Protein AF-0000000083318315 (afdb_homodimer)

pLDDT: mean 87.96, std 11.67, range [37.91, 98.56]

InterPro domains:
  IPR024295 Protein of unknown function DUF2705 [PF10920] (52-259)

Secondary structure (DSSP, 8-state):
-HHHHHHHHHHHHHHHHSHHHHHHHHHHHHHHHHHHHHHHHH-TT--HHHHHHHHGGGTHHHHHHHHHHHHHHHHHHHHHTTHHHHHTSSS-HHHHHHHHHHHHHHHHHHHHHHHHHHHHHHHHHHS-S---TT-HHHHHHSSHHHHHHHHHHHHHHHHHHHHHHHHHHHHHH--HHHHHHHHHHHHHHHHHHHHHT-TTT-GGGGG-GGGS--TTHHHH-TTTTTTS--HHHHHHHHHHHHHHHHHHHHHHHHHS----/-HHHHHHHHHHHHHHHHSHHHHHHHHHHHHHHHHHHHHHHHH-SS--HHHHHHHHGGGTHHHHHHHHHHHHHHHHHHHHHTTHHHHHTSSS-HHHHHHHHHHHHHHHHHHHHHHHHHHHHHHHHHHS-S---TT-HHHHHHSSHHHHHHHHHHHHHHHHHHHHHHHHHHHHHH--HHHHHHHHHHHHHHHHHHHHHT-TTT-GGGGG-GGGS--TTHHHH-TTTTTTS--HHHHHHHHHHHHHHHHHHHHHHHHHS----

Sequence (520 aa):
MSNFFKLVHNENIKIHARTRTWIMLGVIGLVGLLMPVLFRYVSENIGLWSSMNALLQFWFLPTVFTIAVAADTVAGEFSRGTIKLLLIRPWSRVKILLSKYVAVLLFMLTLYALLFGLGLGMSALLFGTSTGTTDVLGELMGSISDYFWWALLYRIVDCLIYVTMAFMFSAVFRSNSLSVALTIILLFMGGLITLLIDPAKYEIGRYLLFANLNLSQYISAETGAYGVSSLGFSLAVLAVYYVVFLALTFWIFRKRDVAAMSNFFKLVHNENIKIHARTRTWIMLGVIGLVGLLMPVLFRYVSENIGLWSSMNALLQFWFLPTVFTIAVAADTVAGEFSRGTIKLLLIRPWSRVKILLSKYVAVLLFMLTLYALLFGLGLGMSALLFGTSTGTTDVLGELMGSISDYFWWALLYRIVDCLIYVTMAFMFSAVFRSNSLSVALTIILLFMGGLITLLIDPAKYEIGRYLLFANLNLSQYISAETGAYGVSSLGFSLAVLAVYYVVFLALTFWIFRKRDVAA

Foldseek 3Di:
DVVLVVLLVVLLCVQVVDPVLVVLLVVLLCLLQVQLVVCVVPPVFAALLSLLVVLLVVLVSLLLVLLLLLLCLQLVCVVVVCVVVVVVDPDDLLSNLVSNLVSSLVSSVVSLCSNSVSNNVNRVVRGHNDHGDPPPQCVLQVGSNVLSVVQSVLSSLLSLLLSLQLNLCSLVVSDSVCSSVVSVCCVVCLVVVLVVVPCLVHVVSLLDLSQLRSLSQCSRPQCGPRNPHHSVSSVVSSVVSSVVSVVSSSVSSVPPDPPD/DVVLVVLLVVLLCVQVVDPVLVVLLVVLLCLLQVQLVVCVVPPVFAALLSSLVVLLVCLVSLLLVLLLLLLCLQLVCVVVVCVVVVVVDPDDLLSNLVSNLVSSLVSSVVSLCSNSVSNNVNRVVRGHNDHGDPPVVCVLQVHSNVLSVVQSVLSSLLSLLLSLQLNLCSLVVSDSVCSSVVSVCCVVCLVVVLVVVPCLVHVVSLLDLSQLRSLSQCSRPQCGPRNPHHSVSSVVSSVVSSVVSVVSSSVSSVPPDPPD

Organism: Saccharibacillus brassicae (NCBI:txid2583377)

Nearest PDB structures (foldseek):
  7o0y-assembly1_E  TM=7.079E-01  e=2.839E-05  Stutzerimonas stutzeri ATCC 14405 = CCUG 16156
  7znq-assembly1_Y  TM=6.891E-01  e=4.568E-05  Stutzerimonas stutzeri ATCC 14405 = CCUG 16156
  7qba-assembly1_E  TM=7.124E-01  e=8.014E-05  Stutzerimonas stutzeri
  6xjh-assembly1_A  TM=7.179E-01  e=7.039E-05  Staphylococcus aureus
  7o17-assembly1_D  TM=6.005E-01  e=7.269E-04  Stutzerimonas stutzeri ATCC 14405 = CCUG 16156

Structure (mmCIF, N/CA/C/O backbone):
data_AF-0000000083318315-model_v1
#
loop_
_entity.id
_entity.type
_entity.pdbx_description
1 polymer 'ABC transporter permease subunit'
#
loop_
_atom_site.group_PDB
_atom_site.id
_atom_site.type_symbol
_atom_site.label_atom_id
_atom_site.label_alt_id
_atom_site.label_comp_id
_atom_site.label_asym_id
_atom_site.label_entity_id
_atom_site.label_seq_id
_atom_site.pdbx_PDB_ins_code
_atom_site.Cartn_x
_atom_site.Cartn_y
_atom_site.Cartn_z
_atom_site.occupancy
_atom_site.B_iso_or_equiv
_atom_site.auth_seq_id
_atom_site.auth_comp_id
_atom_site.auth_asym_id
_atom_site.auth_atom_id
_atom_site.pdbx_PDB_model_num
ATOM 1 N N . MET A 1 1 ? -30.609 10.508 18.547 1 54.47 1 MET A N 1
ATOM 2 C CA . MET A 1 1 ? -30.359 9.719 17.344 1 54.47 1 MET A CA 1
ATOM 3 C C . MET A 1 1 ? -30.188 10.625 16.125 1 54.47 1 MET A C 1
ATOM 5 O O . MET A 1 1 ? -29.297 10.391 15.297 1 54.47 1 MET A O 1
ATOM 9 N N . SER A 1 2 ? -31.016 11.797 16.078 1 61.62 2 SER A N 1
ATOM 10 C CA . SER A 1 2 ? -30.969 12.773 15 1 61.62 2 SER A CA 1
ATOM 11 C C . SER A 1 2 ? -29.625 13.492 14.961 1 61.62 2 SER A C 1
ATOM 13 O O . SER A 1 2 ? -29.062 13.719 13.883 1 61.62 2 SER A O 1
ATOM 15 N N . ASN A 1 3 ? -29.047 13.406 16.094 1 83.62 3 ASN A N 1
ATOM 16 C CA . ASN A 1 3 ? -27.812 14.156 16.25 1 83.62 3 ASN A CA 1
ATOM 17 C C . ASN A 1 3 ? -26.609 13.367 15.75 1 83.62 3 ASN A C 1
ATOM 19 O O . ASN A 1 3 ? -25.703 13.93 15.117 1 83.62 3 ASN A O 1
ATOM 23 N N . PHE A 1 4 ? -26.844 12.062 15.758 1 88.56 4 PHE A N 1
ATOM 24 C CA . PHE A 1 4 ? -25.734 11.234 15.312 1 88.56 4 PHE A CA 1
ATOM 25 C C . PHE A 1 4 ? -25.641 11.211 13.797 1 88.56 4 PHE A C 1
ATOM 27 O O . PHE A 1 4 ? -24.547 11.25 13.227 1 88.56 4 PHE A O 1
ATOM 34 N N . PHE A 1 5 ? -26.797 11.18 13.195 1 91.06 5 PHE A N 1
ATOM 35 C CA . PHE A 1 5 ? -26.828 11.164 11.742 1 91.06 5 PHE A CA 1
ATOM 36 C C . PHE A 1 5 ? -26.266 12.469 11.172 1 91.06 5 PHE A C 1
ATOM 38 O O . PHE A 1 5 ? -25.641 12.469 10.109 1 91.06 5 PHE A O 1
ATOM 45 N N . LYS A 1 6 ? -26.453 13.484 11.922 1 90 6 LYS A N 1
ATOM 46 C CA . LYS A 1 6 ? -25.906 14.773 11.5 1 90 6 LYS A CA 1
ATOM 47 C C . LYS A 1 6 ? -24.391 14.773 11.594 1 90 6 LYS A C 1
ATOM 49 O O . LYS A 1 6 ? -23.703 15.352 10.742 1 90 6 LYS A O 1
ATOM 54 N N . LEU A 1 7 ? -23.922 14.094 12.617 1 89.25 7 LEU A N 1
ATOM 55 C CA . LEU A 1 7 ? -22.484 13.969 12.773 1 89.25 7 LEU A CA 1
ATOM 56 C C . LEU A 1 7 ? -21.875 13.164 11.633 1 89.25 7 LEU A C 1
ATOM 58 O O . LEU A 1 7 ? -20.844 13.539 11.086 1 89.25 7 LEU A O 1
ATOM 62 N N . VAL A 1 8 ? -22.516 12.117 11.336 1 93.31 8 VAL A N 1
ATOM 63 C CA . VAL A 1 8 ? -22.047 11.258 10.258 1 93.31 8 VAL A CA 1
ATOM 64 C C . VAL A 1 8 ? -22.094 12.023 8.93 1 93.31 8 VAL A C 1
ATOM 66 O O . VAL A 1 8 ? -21.172 11.93 8.117 1 93.31 8 VAL A O 1
ATOM 69 N N . HIS A 1 9 ? -23.188 12.719 8.742 1 93.62 9 HIS A N 1
ATOM 70 C CA . HIS A 1 9 ? -23.344 13.516 7.531 1 93.62 9 HIS A CA 1
ATOM 71 C C . HIS A 1 9 ? -22.25 14.555 7.402 1 93.62 9 HIS A C 1
ATOM 73 O O . HIS A 1 9 ? -21.688 14.75 6.316 1 93.62 9 HIS A O 1
ATOM 79 N N . ASN A 1 10 ? -21.922 15.133 8.5 1 89.62 10 ASN A N 1
ATOM 80 C CA . ASN A 1 10 ? -20.859 16.125 8.516 1 89.62 10 ASN A CA 1
ATOM 81 C C . ASN A 1 10 ? -19.5 15.5 8.164 1 89.62 10 ASN A C 1
ATOM 83 O O . ASN A 1 10 ? -18.719 16.078 7.414 1 89.62 10 ASN A O 1
ATOM 87 N N . GLU A 1 11 ? -19.266 14.359 8.711 1 91.88 11 GLU A N 1
ATOM 88 C CA . GLU A 1 11 ? -18.016 13.664 8.414 1 91.88 11 GLU A CA 1
ATOM 89 C C . GLU A 1 11 ? -17.953 13.242 6.945 1 91.88 11 GLU A C 1
ATOM 91 O O . GLU A 1 11 ? -16.891 13.273 6.332 1 91.88 11 GLU A O 1
ATOM 96 N N . ASN A 1 12 ? -19.125 12.867 6.453 1 93.44 12 ASN A N 1
ATOM 97 C CA . ASN A 1 12 ? -19.188 12.5 5.043 1 93.44 12 ASN A CA 1
ATOM 98 C C . ASN A 1 12 ? -18.906 13.695 4.137 1 93.44 12 ASN A C 1
ATOM 100 O O . ASN A 1 12 ? -18.25 13.547 3.1 1 93.44 12 ASN A O 1
ATOM 104 N N . ILE A 1 13 ? -19.359 14.812 4.504 1 91.94 13 ILE A N 1
ATOM 105 C CA . ILE A 1 13 ? -19.109 16.031 3.742 1 91.94 13 ILE A CA 1
ATOM 106 C C . ILE A 1 13 ? -17.609 16.359 3.764 1 91.94 13 ILE A C 1
ATOM 108 O O . ILE A 1 13 ? -17.031 16.719 2.736 1 91.94 13 ILE A O 1
ATOM 112 N N . LYS A 1 14 ? -16.969 16.125 4.895 1 89.5 14 LYS A N 1
ATOM 113 C CA . LYS A 1 14 ? -15.539 16.391 5.031 1 89.5 14 LYS A CA 1
ATOM 114 C C . LYS A 1 14 ? -14.727 15.484 4.102 1 89.5 14 LYS A C 1
ATOM 116 O O . LYS A 1 14 ? -13.789 15.938 3.451 1 89.5 14 LYS A O 1
ATOM 121 N N . ILE A 1 15 ? -15.141 14.289 4.031 1 91.69 15 ILE A N 1
ATOM 122 C CA . ILE A 1 15 ? -14.43 13.32 3.205 1 91.69 15 ILE A CA 1
ATOM 123 C C . ILE A 1 15 ? -14.578 13.688 1.732 1 91.69 15 ILE A C 1
ATOM 125 O O . ILE A 1 15 ? -13.602 13.703 0.984 1 91.69 15 ILE A O 1
ATOM 129 N N . HIS A 1 16 ? -15.789 14.086 1.355 1 92.19 16 HIS A N 1
ATOM 130 C CA . HIS A 1 16 ? -16.094 14.32 -0.052 1 92.19 16 HIS A CA 1
ATOM 131 C C . HIS A 1 16 ? -15.703 15.734 -0.47 1 92.19 16 HIS A C 1
ATOM 133 O O . HIS A 1 16 ? -15.719 16.062 -1.658 1 92.19 16 HIS A O 1
ATOM 139 N N . ALA A 1 17 ? -15.305 16.547 0.471 1 90.12 17 ALA A N 1
ATOM 140 C CA . ALA A 1 17 ? -14.898 17.906 0.171 1 90.12 17 ALA A CA 1
ATOM 141 C C . ALA A 1 17 ? -13.445 17.969 -0.287 1 90.12 17 ALA A C 1
ATOM 143 O O . ALA A 1 17 ? -13.008 18.953 -0.879 1 90.12 17 ALA A O 1
ATOM 144 N N . ARG A 1 18 ? -12.781 16.953 -0.039 1 89.06 18 ARG A N 1
ATOM 145 C CA . ARG A 1 18 ? -11.352 16.938 -0.351 1 89.06 18 ARG A CA 1
ATOM 146 C C . ARG A 1 18 ? -11.109 16.5 -1.79 1 89.06 18 ARG A C 1
ATOM 148 O O . ARG A 1 18 ? -11.773 15.586 -2.287 1 89.06 18 ARG A O 1
ATOM 155 N N . THR A 1 19 ? -10.289 17.109 -2.434 1 91 19 THR A N 1
ATOM 156 C CA . THR A 1 19 ? -9.938 16.812 -3.816 1 91 19 THR A CA 1
ATOM 157 C C . THR A 1 19 ? -9.391 15.398 -3.943 1 91 19 THR A C 1
ATOM 159 O O . THR A 1 19 ? -9.633 14.719 -4.945 1 91 19 THR A O 1
ATOM 162 N N . ARG A 1 20 ? -8.703 14.992 -2.949 1 91 20 ARG A N 1
ATOM 163 C CA . ARG A 1 20 ? -8.125 13.656 -2.99 1 91 20 ARG A CA 1
ATOM 164 C C . ARG A 1 20 ? -9.203 12.594 -3.125 1 91 20 ARG A C 1
ATOM 166 O O . ARG A 1 20 ? -9.008 11.586 -3.805 1 91 20 ARG A O 1
ATOM 173 N N . THR A 1 21 ? -10.344 12.789 -2.508 1 94.81 21 THR A N 1
ATOM 174 C CA . THR A 1 21 ? -11.453 11.844 -2.561 1 94.81 21 THR A CA 1
ATOM 175 C C . THR A 1 21 ? -11.984 11.711 -3.984 1 94.81 21 THR A C 1
ATOM 177 O O . THR A 1 21 ? -12.219 10.594 -4.461 1 94.81 21 THR A O 1
ATOM 180 N N . TRP A 1 22 ? -12.008 12.742 -4.691 1 95.12 22 TRP A N 1
ATOM 181 C CA . TRP A 1 22 ? -12.523 12.734 -6.059 1 95.12 22 TRP A CA 1
ATOM 182 C C . TRP A 1 22 ? -11.531 12.062 -7.004 1 95.12 22 TRP A C 1
ATOM 184 O O . TRP A 1 22 ? -11.938 11.445 -7.992 1 95.12 22 TRP A O 1
ATOM 194 N N . ILE A 1 23 ? -10.289 12.195 -6.656 1 95.12 23 ILE A N 1
ATOM 195 C CA . ILE A 1 23 ? -9.273 11.5 -7.445 1 95.12 23 ILE A CA 1
ATOM 196 C C . ILE A 1 23 ? -9.406 9.992 -7.242 1 95.12 23 ILE A C 1
ATOM 198 O O . ILE A 1 23 ? -9.367 9.227 -8.203 1 95.12 23 ILE A O 1
ATOM 202 N N . MET A 1 24 ? -9.586 9.609 -6.016 1 96.88 24 MET A N 1
ATOM 203 C CA . MET A 1 24 ? -9.766 8.195 -5.719 1 96.88 24 MET A CA 1
ATOM 204 C C . MET A 1 24 ? -11.008 7.648 -6.414 1 96.88 24 MET A C 1
ATOM 206 O O . MET A 1 24 ? -10.969 6.57 -7.012 1 96.88 24 MET A O 1
ATOM 210 N N . LEU A 1 25 ? -12.094 8.445 -6.383 1 97.62 25 LEU A N 1
ATOM 211 C CA . LEU A 1 25 ? -13.32 8.047 -7.055 1 97.62 25 LEU A CA 1
ATOM 212 C C . LEU A 1 25 ? -13.117 7.961 -8.562 1 97.62 25 LEU A C 1
ATOM 214 O O . LEU A 1 25 ? -13.625 7.043 -9.211 1 97.62 25 LEU A O 1
ATOM 218 N N . GLY A 1 26 ? -12.383 8.852 -9.07 1 97.5 26 GLY A N 1
ATOM 219 C CA . GLY A 1 26 ? -12.086 8.844 -10.492 1 97.5 26 GLY A CA 1
ATOM 220 C C . GLY A 1 26 ? -11.305 7.613 -10.93 1 97.5 26 GLY A C 1
ATOM 221 O O . GLY A 1 26 ? -11.625 6.996 -11.945 1 97.5 26 GLY A O 1
ATOM 222 N N . VAL A 1 27 ? -10.305 7.312 -10.109 1 96.19 27 VAL A N 1
ATOM 223 C CA . VAL A 1 27 ? -9.484 6.145 -10.414 1 96.19 27 VAL A CA 1
ATOM 224 C C . VAL A 1 27 ? -10.352 4.887 -10.383 1 96.19 27 VAL A C 1
ATOM 226 O O . VAL A 1 27 ? -10.273 4.051 -11.289 1 96.19 27 VAL A O 1
ATOM 229 N N . ILE A 1 28 ? -11.172 4.781 -9.375 1 98 28 ILE A N 1
ATOM 230 C CA . ILE A 1 28 ? -12.055 3.627 -9.227 1 98 28 ILE A CA 1
ATOM 231 C C . ILE A 1 28 ? -13.031 3.561 -10.398 1 98 28 ILE A C 1
ATOM 233 O O . ILE A 1 28 ? -13.258 2.49 -10.961 1 98 28 ILE A O 1
ATOM 237 N N . GLY A 1 29 ? -13.586 4.691 -10.703 1 97.94 29 GLY A N 1
ATOM 238 C CA . GLY A 1 29 ? -14.492 4.738 -11.844 1 97.94 29 GLY A CA 1
ATOM 239 C C . GLY A 1 29 ? -13.828 4.344 -13.148 1 97.94 29 GLY A C 1
ATOM 240 O O . GLY A 1 29 ? -14.398 3.582 -13.938 1 97.94 29 GLY A O 1
ATOM 241 N N . LEU A 1 30 ? -12.68 4.809 -13.312 1 97.12 30 LEU A N 1
ATOM 242 C CA . LEU A 1 30 ? -11.938 4.508 -14.531 1 97.12 30 LEU A CA 1
ATOM 243 C C . LEU A 1 30 ? -11.648 3.014 -14.641 1 97.12 30 LEU A C 1
ATOM 245 O O . LEU A 1 30 ? -11.812 2.422 -15.711 1 97.12 30 LEU A O 1
ATOM 249 N N . VAL A 1 31 ? -11.273 2.436 -13.586 1 95.75 31 VAL A N 1
ATOM 250 C CA . VAL A 1 31 ? -10.969 1.011 -13.594 1 95.75 31 VAL A CA 1
ATOM 251 C C . VAL A 1 31 ? -12.242 0.205 -13.812 1 95.75 31 VAL A C 1
ATOM 253 O O . VAL A 1 31 ? -12.25 -0.772 -14.57 1 95.75 31 VAL A O 1
ATOM 256 N N . GLY A 1 32 ? -13.297 0.609 -13.164 1 97.06 32 GLY A N 1
ATOM 257 C CA . GLY A 1 32 ? -14.57 -0.065 -13.352 1 97.06 32 GLY A CA 1
ATOM 258 C C . GLY A 1 32 ? -15.039 -0.061 -14.797 1 97.06 32 GLY A C 1
ATOM 259 O O . GLY A 1 32 ? -15.586 -1.053 -15.281 1 97.06 32 GLY A O 1
ATOM 260 N N . LEU A 1 33 ? -14.75 0.993 -15.484 1 96.94 33 LEU A N 1
ATOM 261 C CA . LEU A 1 33 ? -15.195 1.133 -16.875 1 96.94 33 LEU A CA 1
ATOM 262 C C . LEU A 1 33 ? -14.195 0.502 -17.828 1 96.94 33 LEU A C 1
ATOM 264 O O . LEU A 1 33 ? -14.586 -0.158 -18.797 1 96.94 33 LEU A O 1
ATOM 268 N N . LEU A 1 34 ? -12.969 0.607 -17.562 1 94.19 34 LEU A N 1
ATOM 269 C CA . LEU A 1 34 ? -11.93 0.264 -18.531 1 94.19 34 LEU A CA 1
ATOM 270 C C . LEU A 1 34 ? -11.617 -1.229 -18.484 1 94.19 34 LEU A C 1
ATOM 272 O O . LEU A 1 34 ? -11.289 -1.83 -19.516 1 94.19 34 LEU A O 1
ATOM 276 N N . MET A 1 35 ? -11.688 -1.821 -17.328 1 93 35 MET A N 1
ATOM 277 C CA . MET A 1 35 ? -11.234 -3.205 -17.203 1 93 35 MET A CA 1
ATOM 278 C C . MET A 1 35 ? -12.141 -4.145 -18 1 93 35 MET A C 1
ATOM 280 O O . MET A 1 35 ? -11.664 -5.004 -18.734 1 93 35 MET A O 1
ATOM 284 N N . PRO A 1 36 ? -13.461 -3.977 -17.906 1 92.44 36 PRO A N 1
ATOM 285 C CA . PRO A 1 36 ? -14.297 -4.832 -18.75 1 92.44 36 PRO A CA 1
ATOM 286 C C . PRO A 1 36 ? -14 -4.668 -20.25 1 92.44 36 PRO A C 1
ATOM 288 O O . PRO A 1 36 ? -14.039 -5.641 -21 1 92.44 36 PRO A O 1
ATOM 291 N N . VAL A 1 37 ? -13.742 -3.5 -20.672 1 90.88 37 VAL A N 1
ATOM 292 C CA . VAL A 1 37 ? -13.375 -3.252 -22.062 1 90.88 37 VAL A CA 1
ATOM 293 C C . VAL A 1 37 ? -12.094 -4.008 -22.406 1 90.88 37 VAL A C 1
ATOM 295 O O . VAL A 1 37 ? -12 -4.633 -23.453 1 90.88 37 VAL A O 1
ATOM 298 N N . LEU A 1 38 ? -11.211 -3.984 -21.516 1 86.81 38 LEU A N 1
ATOM 299 C CA . LEU A 1 38 ? -9.945 -4.676 -21.719 1 86.81 38 LEU A CA 1
ATOM 300 C C . LEU A 1 38 ? -10.156 -6.188 -21.781 1 86.81 38 LEU A C 1
ATOM 302 O O . LEU A 1 38 ? -9.516 -6.875 -22.594 1 86.81 38 LEU A O 1
ATOM 306 N N . PHE A 1 39 ? -10.969 -6.652 -20.891 1 85.62 39 PHE A N 1
ATOM 307 C CA . PHE A 1 39 ? -11.242 -8.086 -20.875 1 85.62 39 PHE A CA 1
ATOM 308 C C . PHE A 1 39 ? -11.82 -8.531 -22.219 1 85.62 39 PHE A C 1
ATOM 310 O O . PHE A 1 39 ? -11.539 -9.641 -22.672 1 85.62 39 PHE A O 1
ATOM 317 N N . ARG A 1 40 ? -12.602 -7.746 -22.844 1 84.25 40 ARG A N 1
ATOM 318 C CA . ARG A 1 40 ? -13.203 -8.07 -24.141 1 84.25 40 ARG A CA 1
ATOM 319 C C . ARG A 1 40 ? -12.133 -8.219 -25.219 1 84.25 40 ARG A C 1
ATOM 321 O O . ARG A 1 40 ? -12.242 -9.078 -26.094 1 84.25 40 ARG A O 1
ATOM 328 N N . TYR A 1 41 ? -11.164 -7.465 -25.094 1 80.5 41 TYR A N 1
ATOM 329 C CA . TYR A 1 41 ? -10.125 -7.469 -26.109 1 80.5 41 TYR A CA 1
ATOM 330 C C . TYR A 1 41 ? -9.148 -8.617 -25.891 1 80.5 41 TYR A C 1
ATOM 332 O O . TYR A 1 41 ? -8.547 -9.125 -26.828 1 80.5 41 TYR A O 1
ATOM 340 N N . VAL A 1 42 ? -8.977 -8.977 -24.672 1 74.75 42 VAL A N 1
ATOM 341 C CA . VAL A 1 42 ? -7.953 -9.969 -24.359 1 74.75 42 VAL A CA 1
ATOM 342 C C . VAL A 1 42 ? -8.547 -11.375 -24.438 1 74.75 42 VAL A C 1
ATOM 344 O O . VAL A 1 42 ? -7.867 -12.32 -24.828 1 74.75 42 VAL A O 1
ATOM 347 N N . SER A 1 43 ? -9.758 -11.477 -23.984 1 73.06 43 SER A N 1
ATOM 348 C CA . SER A 1 43 ? -10.328 -12.82 -23.938 1 73.06 43 SER A CA 1
ATOM 349 C C . SER A 1 43 ? -11.531 -12.945 -24.859 1 73.06 43 SER A C 1
ATOM 351 O O . SER A 1 43 ? -12.406 -12.078 -24.875 1 73.06 43 SER A O 1
ATOM 353 N N . GLU A 1 44 ? -11.547 -13.805 -25.766 1 66.75 44 GLU A N 1
ATOM 354 C CA . GLU A 1 44 ? -12.609 -13.938 -26.766 1 66.75 44 GLU A CA 1
ATOM 355 C C . GLU A 1 44 ? -13.828 -14.641 -26.172 1 66.75 44 GLU A C 1
ATOM 357 O O . GLU A 1 44 ? -14.961 -14.375 -26.578 1 66.75 44 GLU A O 1
ATOM 362 N N . ASN A 1 45 ? -13.625 -15.305 -25.078 1 70.5 45 ASN A N 1
ATOM 363 C CA . ASN A 1 45 ? -14.758 -16.109 -24.641 1 70.5 45 ASN A CA 1
ATOM 364 C C . ASN A 1 45 ? -15.086 -15.852 -23.172 1 70.5 45 ASN A C 1
ATOM 366 O O . ASN A 1 45 ? -15.211 -16.797 -22.375 1 70.5 45 ASN A O 1
ATOM 370 N N . ILE A 1 46 ? -15.359 -14.617 -22.984 1 76.75 46 ILE A N 1
ATOM 371 C CA . ILE A 1 46 ? -15.703 -14.328 -21.594 1 76.75 46 ILE A CA 1
ATOM 372 C C . ILE A 1 46 ? -17.141 -13.812 -21.5 1 76.75 46 ILE A C 1
ATOM 374 O O . ILE A 1 46 ? -17.594 -13.07 -22.375 1 76.75 46 ILE A O 1
ATOM 378 N N . GLY A 1 47 ? -17.969 -14.32 -20.656 1 85.44 47 GLY A N 1
ATOM 379 C CA . GLY A 1 47 ? -19.312 -13.836 -20.391 1 85.44 47 GLY A CA 1
ATOM 380 C C . GLY A 1 47 ? -19.359 -12.727 -19.359 1 85.44 47 GLY A C 1
ATOM 381 O O . GLY A 1 47 ? -18.312 -12.297 -18.859 1 85.44 47 GLY A O 1
ATOM 382 N N . LEU A 1 48 ? -20.562 -12.281 -19.219 1 89.25 48 LEU A N 1
ATOM 383 C CA . LEU A 1 48 ? -20.812 -11.18 -18.281 1 89.25 48 LEU A CA 1
ATOM 384 C C . LEU A 1 48 ? -20.266 -11.5 -16.906 1 89.25 48 LEU A C 1
ATOM 386 O O . LEU A 1 48 ? -19.438 -10.758 -16.375 1 89.25 48 LEU A O 1
ATOM 390 N N . TRP A 1 49 ? -20.656 -12.648 -16.422 1 89.19 49 TRP A N 1
ATOM 391 C CA . TRP A 1 49 ? -20.312 -12.969 -15.039 1 89.19 49 TRP A CA 1
ATOM 392 C C . TRP A 1 49 ? -18.844 -13.367 -14.93 1 89.19 49 TRP A C 1
ATOM 394 O O . TRP A 1 49 ? -18.234 -13.18 -13.875 1 89.19 49 TRP A O 1
ATOM 404 N N . SER A 1 50 ? -18.344 -13.898 -16 1 86.44 50 SER A N 1
ATOM 405 C CA . SER A 1 50 ? -16.906 -14.164 -16.016 1 86.44 50 SER A CA 1
ATOM 406 C C . SER A 1 50 ? -16.109 -12.867 -15.969 1 86.44 50 SER A C 1
ATOM 408 O O . SER A 1 50 ? -15.07 -12.805 -15.305 1 86.44 50 SER A O 1
ATOM 410 N N . SER A 1 51 ? -16.625 -11.93 -16.688 1 88.88 51 SER A N 1
ATOM 411 C CA . SER A 1 51 ? -15.992 -10.617 -16.641 1 88.88 51 SER A CA 1
ATOM 412 C C . SER A 1 51 ? -16.062 -10.016 -15.242 1 88.88 51 SER A C 1
ATOM 414 O O . SER A 1 51 ? -15.078 -9.453 -14.758 1 88.88 51 SER A O 1
ATOM 416 N N . MET A 1 52 ? -17.203 -10.188 -14.617 1 91.81 52 MET A N 1
ATOM 417 C CA . MET A 1 52 ? -17.391 -9.656 -13.266 1 91.81 52 MET A CA 1
ATOM 418 C C . MET A 1 52 ? -16.469 -10.359 -12.281 1 91.81 52 MET A C 1
ATOM 420 O O . MET A 1 52 ? -15.906 -9.727 -11.383 1 91.81 52 MET A O 1
ATOM 424 N N . ASN A 1 53 ? -16.328 -11.609 -12.461 1 89.5 53 ASN A N 1
ATOM 425 C CA . ASN A 1 53 ? -15.43 -12.359 -11.594 1 89.5 53 ASN A CA 1
ATOM 426 C C . ASN A 1 53 ? -13.977 -11.938 -11.781 1 89.5 53 ASN A C 1
ATOM 428 O O . ASN A 1 53 ? -13.203 -11.898 -10.828 1 89.5 53 ASN A O 1
ATOM 432 N N . ALA A 1 54 ? -13.656 -11.68 -12.984 1 88.06 54 ALA A N 1
ATOM 433 C CA . ALA A 1 54 ? -12.312 -11.172 -13.25 1 88.06 54 ALA A CA 1
ATOM 434 C C . ALA A 1 54 ? -12.086 -9.82 -12.578 1 88.06 54 ALA A C 1
ATOM 436 O O . ALA A 1 54 ? -11 -9.539 -12.07 1 88.06 54 ALA A O 1
ATOM 437 N N . LEU A 1 55 ? -13.141 -9.039 -12.539 1 92.88 55 LEU A N 1
ATOM 438 C CA . LEU A 1 55 ? -13.062 -7.703 -11.945 1 92.88 55 LEU A CA 1
ATOM 439 C C . LEU A 1 55 ? -12.859 -7.789 -10.438 1 92.88 55 LEU A C 1
ATOM 441 O O . LEU A 1 55 ? -12.32 -6.863 -9.828 1 92.88 55 LEU A O 1
ATOM 445 N N . LEU A 1 56 ? -13.227 -8.883 -9.875 1 93.44 56 LEU A N 1
ATOM 446 C CA . LEU A 1 56 ? -13.086 -9.086 -8.438 1 93.44 56 LEU A CA 1
ATOM 447 C C . LEU A 1 56 ? -11.617 -9.078 -8.031 1 93.44 56 LEU A C 1
ATOM 449 O O . LEU A 1 56 ? -11.289 -8.828 -6.867 1 93.44 56 LEU A O 1
ATOM 453 N N . GLN A 1 57 ? -10.758 -9.344 -8.984 1 89.44 57 GLN A N 1
ATOM 454 C CA . GLN A 1 57 ? -9.328 -9.328 -8.695 1 89.44 57 GLN A CA 1
ATOM 455 C C . GLN A 1 57 ? -8.867 -7.93 -8.297 1 89.44 57 GLN A C 1
ATOM 457 O O . GLN A 1 57 ? -7.805 -7.77 -7.688 1 89.44 57 GLN A O 1
ATOM 462 N N . PHE A 1 58 ? -9.672 -6.961 -8.555 1 93.5 58 PHE A N 1
ATOM 463 C CA . PHE A 1 58 ? -9.289 -5.578 -8.289 1 93.5 58 PHE A CA 1
ATOM 464 C C . PHE A 1 58 ? -9.938 -5.066 -7.012 1 93.5 58 PHE A C 1
ATOM 466 O O . PHE A 1 58 ? -9.977 -3.859 -6.766 1 93.5 58 PHE A O 1
ATOM 473 N N . TRP A 1 59 ? -10.32 -5.973 -6.188 1 93.62 59 TRP A N 1
ATOM 474 C CA . TRP A 1 59 ? -10.977 -5.594 -4.941 1 93.62 59 TRP A CA 1
ATOM 475 C C . TRP A 1 59 ? -10.031 -4.797 -4.051 1 93.62 59 TRP A C 1
ATOM 477 O O . TRP A 1 59 ? -10.469 -4.031 -3.191 1 93.62 59 TRP A O 1
ATOM 487 N N . PHE A 1 60 ? -8.75 -4.949 -4.219 1 94.19 60 PHE A N 1
ATOM 488 C CA . PHE A 1 60 ? -7.773 -4.297 -3.359 1 94.19 60 PHE A CA 1
ATOM 489 C C . PHE A 1 60 ? -7.777 -2.789 -3.584 1 94.19 60 PHE A C 1
ATOM 491 O O . PHE A 1 60 ? -7.363 -2.025 -2.709 1 94.19 60 PHE A O 1
ATOM 498 N N . LEU A 1 61 ? -8.266 -2.303 -4.742 1 96.19 61 LEU A N 1
ATOM 499 C CA . LEU A 1 61 ? -8.219 -0.882 -5.066 1 96.19 61 LEU A CA 1
ATOM 500 C C . LEU A 1 61 ? -9.117 -0.078 -4.129 1 96.19 61 LEU A C 1
ATOM 502 O O . LEU A 1 61 ? -8.633 0.792 -3.398 1 96.19 61 LEU A O 1
ATOM 506 N N . PRO A 1 62 ? -10.398 -0.468 -4.098 1 97.75 62 PRO A N 1
ATOM 507 C CA . PRO A 1 62 ? -11.219 0.269 -3.131 1 97.75 62 PRO A CA 1
ATOM 508 C C . PRO A 1 62 ? -10.758 0.057 -1.69 1 97.75 62 PRO A C 1
ATOM 510 O O . PRO A 1 62 ? -10.891 0.957 -0.856 1 97.75 62 PRO A O 1
ATOM 513 N N . THR A 1 63 ? -10.188 -1.035 -1.379 1 97.69 63 THR A N 1
ATOM 514 C CA . THR A 1 63 ? -9.703 -1.325 -0.032 1 97.69 63 THR A CA 1
ATOM 515 C C . THR A 1 63 ? -8.547 -0.401 0.34 1 97.69 63 THR A C 1
ATOM 517 O O . THR A 1 63 ? -8.562 0.215 1.408 1 97.69 63 THR A O 1
ATOM 520 N N . VAL A 1 64 ? -7.645 -0.25 -0.537 1 97.5 64 VAL A N 1
ATOM 521 C CA . VAL A 1 64 ? -6.465 0.572 -0.275 1 97.5 64 VAL A CA 1
ATOM 522 C C . VAL A 1 64 ? -6.879 2.035 -0.129 1 97.5 64 VAL A C 1
ATOM 524 O O . VAL A 1 64 ? -6.398 2.736 0.763 1 97.5 64 VAL A O 1
ATOM 527 N N . PHE A 1 65 ? -7.766 2.484 -0.931 1 97.81 65 PHE A N 1
ATOM 528 C CA . PHE A 1 65 ? -8.203 3.873 -0.852 1 97.81 65 PHE A CA 1
ATOM 529 C C . PHE A 1 65 ? -9.008 4.113 0.421 1 97.81 65 PHE A C 1
ATOM 531 O O . PHE A 1 65 ? -8.922 5.188 1.021 1 97.81 65 PHE A O 1
ATOM 538 N N . THR A 1 66 ? -9.781 3.115 0.775 1 97.94 66 THR A N 1
ATOM 539 C CA . THR A 1 66 ? -10.508 3.258 2.033 1 97.94 66 THR A CA 1
ATOM 540 C C . THR A 1 66 ? -9.539 3.279 3.215 1 97.94 66 THR A C 1
ATOM 542 O O . THR A 1 66 ? -9.75 4.02 4.18 1 97.94 66 THR A O 1
ATOM 545 N N . ILE A 1 67 ? -8.523 2.447 3.123 1 97.62 67 ILE A N 1
ATOM 546 C CA . ILE A 1 67 ? -7.473 2.445 4.141 1 97.62 67 ILE A CA 1
ATOM 547 C C . ILE A 1 67 ? -6.863 3.84 4.258 1 97.62 67 ILE A C 1
ATOM 549 O O . ILE A 1 67 ? -6.672 4.352 5.363 1 97.62 67 ILE A O 1
ATOM 553 N N . ALA A 1 68 ? -6.652 4.445 3.145 1 96.44 68 ALA A N 1
ATOM 554 C CA . ALA A 1 68 ? -6.062 5.777 3.113 1 96.44 68 ALA A CA 1
ATOM 555 C C . ALA A 1 68 ? -6.965 6.797 3.803 1 96.44 68 ALA A C 1
ATOM 557 O O . ALA A 1 68 ? -6.5 7.609 4.602 1 96.44 68 ALA A O 1
ATOM 558 N N . VAL A 1 69 ? -8.211 6.711 3.537 1 95.81 69 VAL A N 1
ATOM 559 C CA . VAL A 1 69 ? -9.164 7.656 4.117 1 95.81 69 VAL A CA 1
ATOM 560 C C . VAL A 1 69 ? -9.328 7.371 5.609 1 95.81 69 VAL A C 1
ATOM 562 O O . VAL A 1 69 ? -9.43 8.297 6.414 1 95.81 69 VAL A O 1
ATOM 565 N N . ALA A 1 70 ? -9.352 6.105 5.941 1 96.12 70 ALA A N 1
ATOM 566 C CA . ALA A 1 70 ? -9.477 5.723 7.348 1 96.12 70 ALA A CA 1
ATOM 567 C C . ALA A 1 70 ? -8.305 6.254 8.164 1 96.12 70 ALA A C 1
ATOM 569 O O . ALA A 1 70 ? -8.492 6.77 9.273 1 96.12 70 ALA A O 1
ATOM 570 N N . ALA A 1 71 ? -7.184 6.148 7.617 1 93.5 71 ALA A N 1
ATOM 571 C CA . ALA A 1 71 ? -5.984 6.605 8.312 1 93.5 71 ALA A CA 1
ATOM 572 C C . ALA A 1 71 ? -6.004 8.117 8.5 1 93.5 71 ALA A C 1
ATOM 574 O O . ALA A 1 71 ? -5.559 8.625 9.531 1 93.5 71 ALA A O 1
ATOM 575 N N . ASP A 1 72 ? -6.547 8.797 7.566 1 90.56 72 ASP A N 1
ATOM 576 C CA . ASP A 1 72 ? -6.555 10.258 7.594 1 90.56 72 ASP A CA 1
ATOM 577 C C . ASP A 1 72 ? -7.598 10.781 8.578 1 90.56 72 ASP A C 1
ATOM 579 O O . ASP A 1 72 ? -7.457 11.883 9.109 1 90.56 72 ASP A O 1
ATOM 583 N N . THR A 1 73 ? -8.602 10.07 8.812 1 86.38 73 THR A N 1
ATOM 584 C CA . THR A 1 73 ? -9.719 10.57 9.609 1 86.38 73 THR A CA 1
ATOM 585 C C . THR A 1 73 ? -9.289 10.805 11.055 1 86.38 73 THR A C 1
ATOM 587 O O . THR A 1 73 ? -9.695 11.789 11.68 1 86.38 73 THR A O 1
ATOM 590 N N . VAL A 1 74 ? -8.422 10.008 11.547 1 84.06 74 VAL A N 1
ATOM 591 C CA . VAL A 1 74 ? -8.023 10.156 12.945 1 84.06 74 VAL A CA 1
ATOM 592 C C . VAL A 1 74 ? -6.656 10.828 13.023 1 84.06 74 VAL A C 1
ATOM 594 O O . VAL A 1 74 ? -6.504 11.867 13.664 1 84.06 74 VAL A O 1
ATOM 597 N N . ALA A 1 75 ? -5.734 10.336 12.297 1 85.5 75 ALA A N 1
ATOM 598 C CA . ALA A 1 75 ? -4.371 10.852 12.352 1 85.5 75 ALA A CA 1
ATOM 599 C C . ALA A 1 75 ? -4.293 12.258 11.75 1 85.5 75 ALA A C 1
ATOM 601 O O . ALA A 1 75 ? -3.492 13.086 12.18 1 85.5 75 ALA A O 1
ATOM 602 N N . GLY A 1 76 ? -5.176 12.508 10.812 1 84.44 76 GLY A N 1
ATOM 603 C CA . GLY A 1 76 ? -5.199 13.828 10.195 1 84.44 76 GLY A CA 1
ATOM 604 C C . GLY A 1 76 ? -5.582 14.93 11.164 1 84.44 76 GLY A C 1
ATOM 605 O O . GLY A 1 76 ? -5.023 16.031 11.125 1 84.44 76 GLY A O 1
ATOM 606 N N . GLU A 1 77 ? -6.426 14.617 12.055 1 81.06 77 GLU A N 1
ATOM 607 C CA . GLU A 1 77 ? -6.832 15.594 13.062 1 81.06 77 GLU A CA 1
ATOM 608 C C . GLU A 1 77 ? -5.691 15.898 14.031 1 81.06 77 GLU A C 1
ATOM 610 O O . GLU A 1 77 ? -5.543 17.031 14.484 1 81.06 77 GLU A O 1
ATOM 615 N N . PHE A 1 78 ? -4.961 14.891 14.25 1 76.88 78 PHE A N 1
ATOM 616 C CA . PHE A 1 78 ? -3.809 15.086 15.125 1 76.88 78 PHE A CA 1
ATOM 617 C C . PHE A 1 78 ? -2.74 15.922 14.43 1 76.88 78 PHE A C 1
ATOM 619 O O . PHE A 1 78 ? -2.186 16.844 15.023 1 76.88 78 PHE A O 1
ATOM 626 N N . SER A 1 79 ? -2.568 15.594 13.242 1 77.44 79 SER A N 1
ATOM 627 C CA . SER A 1 79 ? -1.522 16.266 12.477 1 77.44 79 SER A CA 1
ATOM 628 C C . SER A 1 79 ? -1.872 17.734 12.234 1 77.44 79 SER A C 1
ATOM 630 O O . SER A 1 79 ? -1.004 18.594 12.312 1 77.44 79 SER A O 1
ATOM 632 N N . ARG A 1 80 ? -3.15 18.031 12.055 1 78.06 80 ARG A N 1
ATOM 633 C CA . ARG A 1 80 ? -3.596 19.391 11.758 1 78.06 80 ARG A CA 1
ATOM 634 C C . ARG A 1 80 ? -3.863 20.172 13.039 1 78.06 80 ARG A C 1
ATOM 636 O O . ARG A 1 80 ? -4.027 21.391 13.008 1 78.06 80 ARG A O 1
ATOM 643 N N . GLY A 1 81 ? -3.895 19.453 14.062 1 75.69 81 GLY A N 1
ATOM 644 C CA . GLY A 1 81 ? -4.129 20.078 15.352 1 75.69 81 GLY A CA 1
ATOM 645 C C . GLY A 1 81 ? -5.594 20.391 15.609 1 75.69 81 GLY A C 1
ATOM 646 O O . GLY A 1 81 ? -5.922 21.156 16.516 1 75.69 81 GLY A O 1
ATOM 647 N N . THR A 1 82 ? -6.461 19.828 14.828 1 76.19 82 THR A N 1
ATOM 648 C CA . THR A 1 82 ? -7.879 20.141 14.969 1 76.19 82 THR A CA 1
ATOM 649 C C . THR A 1 82 ? -8.539 19.234 16 1 76.19 82 THR A C 1
ATOM 651 O O . THR A 1 82 ? -9.734 19.359 16.266 1 76.19 82 THR A O 1
ATOM 654 N N . ILE A 1 83 ? -7.719 18.406 16.578 1 76.12 83 ILE A N 1
ATOM 655 C CA . ILE A 1 83 ? -8.242 17.469 17.562 1 76.12 83 ILE A CA 1
ATOM 656 C C . ILE A 1 83 ? -8.781 18.25 18.766 1 76.12 83 ILE A C 1
ATOM 658 O O . ILE A 1 83 ? -9.766 17.828 19.391 1 76.12 83 ILE A O 1
ATOM 662 N N . LYS A 1 84 ? -8.172 19.375 19 1 76.25 84 LYS A N 1
ATOM 663 C CA . LYS A 1 84 ? -8.594 20.156 20.156 1 76.25 84 LYS A CA 1
ATOM 664 C C . LYS A 1 84 ? -9.953 20.797 19.906 1 76.25 84 LYS A C 1
ATOM 666 O O . LYS A 1 84 ? -10.766 20.938 20.828 1 76.25 84 LYS A O 1
ATOM 671 N N . LEU A 1 85 ? -10.164 21.062 18.656 1 75.69 85 LEU A N 1
ATOM 672 C CA . LEU A 1 85 ? -11.438 21.688 18.297 1 75.69 85 LEU A CA 1
ATOM 673 C C . LEU A 1 85 ? -12.57 20.672 18.344 1 75.69 85 LEU A C 1
ATOM 675 O O . LEU A 1 85 ? -13.719 21.031 18.609 1 75.69 85 LEU A O 1
ATOM 679 N N . LEU A 1 86 ? -12.227 19.5 18.188 1 72.5 86 LEU A N 1
ATOM 680 C CA . LEU A 1 86 ? -13.219 18.422 18.203 1 72.5 86 LEU A CA 1
ATOM 681 C C . LEU A 1 86 ? -13.672 18.125 19.625 1 72.5 86 LEU A C 1
ATOM 683 O O . LEU A 1 86 ? -14.828 17.75 19.859 1 72.5 86 LEU A O 1
ATOM 687 N N . LEU A 1 87 ? -12.781 18.406 20.5 1 71.62 87 LEU A N 1
ATOM 688 C CA . LEU A 1 87 ? -13.031 18.047 21.891 1 71.62 87 LEU A CA 1
ATOM 689 C C . LEU A 1 87 ? -13.875 19.094 22.594 1 71.62 87 LEU A C 1
ATOM 691 O O . LEU A 1 87 ? -14.422 18.859 23.672 1 71.62 87 LEU A O 1
ATOM 695 N N . ILE A 1 88 ? -14 20.172 21.938 1 75.5 88 ILE A N 1
ATOM 696 C CA . ILE A 1 88 ? -14.797 21.234 22.547 1 75.5 88 ILE A CA 1
ATOM 697 C C . ILE A 1 88 ? -16.25 21.109 22.109 1 75.5 88 ILE A C 1
ATOM 699 O O . ILE A 1 88 ? -17.141 21.766 22.656 1 75.5 88 ILE A O 1
ATOM 703 N N . ARG A 1 89 ? -16.5 20.203 21.344 1 76.06 89 ARG A N 1
ATOM 704 C CA . ARG A 1 89 ? -17.859 20 20.859 1 76.06 89 ARG A CA 1
ATOM 705 C C . ARG A 1 89 ? -18.719 19.312 21.906 1 76.06 89 ARG A C 1
ATOM 707 O O . ARG A 1 89 ? -18.219 18.516 22.703 1 76.06 89 ARG A O 1
ATOM 714 N N . PRO A 1 90 ? -19.984 19.594 21.797 1 80.81 90 PRO A N 1
ATOM 715 C CA . PRO A 1 90 ? -20.875 19.062 22.812 1 80.81 90 PRO A CA 1
ATOM 716 C C . PRO A 1 90 ? -21.203 17.594 22.609 1 80.81 90 PRO A C 1
ATOM 718 O O . PRO A 1 90 ? -22.281 17.125 23.016 1 80.81 90 PRO A O 1
ATOM 721 N N . TRP A 1 91 ? -20.359 16.906 22 1 83.06 91 TRP A N 1
ATOM 722 C CA . TRP A 1 91 ? -20.562 15.484 21.766 1 83.06 91 TRP A CA 1
ATOM 723 C C . TRP A 1 91 ? -19.547 14.641 22.531 1 83.06 91 TRP A C 1
ATOM 725 O O . TRP A 1 91 ? -18.438 15.102 22.812 1 83.06 91 TRP A O 1
ATOM 735 N N . SER A 1 92 ? -20.078 13.484 22.812 1 85.62 92 SER A N 1
ATOM 736 C CA . SER A 1 92 ? -19.141 12.57 23.469 1 85.62 92 SER A CA 1
ATOM 737 C C . SER A 1 92 ? -18.031 12.133 22.516 1 85.62 92 SER A C 1
ATOM 739 O O . SER A 1 92 ? -18.25 12.062 21.297 1 85.62 92 SER A O 1
ATOM 741 N N . ARG A 1 93 ? -16.953 11.875 23.047 1 84.31 93 ARG A N 1
ATOM 742 C CA . ARG A 1 93 ? -15.789 11.438 22.281 1 84.31 93 ARG A CA 1
ATOM 743 C C . ARG A 1 93 ? -16.094 10.156 21.5 1 84.31 93 ARG A C 1
ATOM 745 O O . ARG A 1 93 ? -15.664 9.992 20.359 1 84.31 93 ARG A O 1
ATOM 752 N N . VAL A 1 94 ? -16.859 9.328 22.078 1 86.44 94 VAL A N 1
ATOM 753 C CA . VAL A 1 94 ? -17.203 8.047 21.469 1 86.44 94 VAL A CA 1
ATOM 754 C C . VAL A 1 94 ? -18.094 8.273 20.266 1 86.44 94 VAL A C 1
ATOM 756 O O . VAL A 1 94 ? -17.938 7.613 19.234 1 86.44 94 VAL A O 1
ATOM 759 N N . LYS A 1 95 ? -18.984 9.188 20.391 1 88.94 95 LYS A N 1
ATOM 760 C CA . LYS A 1 95 ? -19.906 9.484 19.297 1 88.94 95 LYS A CA 1
ATOM 761 C C . LYS A 1 95 ? -19.156 10.094 18.109 1 88.94 95 LYS A C 1
ATOM 763 O O . LYS A 1 95 ? -19.469 9.797 16.953 1 88.94 95 LYS A O 1
ATOM 768 N N . ILE A 1 96 ? -18.25 10.844 18.422 1 88.12 96 ILE A N 1
ATOM 769 C CA . ILE A 1 96 ? -17.453 11.484 17.375 1 88.12 96 ILE A CA 1
ATOM 770 C C . ILE A 1 96 ? -16.656 10.43 16.609 1 88.12 96 ILE A C 1
ATOM 772 O O . ILE A 1 96 ? -16.672 10.398 15.383 1 88.12 96 ILE A O 1
ATOM 776 N N . LEU A 1 97 ? -16.047 9.594 17.375 1 90.12 97 LEU A N 1
ATOM 777 C CA . LEU A 1 97 ? -15.227 8.555 16.766 1 90.12 97 LEU A CA 1
ATOM 778 C C . LEU A 1 97 ? -16.094 7.594 15.953 1 90.12 97 LEU A C 1
ATOM 780 O O . LEU A 1 97 ? -15.695 7.164 14.859 1 90.12 97 LEU A O 1
ATOM 784 N N . LEU A 1 98 ? -17.219 7.273 16.484 1 93.12 98 LEU A N 1
ATOM 785 C CA . LEU A 1 98 ? -18.125 6.367 15.797 1 93.12 98 LEU A CA 1
ATOM 786 C C . LEU A 1 98 ? -18.641 6.992 14.5 1 93.12 98 LEU A C 1
ATOM 788 O O . LEU A 1 98 ? -18.844 6.289 13.508 1 93.12 98 LEU A O 1
ATOM 792 N N . SER A 1 99 ? -18.906 8.266 14.539 1 93.12 99 SER A N 1
ATOM 793 C CA . SER A 1 99 ? -19.375 8.938 13.328 1 93.12 99 SER A CA 1
ATOM 794 C C . SER A 1 99 ? -18.297 8.906 12.242 1 93.12 99 SER A C 1
ATOM 796 O O . SER A 1 99 ? -18.625 8.75 11.062 1 93.12 99 SER A O 1
ATOM 798 N N . LYS A 1 100 ? -17.078 9.016 12.633 1 93.56 100 LYS A N 1
ATOM 799 C CA . LYS A 1 100 ? -15.969 8.922 11.688 1 93.56 100 LYS A CA 1
ATOM 800 C C . LYS A 1 100 ? -15.875 7.527 11.078 1 93.56 100 LYS A C 1
ATOM 802 O O . LYS A 1 100 ? -15.672 7.383 9.867 1 93.56 100 LYS A O 1
ATOM 807 N N . TYR A 1 101 ? -16.031 6.617 11.984 1 96.38 101 TYR A N 1
ATOM 808 C CA . TYR A 1 101 ? -15.945 5.23 11.547 1 96.38 101 TYR A CA 1
ATOM 809 C C . TYR A 1 101 ? -17.062 4.898 10.562 1 96.38 101 TYR A C 1
ATOM 811 O O . TYR A 1 101 ? -16.797 4.293 9.516 1 96.38 101 TYR A O 1
ATOM 819 N N . VAL A 1 102 ? -18.188 5.309 10.797 1 97.06 102 VAL A N 1
ATOM 820 C CA . VAL A 1 102 ? -19.328 5.051 9.93 1 97.06 102 VAL A CA 1
ATOM 821 C C . VAL A 1 102 ? -19.141 5.773 8.602 1 97.06 102 VAL A C 1
ATOM 823 O O . VAL A 1 102 ? -19.469 5.238 7.539 1 97.06 102 VAL A O 1
ATOM 826 N N . ALA A 1 103 ? -18.641 6.965 8.703 1 96.75 103 ALA A N 1
ATOM 827 C CA . ALA A 1 103 ? -18.391 7.723 7.477 1 96.75 103 ALA A CA 1
ATOM 828 C C . ALA A 1 103 ? -17.391 7.008 6.578 1 96.75 103 ALA A C 1
ATOM 830 O O . ALA A 1 103 ? -17.562 6.965 5.355 1 96.75 103 ALA A O 1
ATOM 831 N N . VAL A 1 104 ? -16.422 6.441 7.191 1 97.06 104 VAL A N 1
ATOM 832 C CA . VAL A 1 104 ? -15.406 5.711 6.441 1 97.06 104 VAL A CA 1
ATOM 833 C C . VAL A 1 104 ? -16.016 4.465 5.812 1 97.06 104 VAL A C 1
ATOM 835 O O . VAL A 1 104 ? -15.727 4.129 4.664 1 97.06 104 VAL A O 1
ATOM 838 N N . LEU A 1 105 ? -16.906 3.793 6.551 1 98 105 LEU A N 1
ATOM 839 C CA . LEU A 1 105 ? -17.562 2.602 6.039 1 98 105 LEU A CA 1
ATOM 840 C C . LEU A 1 105 ? -18.469 2.951 4.867 1 98 105 LEU A C 1
ATOM 842 O O . LEU A 1 105 ? -18.578 2.188 3.902 1 98 105 LEU A O 1
ATOM 846 N N . LEU A 1 106 ? -19.078 4.074 5 1 97.94 106 LEU A N 1
ATOM 847 C CA . LEU A 1 106 ? -19.922 4.523 3.895 1 97.94 106 LEU A CA 1
ATOM 848 C C . LEU A 1 106 ? -19.078 4.812 2.656 1 97.94 106 LEU A C 1
ATOM 850 O O . LEU A 1 106 ? -19.484 4.508 1.534 1 97.94 106 LEU A O 1
ATOM 854 N N . PHE A 1 107 ? -17.969 5.395 2.895 1 97.88 107 PHE A N 1
ATOM 855 C CA . PHE A 1 107 ? -17.047 5.66 1.791 1 97.88 107 PHE A CA 1
ATOM 856 C C . PHE A 1 107 ? -16.578 4.359 1.152 1 97.88 107 PHE A C 1
ATOM 858 O O . PHE A 1 107 ? -16.5 4.258 -0.074 1 97.88 107 PHE A O 1
ATOM 865 N N . MET A 1 108 ? -16.281 3.383 1.954 1 98.25 108 MET A N 1
ATOM 866 C CA . MET A 1 108 ? -15.883 2.057 1.489 1 98.25 108 MET A CA 1
ATOM 867 C C . MET A 1 108 ? -16.938 1.455 0.576 1 98.25 108 MET A C 1
ATOM 869 O O . MET A 1 108 ? -16.641 0.994 -0.524 1 98.25 108 MET A O 1
ATOM 873 N N . LEU A 1 109 ? -18.188 1.545 1.02 1 98.31 109 LEU A N 1
ATOM 874 C CA . LEU A 1 109 ? -19.281 0.986 0.248 1 98.31 109 LEU A CA 1
ATOM 875 C C . LEU A 1 109 ? -19.469 1.74 -1.065 1 98.31 109 LEU A C 1
ATOM 877 O O . LEU A 1 109 ? -19.812 1.142 -2.086 1 98.31 109 LEU A O 1
ATOM 881 N N . THR A 1 110 ? -19.25 3.021 -0.978 1 98.12 110 THR A N 1
ATOM 882 C CA . THR A 1 110 ? -19.359 3.832 -2.186 1 98.12 110 THR A CA 1
ATOM 883 C C . THR A 1 110 ? -18.312 3.41 -3.217 1 98.12 110 THR A C 1
ATOM 885 O O . THR A 1 110 ? -18.625 3.287 -4.406 1 98.12 110 THR A O 1
ATOM 888 N N . LEU A 1 111 ? -17.109 3.168 -2.783 1 98.5 111 LEU A N 1
ATOM 889 C CA . LEU A 1 111 ? -16.047 2.775 -3.701 1 98.5 111 LEU A CA 1
ATOM 890 C C . LEU A 1 111 ? -16.328 1.412 -4.32 1 98.5 111 LEU A C 1
ATOM 892 O O . LEU A 1 111 ? -16.141 1.218 -5.523 1 98.5 111 LEU A O 1
ATOM 896 N N . TYR A 1 112 ? -16.797 0.457 -3.486 1 98.56 112 TYR A N 1
ATOM 897 C CA . TYR A 1 112 ? -17.125 -0.869 -3.996 1 98.56 112 TYR A CA 1
ATOM 898 C C . TYR A 1 112 ? -18.297 -0.803 -4.969 1 98.56 112 TYR A C 1
ATOM 900 O O . TYR A 1 112 ? -18.281 -1.457 -6.012 1 98.56 112 TYR A O 1
ATOM 908 N N . ALA A 1 113 ? -19.297 -0.002 -4.586 1 98.5 113 ALA A N 1
ATOM 909 C CA . ALA A 1 113 ? -20.453 0.163 -5.457 1 98.5 113 ALA A CA 1
ATOM 910 C C . ALA A 1 113 ? -20.062 0.775 -6.797 1 98.5 113 ALA A C 1
ATOM 912 O O . ALA A 1 113 ? -20.562 0.375 -7.848 1 98.5 113 ALA A O 1
ATOM 913 N N . LEU A 1 114 ? -19.172 1.699 -6.711 1 98.56 114 LEU A N 1
ATOM 914 C CA . LEU A 1 114 ? -18.734 2.371 -7.926 1 98.56 114 LEU A CA 1
ATOM 915 C C . LEU A 1 114 ? -17.953 1.416 -8.82 1 98.56 114 LEU A C 1
ATOM 917 O O . LEU A 1 114 ? -18.219 1.327 -10.023 1 98.56 114 LEU A O 1
ATOM 921 N N . LEU A 1 115 ? -17.016 0.722 -8.258 1 98.5 115 LEU A N 1
ATOM 922 C CA . LEU A 1 115 ? -16.172 -0.189 -9.023 1 98.5 115 LEU A CA 1
ATOM 923 C C . LEU A 1 115 ? -17.016 -1.289 -9.664 1 98.5 115 LEU A C 1
ATOM 925 O O . LEU A 1 115 ? -16.969 -1.482 -10.883 1 98.5 115 LEU A O 1
ATOM 929 N N . PHE A 1 116 ? -17.812 -1.931 -8.891 1 98.19 116 PHE A N 1
ATOM 930 C CA . PHE A 1 116 ? -18.531 -3.105 -9.383 1 98.19 116 PHE A CA 1
ATOM 931 C C . PHE A 1 116 ? -19.828 -2.705 -10.062 1 98.19 116 PHE A C 1
ATOM 933 O O . PHE A 1 116 ? -20.344 -3.43 -10.922 1 98.19 116 PHE A O 1
ATOM 940 N N . GLY A 1 117 ? -20.422 -1.535 -9.672 1 98.19 117 GLY A N 1
ATOM 941 C CA . GLY A 1 117 ? -21.562 -1.02 -10.391 1 98.19 117 GLY A CA 1
ATOM 942 C C . GLY A 1 117 ? -21.25 -0.621 -11.82 1 98.19 117 GLY A C 1
ATOM 943 O O . GLY A 1 117 ? -21.938 -1.032 -12.758 1 98.19 117 GLY A O 1
ATOM 944 N N . LEU A 1 118 ? -20.219 0.172 -11.977 1 98.19 118 LEU A N 1
ATOM 945 C CA . LEU A 1 118 ? -19.781 0.566 -13.32 1 98.19 118 LEU A CA 1
ATOM 946 C C . LEU A 1 118 ? -19.297 -0.641 -14.109 1 98.19 118 LEU A C 1
ATOM 948 O O . LEU A 1 118 ? -19.531 -0.741 -15.312 1 98.19 118 LEU A O 1
ATOM 952 N N . GLY A 1 119 ? -18.562 -1.525 -13.383 1 97.56 119 GLY A N 1
ATOM 953 C CA . GLY A 1 119 ? -18.141 -2.75 -14.031 1 97.56 119 GLY A CA 1
ATOM 954 C C . GLY A 1 119 ? -19.281 -3.58 -14.57 1 97.56 119 GLY A C 1
ATOM 955 O O . GLY A 1 119 ? -19.219 -4.102 -15.68 1 97.56 119 GLY A O 1
ATOM 956 N N . LEU A 1 120 ? -20.297 -3.678 -13.773 1 96.5 120 LEU A N 1
ATOM 957 C CA . LEU A 1 120 ? -21.484 -4.434 -14.18 1 96.5 120 LEU A CA 1
ATOM 958 C C . LEU A 1 120 ? -22.156 -3.779 -15.383 1 96.5 120 LEU A C 1
ATOM 960 O O . LEU A 1 120 ? -22.578 -4.465 -16.312 1 96.5 120 LEU A O 1
ATOM 964 N N . GLY A 1 121 ? -22.328 -2.508 -15.297 1 97.12 121 GLY A N 1
ATOM 965 C CA . GLY A 1 121 ? -22.922 -1.786 -16.422 1 97.12 121 GLY A CA 1
ATOM 966 C C . GLY A 1 121 ? -22.156 -1.978 -17.719 1 97.12 121 GLY A C 1
ATOM 967 O O . GLY A 1 121 ? -22.75 -2.275 -18.75 1 97.12 121 GLY A O 1
ATOM 968 N N . MET A 1 122 ? -20.875 -1.836 -17.656 1 96.56 122 MET A N 1
ATOM 969 C CA . MET A 1 122 ? -20.047 -1.973 -18.844 1 96.56 122 MET A CA 1
ATOM 970 C C . MET A 1 122 ? -20.031 -3.418 -19.328 1 96.56 122 MET A C 1
ATOM 972 O O . MET A 1 122 ? -20.047 -3.67 -20.547 1 96.56 122 MET A O 1
ATOM 976 N N . SER A 1 123 ? -19.906 -4.332 -18.391 1 93.81 123 SER A N 1
ATOM 977 C CA . SER A 1 123 ? -19.891 -5.738 -18.766 1 93.81 123 SER A CA 1
ATOM 978 C C . SER A 1 123 ? -21.219 -6.148 -19.406 1 93.81 123 SER A C 1
ATOM 980 O O . SER A 1 123 ? -21.25 -6.949 -20.344 1 93.81 123 SER A O 1
ATOM 982 N N . ALA A 1 124 ? -22.328 -5.633 -18.891 1 93.75 124 ALA A N 1
ATOM 983 C CA . ALA A 1 124 ? -23.641 -5.926 -19.453 1 93.75 124 ALA A CA 1
ATOM 984 C C . ALA A 1 124 ? -23.766 -5.383 -20.875 1 93.75 124 ALA A C 1
ATOM 986 O O . ALA A 1 124 ? -24.453 -5.973 -21.719 1 93.75 124 ALA A O 1
ATOM 987 N N . LEU A 1 125 ? -23.125 -4.332 -21.125 1 94.06 125 LEU A N 1
ATOM 988 C CA . LEU A 1 125 ? -23.172 -3.713 -22.438 1 94.06 125 LEU A CA 1
ATOM 989 C C . LEU A 1 125 ? -22.297 -4.473 -23.422 1 94.06 125 LEU A C 1
ATOM 991 O O . LEU A 1 125 ? -22.625 -4.578 -24.609 1 94.06 125 LEU A O 1
ATOM 995 N N . LEU A 1 126 ? -21.266 -5.074 -22.938 1 91.5 126 LEU A N 1
ATOM 996 C CA . LEU A 1 126 ? -20.234 -5.613 -23.828 1 91.5 126 LEU A CA 1
ATOM 997 C C . LEU A 1 126 ? -20.406 -7.117 -24.016 1 91.5 126 LEU A C 1
ATOM 999 O O . LEU A 1 126 ? -20 -7.68 -25.031 1 91.5 126 LEU A O 1
ATOM 1003 N N . PHE A 1 127 ? -20.859 -7.688 -22.922 1 88.12 127 PHE A N 1
ATOM 1004 C CA . PHE A 1 127 ? -20.859 -9.148 -22.938 1 88.12 127 PHE A CA 1
ATOM 1005 C C . PHE A 1 127 ? -22.266 -9.703 -22.875 1 88.12 127 PHE A C 1
ATOM 1007 O O . PHE A 1 127 ? -23.172 -9.047 -22.359 1 88.12 127 PHE A O 1
ATOM 1014 N N . GLY A 1 128 ? -22.453 -10.875 -23.516 1 82.31 128 GLY A N 1
ATOM 1015 C CA . GLY A 1 128 ? -23.703 -11.602 -23.375 1 82.31 128 GLY A CA 1
ATOM 1016 C C . GLY A 1 128 ? -23.781 -12.406 -22.094 1 82.31 128 GLY A C 1
ATOM 1017 O O . GLY A 1 128 ? -22.812 -12.461 -21.328 1 82.31 128 GLY A O 1
ATOM 1018 N N . THR A 1 129 ? -24.938 -12.781 -21.734 1 74.62 129 THR A N 1
ATOM 1019 C CA . THR A 1 129 ? -25.156 -13.547 -20.516 1 74.62 129 THR A CA 1
ATOM 1020 C C . THR A 1 129 ? -24.656 -14.977 -20.672 1 74.62 129 THR A C 1
ATOM 1022 O O . THR A 1 129 ? -24.656 -15.75 -19.719 1 74.62 129 THR A O 1
ATOM 1025 N N . SER A 1 130 ? -24.188 -15.336 -21.859 1 64.06 130 SER A N 1
ATOM 1026 C CA . SER A 1 130 ? -23.75 -16.703 -22.109 1 64.06 130 SER A CA 1
ATOM 1027 C C . SER A 1 130 ? -22.484 -17.047 -21.328 1 64.06 130 SER A C 1
ATOM 1029 O O . SER A 1 130 ? -21.641 -16.172 -21.109 1 64.06 130 SER A O 1
ATOM 1031 N N . THR A 1 131 ? -22.625 -17.969 -20.312 1 57.91 131 THR A N 1
ATOM 1032 C CA . THR A 1 131 ? -21.531 -18.469 -19.5 1 57.91 131 THR A CA 1
ATOM 1033 C C . THR A 1 131 ? -20.469 -19.141 -20.359 1 57.91 131 THR A C 1
ATOM 1035 O O . THR A 1 131 ? -20.797 -19.953 -21.219 1 57.91 131 THR A O 1
ATOM 1038 N N . GLY A 1 132 ? -19.641 -18.562 -20.922 1 51.88 132 GLY A N 1
ATOM 1039 C CA . GLY A 1 132 ? -18.656 -19.328 -21.656 1 51.88 132 GLY A CA 1
ATOM 1040 C C . GLY A 1 132 ? -18.219 -20.594 -20.938 1 51.88 132 GLY A C 1
ATOM 1041 O O . GLY A 1 132 ? -18.547 -20.781 -19.766 1 51.88 132 GLY A O 1
ATOM 1042 N N . THR A 1 133 ? -17.906 -21.781 -21.703 1 47.5 133 THR A N 1
ATOM 1043 C CA . THR A 1 133 ? -17.562 -23.156 -21.344 1 47.5 133 THR A CA 1
ATOM 1044 C C . THR A 1 133 ? -16.75 -23.203 -20.047 1 47.5 133 THR A C 1
ATOM 1046 O O . THR A 1 133 ? -16.812 -24.188 -19.312 1 47.5 133 THR A O 1
ATOM 1049 N N . THR A 1 134 ? -15.594 -22.672 -20.031 1 50.09 134 THR A N 1
ATOM 1050 C CA . THR A 1 134 ? -14.414 -23.047 -19.25 1 50.09 134 THR A CA 1
ATOM 1051 C C . THR A 1 134 ? -14.531 -22.562 -17.812 1 50.09 134 THR A C 1
ATOM 1053 O O . THR A 1 134 ? -13.531 -22.453 -17.094 1 50.09 134 THR A O 1
ATOM 1056 N N . ASP A 1 135 ? -15.766 -22.234 -17.328 1 54.41 135 ASP A N 1
ATOM 1057 C CA . ASP A 1 135 ? -15.656 -21.391 -16.125 1 54.41 135 ASP A CA 1
ATOM 1058 C C . ASP A 1 135 ? -15.703 -22.234 -14.859 1 54.41 135 ASP A C 1
ATOM 1060 O O . ASP A 1 135 ? -16.781 -22.688 -14.438 1 54.41 135 ASP A O 1
ATOM 1064 N N . VAL A 1 136 ? -14.641 -22.938 -14.586 1 53.97 136 VAL A N 1
ATOM 1065 C CA . VAL A 1 136 ? -14.375 -23.703 -13.383 1 53.97 136 VAL A CA 1
ATOM 1066 C C . VAL A 1 136 ? -15.078 -23.078 -12.188 1 53.97 136 VAL A C 1
ATOM 1068 O O . VAL A 1 136 ? -15.602 -23.781 -11.312 1 53.97 136 VAL A O 1
ATOM 1071 N N . LEU A 1 137 ? -15.312 -21.797 -12.281 1 58.34 137 LEU A N 1
ATOM 1072 C CA . LEU A 1 137 ? -15.922 -21.109 -11.148 1 58.34 137 LEU A CA 1
ATOM 1073 C C . LEU A 1 137 ? -17.422 -21.406 -11.078 1 58.34 137 LEU A C 1
ATOM 1075 O O . LEU A 1 137 ? -17.969 -21.562 -9.992 1 58.34 137 LEU A O 1
ATOM 1079 N N . GLY A 1 138 ? -18.031 -21.516 -12.164 1 54.72 138 GLY A N 1
ATOM 1080 C CA . GLY A 1 138 ? -19.438 -21.844 -12.242 1 54.72 138 GLY A CA 1
ATOM 1081 C C . GLY A 1 138 ? -19.766 -23.25 -11.773 1 54.72 138 GLY A C 1
ATOM 1082 O O . GLY A 1 138 ? -20.812 -23.469 -11.156 1 54.72 138 GLY A O 1
ATOM 1083 N N . GLU A 1 139 ? -18.844 -24.062 -12.039 1 54.06 139 GLU A N 1
ATOM 1084 C CA . GLU A 1 139 ? -19.094 -25.438 -11.625 1 54.06 139 GLU A CA 1
ATOM 1085 C C . GLU A 1 139 ? -19.078 -25.562 -10.102 1 54.06 139 GLU A C 1
ATOM 1087 O O . GLU A 1 139 ? -19.781 -26.406 -9.539 1 54.06 139 GLU A O 1
ATOM 1092 N N . LEU A 1 140 ? -18.344 -24.656 -9.516 1 56.22 140 LEU A N 1
ATOM 1093 C CA . LEU A 1 140 ? -18.172 -24.812 -8.078 1 56.22 140 LEU A CA 1
ATOM 1094 C C . LEU A 1 140 ? -19.391 -24.297 -7.324 1 56.22 140 LEU A C 1
ATOM 1096 O O . LEU A 1 140 ? -19.781 -24.844 -6.293 1 56.22 140 LEU A O 1
ATOM 1100 N N . MET A 1 141 ? -20.047 -23.234 -7.762 1 63.5 141 MET A N 1
ATOM 1101 C CA . MET A 1 141 ? -21.141 -22.656 -6.988 1 63.5 141 MET A CA 1
ATOM 1102 C C . MET A 1 141 ? -22.469 -22.781 -7.738 1 63.5 141 MET A C 1
ATOM 1104 O O . MET A 1 141 ? -23.469 -22.188 -7.336 1 63.5 141 MET A O 1
ATOM 1108 N N . GLY A 1 142 ? -22.531 -23.75 -8.766 1 63.62 142 GLY A N 1
ATOM 1109 C CA . GLY A 1 142 ? -23.766 -23.906 -9.531 1 63.62 142 GLY A CA 1
ATOM 1110 C C . GLY A 1 142 ? -23.938 -22.844 -10.609 1 63.62 142 GLY A C 1
ATOM 1111 O O . GLY A 1 142 ? -24.266 -23.156 -11.75 1 63.62 142 GLY A O 1
ATOM 1112 N N . SER A 1 143 ? -23.812 -21.531 -10.07 1 79.12 143 SER A N 1
ATOM 1113 C CA . SER A 1 143 ? -23.875 -20.484 -11.102 1 79.12 143 SER A CA 1
ATOM 1114 C C . SER A 1 143 ? -22.734 -19.5 -10.969 1 79.12 143 SER A C 1
ATOM 1116 O O . SER A 1 143 ? -22.297 -19.188 -9.852 1 79.12 143 SER A O 1
ATOM 1118 N N . ILE A 1 144 ? -22.25 -19.078 -12.047 1 81.19 144 ILE A N 1
ATOM 1119 C CA . ILE A 1 144 ? -21.141 -18.125 -12.125 1 81.19 144 ILE A CA 1
ATOM 1120 C C . ILE A 1 144 ? -21.562 -16.797 -11.5 1 81.19 144 ILE A C 1
ATOM 1122 O O . ILE A 1 144 ? -20.75 -16.094 -10.883 1 81.19 144 ILE A O 1
ATOM 1126 N N . SER A 1 145 ? -22.844 -16.531 -11.578 1 84.75 145 SER A N 1
ATOM 1127 C CA . SER A 1 145 ? -23.375 -15.312 -11 1 84.75 145 SER A CA 1
ATOM 1128 C C . SER A 1 145 ? -23.391 -15.391 -9.477 1 84.75 145 SER A C 1
ATOM 1130 O O . SER A 1 145 ? -23.094 -14.406 -8.797 1 84.75 145 SER A O 1
ATOM 1132 N N . ASP A 1 146 ? -23.766 -16.578 -9.008 1 86.62 146 ASP A N 1
ATOM 1133 C CA . ASP A 1 146 ? -23.812 -16.734 -7.559 1 86.62 146 ASP A CA 1
ATOM 1134 C C . ASP A 1 146 ? -22.406 -16.609 -6.953 1 86.62 146 ASP A C 1
ATOM 1136 O O . ASP A 1 146 ? -22.25 -16.047 -5.871 1 86.62 146 ASP A O 1
ATOM 1140 N N . TYR A 1 147 ? -21.469 -17.141 -7.676 1 87.81 147 TYR A N 1
ATOM 1141 C CA . TYR A 1 147 ? -20.094 -17.016 -7.207 1 87.81 147 TYR A CA 1
ATOM 1142 C C . TYR A 1 147 ? -19.688 -15.555 -7.035 1 87.81 147 TYR A C 1
ATOM 1144 O O . TYR A 1 147 ? -19.094 -15.188 -6.023 1 87.81 147 TYR A O 1
ATOM 1152 N N . PHE A 1 148 ? -20.094 -14.727 -7.961 1 91.31 148 PHE A N 1
ATOM 1153 C CA . PHE A 1 148 ? -19.719 -13.312 -7.922 1 91.31 148 PHE A CA 1
ATOM 1154 C C . PHE A 1 148 ? -20.25 -12.648 -6.664 1 91.31 148 PHE A C 1
ATOM 1156 O O . PHE A 1 148 ? -19.516 -11.977 -5.941 1 91.31 148 PHE A O 1
ATOM 1163 N N . TRP A 1 149 ? -21.484 -12.891 -6.391 1 92.94 149 TRP A N 1
ATOM 1164 C CA . TRP A 1 149 ? -22.141 -12.18 -5.293 1 92.94 149 TRP A CA 1
ATOM 1165 C C . TRP A 1 149 ? -21.578 -12.625 -3.947 1 92.94 149 TRP A C 1
ATOM 1167 O O . TRP A 1 149 ? -21.344 -11.805 -3.057 1 92.94 149 TRP A O 1
ATOM 1177 N N . TRP A 1 150 ? -21.328 -13.906 -3.857 1 92 150 TRP A N 1
ATOM 1178 C CA . TRP A 1 150 ? -20.75 -14.406 -2.611 1 92 150 TRP A CA 1
ATOM 1179 C C . TRP A 1 150 ? -19.312 -13.922 -2.439 1 92 150 TRP A C 1
ATOM 1181 O O . TRP A 1 150 ? -18.922 -13.492 -1.354 1 92 150 TRP A O 1
ATOM 1191 N N . ALA A 1 151 ? -18.578 -14.016 -3.508 1 92.94 151 ALA A N 1
ATOM 1192 C CA . ALA A 1 151 ? -17.188 -13.57 -3.463 1 92.94 151 ALA A CA 1
ATOM 1193 C C . ALA A 1 151 ? -17.109 -12.078 -3.121 1 92.94 151 ALA A C 1
ATOM 1195 O O . ALA A 1 151 ? -16.25 -11.664 -2.34 1 92.94 151 ALA A O 1
ATOM 1196 N N . LEU A 1 152 ? -18.016 -11.312 -3.678 1 95.81 152 LEU A N 1
ATOM 1197 C CA . LEU A 1 152 ? -18.062 -9.883 -3.398 1 95.81 152 LEU A CA 1
ATOM 1198 C C . LEU A 1 152 ? -18.344 -9.625 -1.924 1 95.81 152 LEU A C 1
ATOM 1200 O O . LEU A 1 152 ? -17.688 -8.797 -1.29 1 95.81 152 LEU A O 1
ATOM 1204 N N . LEU A 1 153 ? -19.297 -10.32 -1.462 1 96 153 LEU A N 1
ATOM 1205 C CA . LEU A 1 153 ? -19.656 -10.172 -0.055 1 96 153 LEU A CA 1
ATOM 1206 C C . LEU A 1 153 ? -18.469 -10.477 0.844 1 96 153 LEU A C 1
ATOM 1208 O O . LEU A 1 153 ? -18.188 -9.742 1.793 1 96 153 LEU A O 1
ATOM 1212 N N . TYR A 1 154 ? -17.797 -11.547 0.532 1 95.5 154 TYR A N 1
ATOM 1213 C CA . TYR A 1 154 ? -16.656 -11.945 1.335 1 95.5 154 TYR A CA 1
ATOM 1214 C C . TYR A 1 154 ? -15.531 -10.922 1.235 1 95.5 154 TYR A C 1
ATOM 1216 O O . TYR A 1 154 ? -14.836 -10.656 2.217 1 95.5 154 TYR A O 1
ATOM 1224 N N . ARG A 1 155 ? -15.375 -10.312 0.078 1 95.25 155 ARG A N 1
ATOM 1225 C CA . ARG A 1 155 ? -14.352 -9.289 -0.098 1 95.25 155 ARG A CA 1
ATOM 1226 C C . ARG A 1 155 ? -14.68 -8.039 0.712 1 95.25 155 ARG A C 1
ATOM 1228 O O . ARG A 1 155 ? -13.781 -7.379 1.234 1 95.25 155 ARG A O 1
ATOM 1235 N N . ILE A 1 156 ? -15.922 -7.766 0.803 1 96.94 156 ILE A N 1
ATOM 1236 C CA . ILE A 1 156 ? -16.359 -6.613 1.589 1 96.94 156 ILE A CA 1
ATOM 1237 C C . ILE A 1 156 ? -16.047 -6.855 3.066 1 96.94 156 ILE A C 1
ATOM 1239 O O . ILE A 1 156 ? -15.617 -5.941 3.775 1 96.94 156 ILE A O 1
ATOM 1243 N N . VAL A 1 157 ? -16.219 -8.062 3.486 1 96.81 157 VAL A N 1
ATOM 1244 C CA . VAL A 1 157 ? -15.906 -8.414 4.863 1 96.81 157 VAL A CA 1
ATOM 1245 C C . VAL A 1 157 ? -14.398 -8.258 5.102 1 96.81 157 VAL A C 1
ATOM 1247 O O . VAL A 1 157 ? -13.977 -7.711 6.121 1 96.81 157 VAL A O 1
ATOM 1250 N N . ASP A 1 158 ? -13.617 -8.695 4.152 1 95.88 158 ASP A N 1
ATOM 1251 C CA . ASP A 1 158 ? -12.172 -8.539 4.25 1 95.88 158 ASP A CA 1
ATOM 1252 C C . ASP A 1 158 ? -11.789 -7.062 4.367 1 95.88 158 ASP A C 1
ATOM 1254 O O . ASP A 1 158 ? -10.953 -6.695 5.199 1 95.88 158 ASP A O 1
ATOM 1258 N N . CYS A 1 159 ? -12.422 -6.301 3.525 1 97.38 159 CYS A N 1
ATOM 1259 C CA . CYS A 1 159 ? -12.133 -4.875 3.521 1 97.38 159 CYS A CA 1
ATOM 1260 C C . CYS A 1 159 ? -12.484 -4.242 4.863 1 97.38 159 CYS A C 1
ATOM 1262 O O . CYS A 1 159 ? -11.758 -3.369 5.352 1 97.38 159 CYS A O 1
ATOM 1264 N N . LEU A 1 160 ? -13.578 -4.711 5.414 1 98 160 LEU A N 1
ATOM 1265 C CA . LEU A 1 160 ? -14.008 -4.195 6.711 1 98 160 LEU A CA 1
ATOM 1266 C C . LEU A 1 160 ? -12.922 -4.395 7.766 1 98 160 LEU A C 1
ATOM 1268 O O . LEU A 1 160 ? -12.641 -3.484 8.547 1 98 160 LEU A O 1
ATOM 1272 N N . ILE A 1 161 ? -12.305 -5.5 7.777 1 98.06 161 ILE A N 1
ATOM 1273 C CA . ILE A 1 161 ? -11.281 -5.82 8.766 1 98.06 161 ILE A CA 1
ATOM 1274 C C . ILE A 1 161 ? -10.039 -4.961 8.516 1 98.06 161 ILE A C 1
ATOM 1276 O O . ILE A 1 161 ? -9.484 -4.379 9.453 1 98.06 161 ILE A O 1
ATOM 1280 N N . TYR A 1 162 ? -9.617 -4.797 7.289 1 97.69 162 TYR A N 1
ATOM 1281 C CA . TYR A 1 162 ? -8.445 -3.998 6.969 1 97.69 162 TYR A CA 1
ATOM 1282 C C . TYR A 1 162 ? -8.664 -2.533 7.324 1 97.69 162 TYR A C 1
ATOM 1284 O O . TYR A 1 162 ? -7.77 -1.873 7.855 1 97.69 162 TYR A O 1
ATOM 1292 N N . VAL A 1 163 ? -9.836 -2.084 6.988 1 97.44 163 VAL A N 1
ATOM 1293 C CA . VAL A 1 163 ? -10.156 -0.684 7.25 1 97.44 163 VAL A CA 1
ATOM 1294 C C . VAL A 1 163 ? -10.18 -0.434 8.758 1 97.44 163 VAL A C 1
ATOM 1296 O O . VAL A 1 163 ? -9.703 0.602 9.227 1 97.44 163 VAL A O 1
ATOM 1299 N N . THR A 1 164 ? -10.711 -1.379 9.477 1 97.88 164 THR A N 1
ATOM 1300 C CA . THR A 1 164 ? -10.734 -1.257 10.93 1 97.88 164 THR A CA 1
ATOM 1301 C C . THR A 1 164 ? -9.32 -1.317 11.5 1 97.88 164 THR A C 1
ATOM 1303 O O . THR A 1 164 ? -9 -0.616 12.461 1 97.88 164 THR A O 1
ATOM 1306 N N . MET A 1 165 ? -8.547 -2.098 10.898 1 97.75 165 MET A N 1
ATOM 1307 C CA . MET A 1 165 ? -7.141 -2.168 11.281 1 97.75 165 MET A CA 1
ATOM 1308 C C . MET A 1 165 ? -6.441 -0.833 11.039 1 97.75 165 MET A C 1
ATOM 1310 O O . MET A 1 165 ? -5.703 -0.351 11.898 1 97.75 165 MET A O 1
ATOM 1314 N N . ALA A 1 166 ? -6.707 -0.328 9.898 1 97.25 166 ALA A N 1
ATOM 1315 C CA . ALA A 1 166 ? -6.125 0.97 9.57 1 97.25 166 ALA A CA 1
ATOM 1316 C C . ALA A 1 166 ? -6.594 2.045 10.547 1 97.25 166 ALA A C 1
ATOM 1318 O O . ALA A 1 166 ? -5.809 2.912 10.945 1 97.25 166 ALA A O 1
ATOM 1319 N N . PHE A 1 167 ? -7.871 1.944 10.852 1 95.81 167 PHE A N 1
ATOM 1320 C CA . PHE A 1 167 ? -8.461 2.873 11.805 1 95.81 167 PHE A CA 1
ATOM 1321 C C . PHE A 1 167 ? -7.77 2.762 13.164 1 95.81 167 PHE A C 1
ATOM 1323 O O . PHE A 1 167 ? -7.469 3.775 13.797 1 95.81 167 PHE A O 1
ATOM 1330 N N . MET A 1 168 ? -7.465 1.601 13.555 1 96.69 168 MET A N 1
ATOM 1331 C CA . MET A 1 168 ? -6.777 1.362 14.82 1 96.69 168 MET A CA 1
ATOM 1332 C C . MET A 1 168 ? -5.344 1.877 14.766 1 96.69 168 MET A C 1
ATOM 1334 O O . MET A 1 168 ? -4.895 2.582 15.672 1 96.69 168 MET A O 1
ATOM 1338 N N . PHE A 1 169 ? -4.613 1.555 13.703 1 96.06 169 PHE A N 1
ATOM 1339 C CA . PHE A 1 169 ? -3.232 2.002 13.562 1 96.06 169 PHE A CA 1
ATOM 1340 C C . PHE A 1 169 ? -3.154 3.523 13.578 1 96.06 169 PHE A C 1
ATOM 1342 O O . PHE A 1 169 ? -2.211 4.098 14.125 1 96.06 169 PHE A O 1
ATOM 1349 N N . SER A 1 170 ? -4.129 4.109 12.922 1 93.19 170 SER A N 1
ATOM 1350 C CA . SER A 1 170 ? -4.168 5.566 12.883 1 93.19 170 SER A CA 1
ATOM 1351 C C . SER A 1 170 ? -4.301 6.156 14.281 1 93.19 170 SER A C 1
ATOM 1353 O O . SER A 1 170 ? -3.707 7.195 14.586 1 93.19 170 SER A O 1
ATOM 1355 N N . ALA A 1 171 ? -5.098 5.508 15.109 1 90.75 171 ALA A N 1
ATOM 1356 C CA . ALA A 1 171 ? -5.297 5.965 16.484 1 90.75 171 ALA A CA 1
ATOM 1357 C C . ALA A 1 171 ? -4.062 5.684 17.344 1 90.75 171 ALA A C 1
ATOM 1359 O O . ALA A 1 171 ? -3.678 6.508 18.172 1 90.75 171 ALA A O 1
ATOM 1360 N N . VAL A 1 172 ? -3.443 4.598 17.078 1 91.12 172 VAL A N 1
ATOM 1361 C CA . VAL A 1 172 ? -2.334 4.145 17.906 1 91.12 172 VAL A CA 1
ATOM 1362 C C . VAL A 1 172 ? -1.079 4.949 17.578 1 91.12 172 VAL A C 1
ATOM 1364 O O . VAL A 1 172 ? -0.385 5.43 18.484 1 91.12 172 VAL A O 1
ATOM 1367 N N . PHE A 1 173 ? -0.831 5.164 16.312 1 91 173 PHE A N 1
ATOM 1368 C CA . PHE A 1 173 ? 0.465 5.711 15.93 1 91 173 PHE A CA 1
ATOM 1369 C C . PHE A 1 173 ? 0.354 7.199 15.617 1 91 173 PHE A C 1
ATOM 1371 O O . PHE A 1 173 ? 1.368 7.891 15.5 1 91 173 PHE A O 1
ATOM 1378 N N . ARG A 1 174 ? -0.792 7.75 15.375 1 88.5 174 ARG A N 1
ATOM 1379 C CA . ARG A 1 174 ? -1.036 9.164 15.086 1 88.5 174 ARG A CA 1
ATOM 1380 C C . ARG A 1 174 ? -0.253 9.609 13.859 1 88.5 174 ARG A C 1
ATOM 1382 O O . ARG A 1 174 ? 0.309 10.711 13.844 1 88.5 174 ARG A O 1
ATOM 1389 N N . SER A 1 175 ? -0.114 8.648 12.977 1 89.62 175 SER A N 1
ATOM 1390 C CA . SER A 1 175 ? 0.582 8.914 11.719 1 89.62 175 SER A CA 1
ATOM 1391 C C . SER A 1 175 ? -0.165 8.32 10.531 1 89.62 175 SER A C 1
ATOM 1393 O O . SER A 1 175 ? -0.288 7.098 10.422 1 89.62 175 SER A O 1
ATOM 1395 N N . ASN A 1 176 ? -0.593 9.258 9.703 1 90.94 176 ASN A N 1
ATOM 1396 C CA . ASN A 1 176 ? -1.321 8.828 8.508 1 90.94 176 ASN A CA 1
ATOM 1397 C C . ASN A 1 176 ? -0.473 7.91 7.633 1 90.94 176 ASN A C 1
ATOM 1399 O O . ASN A 1 176 ? -0.899 6.809 7.285 1 90.94 176 ASN A O 1
ATOM 1403 N N . SER A 1 177 ? 0.753 8.336 7.426 1 89.88 177 SER A N 1
ATOM 1404 C CA . SER A 1 177 ? 1.632 7.621 6.504 1 89.88 177 SER A CA 1
ATOM 1405 C C . SER A 1 177 ? 1.979 6.238 7.039 1 89.88 177 SER A C 1
ATOM 1407 O O . SER A 1 177 ? 1.949 5.254 6.297 1 89.88 177 SER A O 1
ATOM 1409 N N . LEU A 1 178 ? 2.262 6.156 8.328 1 92.56 178 LEU A N 1
ATOM 1410 C CA . LEU A 1 178 ? 2.605 4.875 8.93 1 92.56 178 LEU A CA 1
ATOM 1411 C C . LEU A 1 178 ? 1.401 3.939 8.945 1 92.56 178 LEU A C 1
ATOM 1413 O O . LEU A 1 178 ? 1.534 2.746 8.664 1 92.56 178 LEU A O 1
ATOM 1417 N N . SER A 1 179 ? 0.251 4.527 9.289 1 95.12 179 SER A N 1
ATOM 1418 C CA . SER A 1 179 ? -0.969 3.729 9.344 1 95.12 179 SER A CA 1
ATOM 1419 C C . SER A 1 179 ? -1.305 3.133 7.98 1 95.12 179 SER A C 1
ATOM 1421 O O . SER A 1 179 ? -1.569 1.935 7.871 1 95.12 179 SER A O 1
ATOM 1423 N N . VAL A 1 180 ? -1.195 3.938 6.973 1 95.38 180 VAL A N 1
ATOM 1424 C CA . VAL A 1 180 ? -1.509 3.492 5.621 1 95.38 180 VAL A CA 1
ATOM 1425 C C . VAL A 1 180 ? -0.482 2.457 5.164 1 95.38 180 VAL A C 1
ATOM 1427 O O . VAL A 1 180 ? -0.846 1.367 4.719 1 95.38 180 VAL A O 1
ATOM 1430 N N . ALA A 1 181 ? 0.773 2.738 5.352 1 94.44 181 ALA A N 1
ATOM 1431 C CA . ALA A 1 181 ? 1.854 1.866 4.898 1 94.44 181 ALA A CA 1
ATOM 1432 C C . ALA A 1 181 ? 1.783 0.505 5.586 1 94.44 181 ALA A C 1
ATOM 1434 O O . ALA A 1 181 ? 1.814 -0.534 4.922 1 94.44 181 ALA A O 1
ATOM 1435 N N . LEU A 1 182 ? 1.593 0.497 6.844 1 94.88 182 LEU A N 1
ATOM 1436 C CA . LEU A 1 182 ? 1.573 -0.748 7.605 1 94.88 182 LEU A CA 1
ATOM 1437 C C . LEU A 1 182 ? 0.38 -1.609 7.207 1 94.88 182 LEU A C 1
ATOM 1439 O O . LEU A 1 182 ? 0.512 -2.826 7.047 1 94.88 182 LEU A O 1
ATOM 1443 N N . THR A 1 183 ? -0.759 -0.927 7.078 1 96.56 183 THR A N 1
ATOM 1444 C CA . THR A 1 183 ? -1.958 -1.691 6.754 1 96.56 183 THR A CA 1
ATOM 1445 C C . THR A 1 183 ? -1.861 -2.279 5.348 1 96.56 183 THR A C 1
ATOM 1447 O O . THR A 1 183 ? -2.24 -3.432 5.125 1 96.56 183 THR A O 1
ATOM 1450 N N . ILE A 1 184 ? -1.334 -1.509 4.453 1 95 184 ILE A N 1
ATOM 1451 C CA . ILE A 1 184 ? -1.242 -1.994 3.082 1 95 184 ILE A CA 1
ATOM 1452 C C . ILE A 1 184 ? -0.191 -3.098 2.994 1 95 184 ILE A C 1
ATOM 1454 O O . ILE A 1 184 ? -0.369 -4.078 2.264 1 95 184 ILE A O 1
ATOM 1458 N N . ILE A 1 185 ? 0.908 -2.973 3.771 1 92.5 185 ILE A N 1
ATOM 1459 C CA . ILE A 1 185 ? 1.885 -4.055 3.844 1 92.5 185 ILE A CA 1
ATOM 1460 C C . ILE A 1 185 ? 1.198 -5.34 4.293 1 92.5 185 ILE A C 1
ATOM 1462 O O . ILE A 1 185 ? 1.378 -6.395 3.678 1 92.5 185 ILE A O 1
ATOM 1466 N N . LEU A 1 186 ? 0.414 -5.246 5.246 1 93.19 186 LEU A N 1
ATOM 1467 C CA . LEU A 1 186 ? -0.238 -6.426 5.801 1 93.19 186 LEU A CA 1
ATOM 1468 C C . LEU A 1 186 ? -1.292 -6.969 4.836 1 93.19 186 LEU A C 1
ATOM 1470 O O . LEU A 1 186 ? -1.518 -8.18 4.773 1 93.19 186 LEU A O 1
ATOM 1474 N N . LEU A 1 187 ? -1.883 -6.055 4.09 1 93.81 187 LEU A N 1
ATOM 1475 C CA . LEU A 1 187 ? -2.846 -6.441 3.066 1 93.81 187 LEU A CA 1
ATOM 1476 C C . LEU A 1 187 ? -2.189 -7.328 2.014 1 93.81 187 LEU A C 1
ATOM 1478 O O . LEU A 1 187 ? -2.766 -8.336 1.6 1 93.81 187 LEU A O 1
ATOM 1482 N N . PHE A 1 188 ? -1.006 -7.039 1.676 1 88 188 PHE A N 1
ATOM 1483 C CA . PHE A 1 188 ? -0.369 -7.746 0.573 1 88 188 PHE A CA 1
ATOM 1484 C C . PHE A 1 188 ? 0.533 -8.859 1.094 1 88 188 PHE A C 1
ATOM 1486 O O . PHE A 1 188 ? 0.856 -9.797 0.362 1 88 188 PHE A O 1
ATOM 1493 N N . MET A 1 189 ? 0.917 -8.82 2.379 1 86 189 MET A N 1
ATOM 1494 C CA . MET A 1 189 ? 1.839 -9.805 2.941 1 86 189 MET A CA 1
ATOM 1495 C C . MET A 1 189 ? 1.089 -10.844 3.766 1 86 189 MET A C 1
ATOM 1497 O O . MET A 1 189 ? 1.696 -11.766 4.305 1 86 189 MET A O 1
ATOM 1501 N N . GLY A 1 190 ? -0.179 -10.695 3.904 1 85.25 190 GLY A N 1
ATOM 1502 C CA . GLY A 1 190 ? -0.947 -11.617 4.723 1 85.25 190 GLY A CA 1
ATOM 1503 C C . GLY A 1 190 ? -0.793 -13.062 4.289 1 85.25 190 GLY A C 1
ATOM 1504 O O . GLY A 1 190 ? -0.637 -13.953 5.129 1 85.25 190 GLY A O 1
ATOM 1505 N N . GLY A 1 191 ? -0.805 -13.25 2.969 1 85.12 191 GLY A N 1
ATOM 1506 C CA . GLY A 1 191 ? -0.623 -14.602 2.449 1 85.12 191 GLY A CA 1
ATOM 1507 C C . GLY A 1 191 ? 0.74 -15.18 2.771 1 85.12 191 GLY A C 1
ATOM 1508 O O . GLY A 1 191 ? 0.85 -16.359 3.121 1 85.12 191 GLY A O 1
ATOM 1509 N N . LEU A 1 192 ? 1.729 -14.32 2.711 1 81.56 192 LEU A N 1
ATOM 1510 C CA . LEU A 1 192 ? 3.084 -14.773 3.006 1 81.56 192 LEU A CA 1
ATOM 1511 C C . LEU A 1 192 ? 3.229 -15.125 4.484 1 81.56 192 LEU A C 1
ATOM 1513 O O . LEU A 1 192 ? 3.84 -16.141 4.824 1 81.56 192 LEU A O 1
ATOM 1517 N N . ILE A 1 193 ? 2.707 -14.359 5.305 1 84.75 193 ILE A N 1
ATOM 1518 C CA . ILE A 1 193 ? 2.76 -14.609 6.742 1 84.75 193 ILE A CA 1
ATOM 1519 C C . ILE A 1 193 ? 2.062 -15.922 7.07 1 84.75 193 ILE A C 1
ATOM 1521 O O . ILE A 1 193 ? 2.559 -16.719 7.879 1 84.75 193 ILE A O 1
ATOM 1525 N N . THR A 1 194 ? 0.994 -16.156 6.41 1 88.12 194 THR A N 1
ATOM 1526 C CA . THR A 1 194 ? 0.234 -17.375 6.652 1 88.12 194 THR A CA 1
ATOM 1527 C C . THR A 1 194 ? 1.008 -18.594 6.168 1 88.12 194 THR A C 1
ATOM 1529 O O . THR A 1 194 ? 0.944 -19.656 6.785 1 88.12 194 THR A O 1
ATOM 1532 N N . LEU A 1 195 ? 1.705 -18.422 5.043 1 83 195 LEU A N 1
ATOM 1533 C CA . LEU A 1 195 ? 2.52 -19.516 4.527 1 83 195 LEU A CA 1
ATOM 1534 C C . LEU A 1 195 ? 3.645 -19.859 5.496 1 83 195 LEU A C 1
ATOM 1536 O O . LEU A 1 195 ? 4.016 -21.031 5.629 1 83 195 LEU A O 1
ATOM 1540 N N . LEU A 1 196 ? 4.16 -18.828 6.145 1 78.75 196 LEU A N 1
ATOM 1541 C CA . LEU A 1 196 ? 5.242 -19.047 7.098 1 78.75 196 LEU A CA 1
ATOM 1542 C C . LEU A 1 196 ? 4.73 -19.734 8.359 1 78.75 196 LEU A C 1
ATOM 1544 O O . LEU A 1 196 ? 5.43 -20.562 8.945 1 78.75 196 LEU A O 1
ATOM 1548 N N . ILE A 1 197 ? 3.547 -19.344 8.734 1 84.75 197 ILE A N 1
ATOM 1549 C CA . ILE A 1 197 ? 2.873 -20 9.852 1 84.75 197 ILE A CA 1
ATOM 1550 C C . ILE A 1 197 ? 1.7 -20.828 9.336 1 84.75 197 ILE A C 1
ATOM 1552 O O . ILE A 1 197 ? 0.539 -20.469 9.555 1 84.75 197 ILE A O 1
ATOM 1556 N N . ASP A 1 198 ? 2.031 -21.812 8.711 1 86.38 198 ASP A N 1
ATOM 1557 C CA . ASP A 1 198 ? 1.075 -22.641 7.984 1 86.38 198 ASP A CA 1
ATOM 1558 C C . ASP A 1 198 ? 0.069 -23.281 8.938 1 86.38 198 ASP A C 1
ATOM 1560 O O . ASP A 1 198 ? 0.433 -24.141 9.758 1 86.38 198 ASP A O 1
ATOM 1564 N N . PRO A 1 199 ? -1.185 -22.938 8.742 1 89.19 199 PRO A N 1
ATOM 1565 C CA . PRO A 1 199 ? -2.205 -23.484 9.648 1 89.19 199 PRO A CA 1
ATOM 1566 C C . PRO A 1 199 ? -2.293 -25.016 9.586 1 89.19 199 PRO A C 1
ATOM 1568 O O . PRO A 1 199 ? -2.74 -25.641 10.555 1 89.19 199 PRO A O 1
ATOM 1571 N N . ALA A 1 200 ? -1.957 -25.594 8.5 1 89.56 200 ALA A N 1
ATOM 1572 C CA . ALA A 1 200 ? -1.987 -27.047 8.375 1 89.56 200 ALA A CA 1
ATOM 1573 C C . ALA A 1 200 ? -0.891 -27.688 9.219 1 89.56 200 ALA A C 1
ATOM 1575 O O . ALA A 1 200 ? -1.022 -28.844 9.641 1 89.56 200 ALA A O 1
ATOM 1576 N N . LYS A 1 201 ? 0.088 -26.969 9.484 1 86.94 201 LYS A N 1
ATOM 1577 C CA . LYS A 1 201 ? 1.238 -27.516 10.203 1 86.94 201 LYS A CA 1
ATOM 1578 C C . LYS A 1 201 ? 1.243 -27.047 11.664 1 86.94 201 LYS A C 1
ATOM 1580 O O . LYS A 1 201 ? 1.575 -27.828 12.562 1 86.94 201 LYS A O 1
ATOM 1585 N N . TYR A 1 202 ? 0.866 -25.797 11.828 1 87.06 202 TYR A N 1
ATOM 1586 C CA . TYR A 1 202 ? 0.901 -25.203 13.164 1 87.06 202 TYR A CA 1
ATOM 1587 C C . TYR A 1 202 ? -0.498 -24.797 13.617 1 87.06 202 TYR A C 1
ATOM 1589 O O . TYR A 1 202 ? -1.155 -23.984 12.977 1 87.06 202 TYR A O 1
ATOM 1597 N N . GLU A 1 203 ? -0.841 -25.234 14.734 1 88.94 203 GLU A N 1
ATOM 1598 C CA . GLU A 1 203 ? -2.18 -24.953 15.242 1 88.94 203 GLU A CA 1
ATOM 1599 C C . GLU A 1 203 ? -2.395 -23.453 15.438 1 88.94 203 GLU A C 1
ATOM 1601 O O . GLU A 1 203 ? -3.488 -22.953 15.195 1 88.94 203 GLU A O 1
ATOM 1606 N N . ILE A 1 204 ? -1.417 -22.797 15.852 1 89.56 204 ILE A N 1
ATOM 1607 C CA . ILE A 1 204 ? -1.524 -21.375 16.125 1 89.56 204 ILE A CA 1
ATOM 1608 C C . ILE A 1 204 ? -1.847 -20.625 14.828 1 89.56 204 ILE A C 1
ATOM 1610 O O . ILE A 1 204 ? -2.445 -19.547 14.859 1 89.56 204 ILE A O 1
ATOM 1614 N N . GLY A 1 205 ? -1.455 -21.219 13.773 1 91.12 205 GLY A N 1
ATOM 1615 C CA . GLY A 1 205 ? -1.704 -20.625 12.477 1 91.12 205 GLY A CA 1
ATOM 1616 C C . GLY A 1 205 ? -3.18 -20.484 12.148 1 91.12 205 GLY A C 1
ATOM 1617 O O . GLY A 1 205 ? -3.576 -19.609 11.383 1 91.12 205 GLY A O 1
ATOM 1618 N N . ARG A 1 206 ? -3.971 -21.328 12.812 1 91.12 206 ARG A N 1
ATOM 1619 C CA . ARG A 1 206 ? -5.406 -21.328 12.547 1 91.12 206 ARG A CA 1
ATOM 1620 C C . ARG A 1 206 ? -6.062 -20.062 13.102 1 91.12 206 ARG A C 1
ATOM 1622 O O . ARG A 1 206 ? -7.113 -19.641 12.617 1 91.12 206 ARG A O 1
ATOM 1629 N N . TYR A 1 207 ? -5.371 -19.438 14.016 1 94.06 207 TYR A N 1
ATOM 1630 C CA . TYR A 1 207 ? -5.957 -18.281 14.672 1 94.06 207 TYR A CA 1
ATOM 1631 C C . TYR A 1 207 ? -5.355 -16.984 14.125 1 94.06 207 TYR A C 1
ATOM 1633 O O . TYR A 1 207 ? -5.727 -15.891 14.555 1 94.06 207 TYR A O 1
ATOM 1641 N N . LEU A 1 208 ? -4.504 -17.125 13.195 1 93.69 208 LEU A N 1
ATOM 1642 C CA . LEU A 1 208 ? -3.908 -15.945 12.562 1 93.69 208 LEU A CA 1
ATOM 1643 C C . LEU A 1 208 ? -4.953 -15.164 11.773 1 93.69 208 LEU A C 1
ATOM 1645 O O . LEU A 1 208 ? -5.781 -15.75 11.078 1 93.69 208 LEU A O 1
ATOM 1649 N N . LEU A 1 209 ? -4.902 -13.883 11.914 1 95.12 209 LEU A N 1
ATOM 1650 C CA . LEU A 1 209 ? -5.855 -13.016 11.234 1 95.12 209 LEU A CA 1
ATOM 1651 C C . LEU A 1 209 ? -5.879 -13.297 9.742 1 95.12 209 LEU A C 1
ATOM 1653 O O . LEU A 1 209 ? -6.949 -13.508 9.156 1 95.12 209 LEU A O 1
ATOM 1657 N N . PHE A 1 210 ? -4.75 -13.43 9.148 1 93.5 210 PHE A N 1
ATOM 1658 C CA . PHE A 1 210 ? -4.625 -13.5 7.695 1 93.5 210 PHE A CA 1
ATOM 1659 C C . PHE A 1 210 ? -5.023 -14.883 7.188 1 93.5 210 PHE A C 1
ATOM 1661 O O . PHE A 1 210 ? -5.344 -15.047 6.008 1 93.5 210 PHE A O 1
ATOM 1668 N N . ALA A 1 211 ? -4.918 -15.859 8.055 1 91.62 211 ALA A N 1
ATOM 1669 C CA . ALA A 1 211 ? -5.375 -17.188 7.68 1 91.62 211 ALA A CA 1
ATOM 1670 C C . ALA A 1 211 ? -6.895 -17.234 7.547 1 91.62 211 ALA A C 1
ATOM 1672 O O . ALA A 1 211 ? -7.441 -18.109 6.871 1 91.62 211 ALA A O 1
ATOM 1673 N N . ASN A 1 212 ? -7.5 -16.297 8.219 1 93.38 212 ASN A N 1
ATOM 1674 C CA . ASN A 1 212 ? -8.953 -16.312 8.258 1 93.38 212 ASN A CA 1
ATOM 1675 C C . ASN A 1 212 ? -9.555 -15.211 7.391 1 93.38 212 ASN A C 1
ATOM 1677 O O . ASN A 1 212 ? -10.773 -15.016 7.371 1 93.38 212 ASN A O 1
ATOM 1681 N N . LEU A 1 213 ? -8.57 -14.547 6.773 1 91.44 213 LEU A N 1
ATOM 1682 C CA . LEU A 1 213 ? -9.016 -13.586 5.773 1 91.44 213 LEU A CA 1
ATOM 1683 C C . LEU A 1 213 ? -9.188 -14.258 4.414 1 91.44 213 LEU A C 1
ATOM 1685 O O . LEU A 1 213 ? -8.773 -15.398 4.227 1 91.44 213 LEU A O 1
ATOM 1689 N N . ASN A 1 214 ? -9.828 -13.656 3.48 1 86.94 214 ASN A N 1
ATOM 1690 C CA . ASN A 1 214 ? -10.188 -14.234 2.191 1 86.94 214 ASN A CA 1
ATOM 1691 C C . ASN A 1 214 ? -11.227 -15.344 2.346 1 86.94 214 ASN A C 1
ATOM 1693 O O . ASN A 1 214 ? -10.953 -16.5 2.02 1 86.94 214 ASN A O 1
ATOM 1697 N N . LEU A 1 215 ? -12.328 -15.055 2.764 1 91.19 215 LEU A N 1
ATOM 1698 C CA . LEU A 1 215 ? -13.406 -15.992 3.053 1 91.19 215 LEU A CA 1
ATOM 1699 C C . LEU A 1 215 ? -13.859 -16.703 1.785 1 91.19 215 LEU A C 1
ATOM 1701 O O . LEU A 1 215 ? -14.555 -17.719 1.856 1 91.19 215 LEU A O 1
ATOM 1705 N N . SER A 1 216 ? -13.391 -16.219 0.653 1 87.44 216 SER A N 1
ATOM 1706 C CA . SER A 1 216 ? -13.758 -16.859 -0.602 1 87.44 216 SER A CA 1
ATOM 1707 C C . SER A 1 216 ? -13.141 -18.25 -0.707 1 87.44 216 SER A C 1
ATOM 1709 O O . SER A 1 216 ? -13.555 -19.062 -1.534 1 87.44 216 SER A O 1
ATOM 1711 N N . GLN A 1 217 ? -12.188 -18.469 0.156 1 86.31 217 GLN A N 1
ATOM 1712 C CA . GLN A 1 217 ? -11.523 -19.766 0.148 1 86.31 217 GLN A CA 1
ATOM 1713 C C . GLN A 1 217 ? -12.5 -20.891 0.498 1 86.31 217 GLN A C 1
ATOM 1715 O O . GLN A 1 217 ? -12.258 -22.047 0.168 1 86.31 217 GLN A O 1
ATOM 1720 N N . TYR A 1 218 ? -13.633 -20.547 1.059 1 88.81 218 TYR A N 1
ATOM 1721 C CA . TYR A 1 218 ? -14.578 -21.562 1.515 1 88.81 218 TYR A CA 1
ATOM 1722 C C . TYR A 1 218 ? -15.609 -21.875 0.438 1 88.81 218 TYR A C 1
ATOM 1724 O O . TYR A 1 218 ? -16.406 -22.797 0.579 1 88.81 218 TYR A O 1
ATOM 1732 N N . ILE A 1 219 ? -15.609 -21.078 -0.6 1 85.56 219 ILE A N 1
ATOM 1733 C CA . ILE A 1 219 ? -16.547 -21.328 -1.69 1 85.56 219 ILE A CA 1
ATOM 1734 C C . ILE A 1 219 ? -16.156 -22.609 -2.414 1 85.56 219 ILE A C 1
ATOM 1736 O O . ILE A 1 219 ? -17.016 -23.422 -2.77 1 85.56 219 ILE A O 1
ATOM 1740 N N . SER A 1 220 ? -14.852 -22.812 -2.562 1 79.69 220 SER A N 1
ATOM 1741 C CA . SER A 1 220 ? -14.367 -23.953 -3.34 1 79.69 220 SER A CA 1
ATOM 1742 C C . SER A 1 220 ? -14.07 -25.141 -2.441 1 79.69 220 SER A C 1
ATOM 1744 O O . SER A 1 220 ? -14.055 -26.281 -2.906 1 79.69 220 SER A O 1
ATOM 1746 N N . ALA A 1 221 ? -13.844 -24.828 -1.211 1 84.25 221 ALA A N 1
ATOM 1747 C CA . ALA A 1 221 ? -13.469 -25.891 -0.282 1 84.25 221 ALA A CA 1
ATOM 1748 C C . ALA A 1 221 ? -14.062 -25.656 1.101 1 84.25 221 ALA A C 1
ATOM 1750 O O . ALA A 1 221 ? -13.773 -24.641 1.74 1 84.25 221 ALA A O 1
ATOM 1751 N N . GLU A 1 222 ? -14.758 -26.609 1.482 1 85.25 222 GLU A N 1
ATOM 1752 C CA . GLU A 1 222 ? -15.477 -26.484 2.748 1 85.25 222 GLU A CA 1
ATOM 1753 C C . GLU A 1 222 ? -14.516 -26.234 3.904 1 85.25 222 GLU A C 1
ATOM 1755 O O . GLU A 1 222 ? -14.836 -25.5 4.844 1 85.25 222 GLU A O 1
ATOM 1760 N N . THR A 1 223 ? -13.32 -26.844 3.773 1 88.88 223 THR A N 1
ATOM 1761 C CA . THR A 1 223 ? -12.391 -26.703 4.887 1 88.88 223 THR A CA 1
ATOM 1762 C C . THR A 1 223 ? -11.352 -25.625 4.598 1 88.88 223 THR A C 1
ATOM 1764 O O . THR A 1 223 ? -10.391 -25.469 5.348 1 88.88 223 THR A O 1
ATOM 1767 N N . GLY A 1 224 ? -11.516 -25 3.537 1 87.62 224 GLY A N 1
ATOM 1768 C CA . GLY A 1 224 ? -10.688 -23.859 3.203 1 87.62 224 GLY A CA 1
ATOM 1769 C C . GLY A 1 224 ? -9.398 -24.234 2.5 1 87.62 224 GLY A C 1
ATOM 1770 O O . GLY A 1 224 ? -9.211 -25.391 2.107 1 87.62 224 GLY A O 1
ATOM 1771 N N . ALA A 1 225 ? -8.586 -23.266 2.348 1 83 225 ALA A N 1
ATOM 1772 C CA . ALA A 1 225 ? -7.352 -23.391 1.58 1 83 225 ALA A CA 1
ATOM 1773 C C . ALA A 1 225 ? -6.359 -24.312 2.291 1 83 225 ALA A C 1
ATOM 1775 O O . ALA A 1 225 ? -5.555 -24.984 1.644 1 83 225 ALA A O 1
ATOM 1776 N N . TYR A 1 226 ? -6.508 -24.406 3.623 1 85.62 226 TYR A N 1
ATOM 1777 C CA . TYR A 1 226 ? -5.523 -25.172 4.379 1 85.62 226 TYR A CA 1
ATOM 1778 C C . TYR A 1 226 ? -6.145 -26.453 4.938 1 85.62 226 TYR A C 1
ATOM 1780 O O . TYR A 1 226 ? -5.469 -27.234 5.617 1 85.62 226 TYR A O 1
ATOM 1788 N N . GLY A 1 227 ? -7.414 -26.672 4.734 1 88.5 227 GLY A N 1
ATOM 1789 C CA . GLY A 1 227 ? -8.102 -27.906 5.07 1 88.5 227 GLY A CA 1
ATOM 1790 C C . GLY A 1 227 ? -8.367 -28.062 6.555 1 88.5 227 GLY A C 1
ATOM 1791 O O . GLY A 1 227 ? -8.703 -29.156 7.02 1 88.5 227 GLY A O 1
ATOM 1792 N N . VAL A 1 228 ? -8.234 -26.969 7.328 1 86.44 228 VAL A N 1
ATOM 1793 C CA . VAL A 1 228 ? -8.258 -27.172 8.773 1 86.44 228 VAL A CA 1
ATOM 1794 C C . VAL A 1 228 ? -9.242 -26.203 9.422 1 86.44 228 VAL A C 1
ATOM 1796 O O . VAL A 1 228 ? -9.336 -26.125 10.648 1 86.44 228 VAL A O 1
ATOM 1799 N N . SER A 1 229 ? -9.891 -25.422 8.586 1 89.06 229 SER A N 1
ATOM 1800 C CA . SER A 1 229 ? -10.789 -24.422 9.141 1 89.06 229 SER A CA 1
ATOM 1801 C C . SER A 1 229 ? -12.141 -24.422 8.43 1 89.06 229 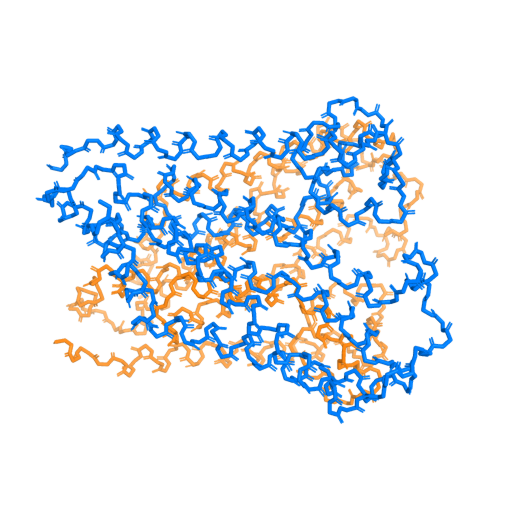SER A C 1
ATOM 1803 O O . SER A 1 229 ? -12.328 -25.156 7.457 1 89.06 229 SER A O 1
ATOM 1805 N N . SER A 1 230 ? -13.141 -23.766 9.062 1 93.75 230 SER A N 1
ATOM 1806 C CA . SER A 1 230 ? -14.469 -23.625 8.477 1 93.75 230 SER A CA 1
ATOM 1807 C C . SER A 1 230 ? -14.859 -22.141 8.383 1 93.75 230 SER A C 1
ATOM 1809 O O . SER A 1 230 ? -14.188 -21.281 8.945 1 93.75 230 SER A O 1
ATOM 1811 N N . LEU A 1 231 ? -15.875 -21.953 7.59 1 94.56 231 LEU A N 1
ATOM 1812 C CA . LEU A 1 231 ? -16.375 -20.594 7.414 1 94.56 231 LEU A CA 1
ATOM 1813 C C . LEU A 1 231 ? -16.781 -20 8.758 1 94.56 231 LEU A C 1
ATOM 1815 O O . LEU A 1 231 ? -16.438 -18.859 9.062 1 94.56 231 LEU A O 1
ATOM 1819 N N . GLY A 1 232 ? -17.5 -20.781 9.555 1 95.19 232 GLY A N 1
ATOM 1820 C CA . GLY A 1 232 ? -17.922 -20.312 10.867 1 95.19 232 GLY A CA 1
ATOM 1821 C C . GLY A 1 232 ? -16.766 -19.969 11.781 1 95.19 232 GLY A C 1
ATOM 1822 O O . GLY A 1 232 ? -16.781 -18.969 12.484 1 95.19 232 GLY A O 1
ATOM 1823 N N . PHE A 1 233 ? -15.82 -20.797 11.75 1 95.44 233 PHE A N 1
ATOM 1824 C CA . PHE A 1 233 ? -14.633 -20.578 12.562 1 95.44 233 PHE A CA 1
ATOM 1825 C C . PHE A 1 233 ? -13.922 -19.297 12.156 1 95.44 233 PHE A C 1
ATOM 1827 O O . PHE A 1 233 ? -13.586 -18.469 13 1 95.44 233 PHE A O 1
ATOM 1834 N N . SER A 1 234 ? -13.695 -19.156 10.867 1 96 234 SER A N 1
ATOM 1835 C CA . SER A 1 234 ? -13.008 -17.969 10.367 1 96 234 SER A CA 1
ATOM 1836 C C . SER A 1 234 ? -13.781 -16.703 10.695 1 96 234 SER A C 1
ATOM 1838 O O . SER A 1 234 ? -13.195 -15.68 11.047 1 96 234 SER A O 1
ATOM 1840 N N . LEU A 1 235 ? -15.07 -16.75 10.602 1 96.75 235 LEU A N 1
ATOM 1841 C CA . LEU A 1 235 ? -15.898 -15.594 10.93 1 96.75 235 LEU A CA 1
ATOM 1842 C C . LEU A 1 235 ? -15.781 -15.242 12.414 1 96.75 235 LEU A C 1
ATOM 1844 O O . LEU A 1 235 ? -15.758 -14.062 12.773 1 96.75 235 LEU A O 1
ATOM 1848 N N . ALA A 1 236 ? -15.711 -16.25 13.195 1 97.19 236 ALA A N 1
ATOM 1849 C CA . ALA A 1 236 ? -15.57 -16.016 14.633 1 97.19 236 ALA A CA 1
ATOM 1850 C C . ALA A 1 236 ? -14.227 -15.359 14.953 1 97.19 236 ALA A C 1
ATOM 1852 O O . ALA A 1 236 ? -14.164 -14.414 15.742 1 97.19 236 ALA A O 1
ATOM 1853 N N . VAL A 1 237 ? -13.219 -15.898 14.352 1 97.06 237 VAL A N 1
ATOM 1854 C CA . VAL A 1 237 ? -11.891 -15.344 14.578 1 97.06 237 VAL A CA 1
ATOM 1855 C C . VAL A 1 237 ? -11.844 -13.891 14.102 1 97.06 237 VAL A C 1
ATOM 1857 O O . VAL A 1 237 ? -11.32 -13.016 14.797 1 97.06 237 VAL A O 1
ATOM 1860 N N . LEU A 1 238 ? -12.406 -13.594 12.945 1 97.88 238 LEU A N 1
ATOM 1861 C CA . LEU A 1 238 ? -12.43 -12.242 12.398 1 97.88 238 LEU A CA 1
ATOM 1862 C C . LEU A 1 238 ? -13.234 -11.305 13.297 1 97.88 238 LEU A C 1
ATOM 1864 O O . LEU A 1 238 ? -12.883 -10.133 13.461 1 97.88 238 LEU A O 1
ATOM 1868 N N . ALA A 1 239 ? -14.289 -11.867 13.844 1 97.94 239 ALA A N 1
ATOM 1869 C CA . ALA A 1 239 ? -15.102 -11.07 14.758 1 97.94 239 ALA A CA 1
ATOM 1870 C C . ALA A 1 239 ? -14.305 -10.656 15.992 1 97.94 239 ALA A C 1
ATOM 1872 O O . ALA A 1 239 ? -14.414 -9.523 16.453 1 97.94 239 ALA A O 1
ATOM 1873 N N . VAL A 1 240 ? -13.539 -11.555 16.484 1 98.19 240 VAL A N 1
ATOM 1874 C CA . VAL A 1 240 ? -12.711 -11.266 17.656 1 98.19 240 VAL A CA 1
ATOM 1875 C C . VAL A 1 240 ? -11.703 -10.172 17.312 1 98.19 240 VAL A C 1
ATOM 1877 O O . VAL A 1 240 ? -11.555 -9.195 18.047 1 98.19 240 VAL A O 1
ATOM 1880 N N . TYR A 1 241 ? -11.047 -10.336 16.203 1 98.19 241 TYR A N 1
ATOM 1881 C CA . TYR A 1 241 ? -10.094 -9.32 15.781 1 98.19 241 TYR A CA 1
ATOM 1882 C C . TYR A 1 241 ? -10.781 -7.973 15.57 1 98.19 241 TYR A C 1
ATOM 1884 O O . TYR A 1 241 ? -10.25 -6.93 15.961 1 98.19 241 TYR A O 1
ATOM 1892 N N . TYR A 1 242 ? -11.93 -8.023 14.945 1 98.19 242 TYR A N 1
ATOM 1893 C CA . TYR A 1 242 ? -12.703 -6.82 14.68 1 98.19 242 TYR A CA 1
ATOM 1894 C C . TYR A 1 242 ? -13.008 -6.07 15.969 1 98.19 242 TYR A C 1
ATOM 1896 O O . TYR A 1 242 ? -12.789 -4.863 16.062 1 98.19 242 TYR A O 1
ATOM 1904 N N . VAL A 1 243 ? -13.438 -6.758 16.938 1 97.88 243 VAL A N 1
ATOM 1905 C CA . VAL A 1 243 ? -13.805 -6.168 18.234 1 97.88 243 VAL A CA 1
ATOM 1906 C C . VAL A 1 243 ? -12.562 -5.648 18.938 1 97.88 243 VAL A C 1
ATOM 1908 O O . VAL A 1 243 ? -12.578 -4.57 19.531 1 97.88 243 VAL A O 1
ATOM 1911 N N . VAL A 1 244 ? -11.516 -6.367 18.875 1 97.94 244 VAL A N 1
ATOM 1912 C CA . VAL A 1 244 ? -10.273 -5.953 19.516 1 97.94 244 VAL A CA 1
ATOM 1913 C C . VAL A 1 244 ? -9.766 -4.664 18.859 1 97.94 244 VAL A C 1
ATOM 1915 O O . VAL A 1 244 ? -9.359 -3.732 19.562 1 97.94 244 VAL A O 1
ATOM 1918 N N . PHE A 1 245 ? -9.789 -4.605 17.531 1 97.88 245 PHE A N 1
ATOM 1919 C CA . PHE A 1 245 ? -9.336 -3.412 16.828 1 97.88 245 PHE A CA 1
ATOM 1920 C C . PHE A 1 245 ? -10.18 -2.201 17.219 1 97.88 245 PHE A C 1
ATOM 1922 O O . PHE A 1 245 ? -9.641 -1.129 17.5 1 97.88 245 PHE A O 1
ATOM 1929 N N . LEU A 1 246 ? -11.469 -2.4 17.281 1 96.62 246 LEU A N 1
ATOM 1930 C CA . LEU A 1 246 ? -12.359 -1.299 17.641 1 96.62 246 LEU A CA 1
ATOM 1931 C C . LEU A 1 246 ? -12.164 -0.889 19.094 1 96.62 246 LEU A C 1
ATOM 1933 O O . LEU A 1 246 ? -12.102 0.303 19.406 1 96.62 246 LEU A O 1
ATOM 1937 N N . ALA A 1 247 ? -12.039 -1.887 19.953 1 96.06 247 ALA A N 1
ATOM 1938 C CA . ALA A 1 247 ? -11.875 -1.612 21.375 1 96.06 247 ALA A CA 1
ATOM 1939 C C . ALA A 1 247 ? -10.586 -0.842 21.641 1 96.06 247 ALA A C 1
ATOM 1941 O O . ALA A 1 247 ? -10.578 0.117 22.422 1 96.06 247 ALA A O 1
ATOM 1942 N N . LEU A 1 248 ? -9.578 -1.239 20.969 1 95.69 248 LEU A N 1
ATOM 1943 C CA . LEU A 1 248 ? -8.305 -0.555 21.141 1 95.69 248 LEU A CA 1
ATOM 1944 C C . LEU A 1 248 ? -8.383 0.877 20.625 1 95.69 248 LEU A C 1
ATOM 1946 O O . LEU A 1 248 ? -7.844 1.798 21.25 1 95.69 248 LEU A O 1
ATOM 1950 N N . THR A 1 249 ? -9.031 1.042 19.516 1 93.44 249 THR A N 1
ATOM 1951 C CA . THR A 1 249 ? -9.188 2.373 18.938 1 93.44 249 THR A CA 1
ATOM 1952 C C . THR A 1 249 ? -9.953 3.287 19.891 1 93.44 249 THR A C 1
ATOM 1954 O O . THR A 1 249 ? -9.516 4.402 20.172 1 93.44 249 THR A O 1
ATOM 1957 N N . PHE A 1 250 ? -11.008 2.771 20.438 1 90.75 250 PHE A N 1
ATOM 1958 C CA . PHE A 1 250 ? -11.844 3.562 21.328 1 90.75 250 PHE A CA 1
ATOM 1959 C C . PHE A 1 250 ? -11.133 3.83 22.656 1 90.75 250 PHE A C 1
ATOM 1961 O O . PHE A 1 250 ? -11.211 4.93 23.203 1 90.75 250 PHE A O 1
ATOM 1968 N N . TRP A 1 251 ? -10.438 2.842 23.094 1 92 251 TRP A N 1
ATOM 1969 C CA . TRP A 1 251 ? -9.695 2.979 24.344 1 92 251 TRP A CA 1
ATOM 1970 C C . TRP A 1 251 ? -8.617 4.047 24.219 1 92 251 TRP A C 1
ATOM 1972 O O . TRP A 1 251 ? -8.492 4.914 25.094 1 92 251 TRP A O 1
ATOM 1982 N N . ILE A 1 252 ? -7.949 4.086 23.188 1 88.81 252 ILE A N 1
ATOM 1983 C CA . ILE A 1 252 ? -6.848 5.023 22.984 1 88.81 252 ILE A CA 1
ATOM 1984 C C . ILE A 1 252 ? -7.402 6.43 22.766 1 88.81 252 ILE A C 1
ATOM 1986 O O . ILE A 1 252 ? -6.879 7.402 23.297 1 88.81 252 ILE A O 1
ATOM 1990 N N . PHE A 1 253 ? -8.445 6.508 22.047 1 83.38 253 PHE A N 1
ATOM 1991 C CA . PHE A 1 253 ? -9.047 7.801 21.766 1 83.38 253 PHE A CA 1
ATOM 1992 C C . PHE A 1 253 ? -9.633 8.422 23.031 1 83.38 253 PHE A C 1
ATOM 1994 O O . PHE A 1 253 ? -9.602 9.648 23.188 1 83.38 253 PHE A O 1
ATOM 2001 N N . ARG A 1 254 ? -10.086 7.625 23.859 1 82 254 ARG A N 1
ATOM 2002 C CA . ARG A 1 254 ? -10.68 8.117 25.109 1 82 254 ARG A CA 1
ATOM 2003 C C . ARG A 1 254 ? -9.594 8.562 26.078 1 82 254 ARG A C 1
ATOM 2005 O O . ARG A 1 254 ? -9.781 9.531 26.812 1 82 254 ARG A O 1
ATOM 2012 N N . LYS A 1 255 ? -8.578 7.852 26.109 1 79.81 255 LYS A N 1
ATOM 2013 C CA . LYS A 1 255 ? -7.523 8.148 27.062 1 79.81 255 LYS A CA 1
ATOM 2014 C C . LYS A 1 255 ? -6.684 9.344 26.609 1 79.81 255 LYS A C 1
ATOM 2016 O O . LYS A 1 255 ? -6.082 10.031 27.438 1 79.81 255 LYS A O 1
ATOM 2021 N N . ARG A 1 256 ? -6.371 9.461 25.422 1 67.62 256 ARG A N 1
ATOM 2022 C CA . ARG A 1 256 ? -5.473 10.492 24.922 1 67.62 256 ARG A CA 1
ATOM 2023 C C . ARG A 1 256 ? -6.031 11.891 25.188 1 67.62 256 ARG A C 1
ATOM 2025 O O . ARG A 1 256 ? -7.074 12.258 24.641 1 67.62 256 ARG A O 1
ATOM 2032 N N . ASP A 1 257 ? -6.301 12.211 26.531 1 51.69 257 ASP A N 1
ATOM 2033 C CA . ASP A 1 257 ? -6.562 13.508 27.156 1 51.69 257 ASP A CA 1
ATOM 2034 C C . ASP A 1 257 ? -5.824 14.633 26.438 1 51.69 257 ASP A C 1
ATOM 2036 O O . ASP A 1 257 ? -4.84 14.383 25.734 1 51.69 257 ASP A O 1
ATOM 2040 N N . VAL A 1 258 ? -6.309 15.984 26.625 1 46.03 258 VAL A N 1
ATOM 2041 C CA . VAL A 1 258 ? -6.051 17.422 26.547 1 46.03 258 VAL A CA 1
ATOM 2042 C C . VAL A 1 258 ? -4.621 17.719 27 1 46.03 258 VAL A C 1
ATOM 2044 O O . VAL A 1 258 ? -4.395 18.062 28.172 1 46.03 258 VAL A O 1
ATOM 2047 N N . ALA A 1 259 ? -3.867 16.969 27.234 1 44.97 259 ALA A N 1
ATOM 2048 C CA . ALA A 1 259 ? -2.715 17.703 27.734 1 44.97 259 ALA A CA 1
ATOM 2049 C C . ALA A 1 259 ? -2.195 18.688 26.703 1 44.97 259 ALA A C 1
ATOM 2051 O O . ALA A 1 259 ? -1.111 19.266 26.859 1 44.97 259 ALA A O 1
ATOM 2052 N N . ALA A 1 260 ? -2.779 18.984 25.5 1 37.91 260 ALA A N 1
ATOM 2053 C CA . ALA A 1 260 ? -2.23 20.25 25.047 1 37.91 260 ALA A CA 1
ATOM 2054 C C . ALA A 1 260 ? -2.59 21.375 26 1 37.91 260 ALA A C 1
ATOM 2056 O O . ALA A 1 260 ? -3.674 21.391 26.594 1 37.91 260 ALA A O 1
ATOM 2057 N N . MET B 1 1 ? 27.859 25.391 -0.775 1 54.16 1 MET B N 1
ATOM 2058 C CA . MET B 1 1 ? 27.828 23.922 -0.663 1 54.16 1 MET B CA 1
ATOM 2059 C C . MET B 1 1 ? 27.609 23.5 0.782 1 54.16 1 MET B C 1
ATOM 2061 O O . MET B 1 1 ? 26.828 22.578 1.046 1 54.16 1 MET B O 1
ATOM 2065 N N . SER B 1 2 ? 28.266 24.281 1.793 1 61.47 2 SER B N 1
ATOM 2066 C CA . SER B 1 2 ? 28.141 24.016 3.223 1 61.47 2 SER B CA 1
ATOM 2067 C C . SER B 1 2 ? 26.719 24.203 3.709 1 61.47 2 SER B C 1
ATOM 2069 O O . SER B 1 2 ? 26.203 23.406 4.504 1 61.47 2 SER B O 1
ATOM 2071 N N . ASN B 1 3 ? 26.078 24.984 2.932 1 83.31 3 ASN B N 1
ATOM 2072 C CA . ASN B 1 3 ? 24.734 25.375 3.334 1 83.31 3 ASN B CA 1
ATOM 2073 C C . ASN B 1 3 ? 23.703 24.328 2.936 1 83.31 3 ASN B C 1
ATOM 2075 O O . ASN B 1 3 ? 22.781 24.031 3.699 1 83.31 3 ASN B O 1
ATOM 2079 N N . PHE B 1 4 ? 24.141 23.594 1.922 1 88.31 4 PHE B N 1
ATOM 2080 C CA . PHE B 1 4 ? 23.188 22.578 1.458 1 88.31 4 PHE B CA 1
ATOM 2081 C C . PHE B 1 4 ? 23.219 21.359 2.365 1 88.31 4 PHE B C 1
ATOM 2083 O O . PHE B 1 4 ? 22.188 20.766 2.664 1 88.31 4 PHE B O 1
ATOM 2090 N N . PHE B 1 5 ? 24.391 21.031 2.795 1 90.81 5 PHE B N 1
ATOM 2091 C CA . PHE B 1 5 ? 24.531 19.891 3.678 1 90.81 5 PHE B CA 1
ATOM 2092 C C . PHE B 1 5 ? 23.828 20.141 5.008 1 90.81 5 PHE B C 1
ATOM 2094 O O . PHE B 1 5 ? 23.281 19.203 5.617 1 90.81 5 PHE B O 1
ATOM 2101 N N . LYS B 1 6 ? 23.812 21.359 5.355 1 89.75 6 LYS B N 1
ATOM 2102 C CA . LYS B 1 6 ? 23.109 21.719 6.59 1 89.75 6 LYS B CA 1
ATOM 2103 C C . LYS B 1 6 ? 21.594 21.578 6.422 1 89.75 6 LYS B C 1
ATOM 2105 O O . LYS B 1 6 ? 20.906 21.156 7.352 1 89.75 6 LYS B O 1
ATOM 2110 N N . LEU B 1 7 ? 21.172 21.891 5.234 1 89.06 7 LEU B N 1
ATOM 2111 C CA . LEU B 1 7 ? 19.75 21.734 4.938 1 89.06 7 LEU B CA 1
ATOM 2112 C C . LEU B 1 7 ? 19.344 20.266 4.957 1 89.06 7 LEU B C 1
ATOM 2114 O O . LEU B 1 7 ? 18.312 19.906 5.52 1 89.06 7 LEU B O 1
ATOM 2118 N N . VAL B 1 8 ? 20.172 19.5 4.363 1 93.12 8 VAL B N 1
ATOM 2119 C CA . VAL B 1 8 ? 19.906 18.062 4.316 1 93.12 8 VAL B CA 1
ATOM 2120 C C . VAL B 1 8 ? 19.938 17.484 5.73 1 93.12 8 VAL B C 1
ATOM 2122 O O . VAL B 1 8 ? 19.109 16.656 6.09 1 93.12 8 VAL B O 1
ATOM 2125 N N . HIS B 1 9 ? 20.938 17.922 6.477 1 93.44 9 HIS B N 1
ATOM 2126 C CA . HIS B 1 9 ? 21.062 17.453 7.855 1 93.44 9 HIS B CA 1
ATOM 2127 C C . HIS B 1 9 ? 19.828 17.812 8.672 1 93.44 9 HIS B C 1
ATOM 2129 O O . HIS B 1 9 ? 19.328 17 9.453 1 93.44 9 HIS B O 1
ATOM 2135 N N . ASN B 1 10 ? 19.344 18.984 8.43 1 89.56 10 ASN B N 1
ATOM 2136 C CA . ASN B 1 10 ? 18.141 19.422 9.117 1 89.56 10 ASN B CA 1
ATOM 2137 C C . ASN B 1 10 ? 16.922 18.562 8.742 1 89.56 10 ASN B C 1
ATOM 2139 O O . ASN B 1 10 ? 16.125 18.203 9.609 1 89.56 10 ASN B O 1
ATOM 2143 N N . GLU B 1 11 ? 16.812 18.281 7.5 1 91.69 11 GLU B N 1
ATOM 2144 C CA . GLU B 1 11 ? 15.711 17.438 7.043 1 91.69 11 GLU B CA 1
ATOM 2145 C C . GLU B 1 11 ? 15.82 16.031 7.605 1 91.69 11 GLU B C 1
ATOM 2147 O O . GLU B 1 11 ? 14.805 15.406 7.93 1 91.69 11 GLU B O 1
ATOM 2152 N N . ASN B 1 12 ? 17.062 15.594 7.703 1 93.38 12 ASN B N 1
ATOM 2153 C CA . ASN B 1 12 ? 17.281 14.273 8.281 1 93.38 12 ASN B CA 1
ATOM 2154 C C . ASN B 1 12 ? 16.891 14.234 9.758 1 93.38 12 ASN B C 1
ATOM 2156 O O . ASN B 1 12 ? 16.344 13.234 10.227 1 93.38 12 ASN B O 1
ATOM 2160 N N . ILE B 1 13 ? 17.141 15.266 10.445 1 91.81 13 ILE B N 1
ATOM 2161 C CA . ILE B 1 13 ? 16.766 15.359 11.852 1 91.81 13 ILE B CA 1
ATOM 2162 C C . ILE B 1 13 ? 15.25 15.344 11.984 1 91.81 13 ILE B C 1
ATOM 2164 O O . ILE B 1 13 ? 14.703 14.672 12.859 1 91.81 13 ILE B O 1
ATOM 2168 N N . LYS B 1 14 ? 14.57 16 11.062 1 89.38 14 LYS B N 1
ATOM 2169 C CA . LYS B 1 14 ? 13.109 16.047 11.078 1 89.38 14 LYS B CA 1
ATOM 2170 C C . LYS B 1 14 ? 12.516 14.664 10.883 1 89.38 14 LYS B C 1
ATOM 2172 O O . LYS B 1 14 ? 11.57 14.281 11.57 1 89.38 14 LYS B O 1
ATOM 2177 N N . ILE B 1 15 ? 13.109 13.953 10.016 1 91.62 15 ILE B N 1
ATOM 2178 C CA . ILE B 1 15 ? 12.609 12.617 9.711 1 91.62 15 ILE B CA 1
ATOM 2179 C C . ILE B 1 15 ? 12.812 11.703 10.914 1 91.62 15 ILE B C 1
ATOM 2181 O O . ILE B 1 15 ? 11.898 10.969 11.312 1 91.62 15 ILE B O 1
ATOM 2185 N N . HIS B 1 16 ? 13.977 11.812 11.539 1 92 16 HIS B N 1
ATOM 2186 C CA . HIS B 1 16 ? 14.344 10.891 12.609 1 92 16 HIS B CA 1
ATOM 2187 C C . HIS B 1 16 ? 13.781 11.359 13.953 1 92 16 HIS B C 1
ATOM 2189 O O . HIS B 1 16 ? 13.844 10.625 14.945 1 92 16 HIS B O 1
ATOM 2195 N N . ALA B 1 17 ? 13.195 12.516 13.984 1 90 17 ALA B N 1
ATOM 2196 C CA . ALA B 1 17 ? 12.617 13.039 15.219 1 90 17 ALA B CA 1
ATOM 2197 C C . ALA B 1 17 ? 11.211 12.492 15.438 1 90 17 ALA B C 1
ATOM 2199 O O . ALA B 1 17 ? 10.68 12.555 16.547 1 90 17 ALA B O 1
ATOM 2200 N N . ARG B 1 18 ? 10.688 11.984 14.445 1 88.94 18 ARG B N 1
ATOM 2201 C CA . ARG B 1 18 ? 9.305 11.523 14.523 1 88.94 18 ARG B CA 1
ATOM 2202 C C . ARG B 1 18 ? 9.234 10.094 15.039 1 88.94 18 ARG B C 1
ATOM 2204 O O . ARG B 1 18 ? 10.055 9.25 14.672 1 88.94 18 ARG B O 1
ATOM 2211 N N . THR B 1 19 ? 8.375 9.836 15.867 1 90.81 19 THR B N 1
ATOM 2212 C CA . THR B 1 19 ? 8.172 8.516 16.453 1 90.81 19 THR B CA 1
ATOM 2213 C C . THR B 1 19 ? 7.855 7.484 15.375 1 90.81 19 THR B C 1
ATOM 2215 O O . THR B 1 19 ? 8.273 6.328 15.469 1 90.81 19 THR B O 1
ATOM 2218 N N . ARG B 1 20 ? 7.168 7.934 14.398 1 91 20 ARG B N 1
ATOM 2219 C CA . ARG B 1 20 ? 6.793 7.012 13.328 1 91 20 ARG B CA 1
ATOM 2220 C C . ARG B 1 20 ? 8.023 6.43 12.648 1 91 20 ARG B C 1
ATOM 2222 O O . ARG B 1 20 ? 8.031 5.262 12.258 1 91 20 ARG B O 1
ATOM 2229 N N . THR B 1 21 ? 9.078 7.191 12.508 1 94.69 21 THR B N 1
ATOM 2230 C CA . THR B 1 21 ? 10.312 6.746 11.867 1 94.69 21 THR B CA 1
ATOM 2231 C C . THR B 1 21 ? 10.961 5.625 12.68 1 94.69 21 THR B C 1
ATOM 2233 O O . THR B 1 21 ? 11.391 4.621 12.109 1 94.69 21 THR B O 1
ATOM 2236 N N . TRP B 1 22 ? 10.891 5.699 13.93 1 95 22 TRP B N 1
ATOM 2237 C CA . TRP B 1 22 ? 11.492 4.691 14.789 1 95 22 TRP B CA 1
ATOM 2238 C C . TRP B 1 22 ? 10.688 3.396 14.766 1 95 22 TRP B C 1
ATOM 2240 O O . TRP B 1 22 ? 11.242 2.307 14.914 1 95 22 TRP B O 1
ATOM 2250 N N . ILE B 1 23 ? 9.414 3.564 14.578 1 95 23 ILE B N 1
ATOM 2251 C CA . ILE B 1 23 ? 8.578 2.379 14.445 1 95 23 ILE B CA 1
ATOM 2252 C C . ILE B 1 23 ? 8.914 1.655 13.141 1 95 23 ILE B C 1
ATOM 2254 O O . ILE B 1 23 ? 9.062 0.43 13.125 1 95 23 ILE B O 1
ATOM 2258 N N . MET B 1 24 ? 9.055 2.418 12.102 1 96.88 24 MET B N 1
ATOM 2259 C CA . MET B 1 24 ? 9.422 1.828 10.82 1 96.88 24 MET B CA 1
ATOM 2260 C C . MET B 1 24 ? 10.781 1.139 10.906 1 96.88 24 MET B C 1
ATOM 2262 O O . MET B 1 24 ? 10.945 0.017 10.422 1 96.88 24 MET B O 1
ATOM 2266 N N . LEU B 1 25 ? 11.734 1.801 11.594 1 97.56 25 LEU B N 1
ATOM 2267 C CA . LEU B 1 25 ? 13.055 1.216 11.781 1 97.56 25 LEU B CA 1
ATOM 2268 C C . LEU B 1 25 ? 12.977 -0.053 12.617 1 97.56 25 LEU B C 1
ATOM 2270 O O . LEU B 1 25 ? 13.664 -1.037 12.336 1 97.56 25 LEU B O 1
ATOM 2274 N N . GLY B 1 26 ? 12.156 -0.02 13.578 1 97.5 26 GLY B N 1
ATOM 2275 C CA . GLY B 1 26 ? 11.969 -1.193 14.414 1 97.5 26 GLY B CA 1
ATOM 2276 C C . GLY B 1 26 ? 11.406 -2.385 13.664 1 97.5 26 GLY B C 1
ATOM 2277 O O . GLY B 1 26 ? 11.891 -3.508 13.82 1 97.5 26 GLY B O 1
ATOM 2278 N N . VAL B 1 27 ? 10.414 -2.072 12.852 1 96.12 27 VAL B N 1
ATOM 2279 C CA . VAL B 1 27 ? 9.805 -3.135 12.062 1 96.12 27 VAL B CA 1
ATOM 2280 C C . VAL B 1 27 ? 10.836 -3.734 11.117 1 96.12 27 VAL B C 1
ATOM 2282 O O . VAL B 1 27 ? 10.953 -4.957 11.008 1 96.12 27 VAL B O 1
ATOM 2285 N N . ILE B 1 28 ? 11.586 -2.885 10.469 1 98 28 ILE B N 1
ATOM 2286 C CA . ILE B 1 28 ? 12.617 -3.324 9.531 1 98 28 ILE B CA 1
ATOM 2287 C C . ILE B 1 28 ? 13.672 -4.145 10.273 1 98 28 ILE B C 1
ATOM 2289 O O . ILE B 1 28 ? 14.094 -5.195 9.789 1 98 28 ILE B O 1
ATOM 2293 N N . GLY B 1 29 ? 14.086 -3.629 11.391 1 97.88 29 GLY B N 1
ATOM 2294 C CA . GLY B 1 29 ? 15.055 -4.363 12.188 1 97.88 29 GLY B CA 1
ATOM 2295 C C . GLY B 1 29 ? 14.555 -5.727 12.625 1 97.88 29 GLY B C 1
ATOM 2296 O O . GLY B 1 29 ? 15.289 -6.715 12.555 1 97.88 29 GLY B O 1
ATOM 2297 N N . LEU B 1 30 ? 13.359 -5.746 13.023 1 97.06 30 LEU B N 1
ATOM 2298 C CA . LEU B 1 30 ? 12.766 -6.996 13.477 1 97.06 30 LEU B CA 1
ATOM 2299 C C . LEU B 1 30 ? 12.711 -8.016 12.344 1 97.06 30 LEU B C 1
ATOM 2301 O O . LEU B 1 30 ? 13.031 -9.188 12.547 1 97.06 30 LEU B O 1
ATOM 2305 N N . VAL B 1 31 ? 12.352 -7.582 11.219 1 95.62 31 VAL B N 1
ATOM 2306 C CA . VAL B 1 31 ? 12.258 -8.484 10.078 1 95.62 31 VAL B CA 1
ATOM 2307 C C . VAL B 1 31 ? 13.648 -8.953 9.672 1 95.62 31 VAL B C 1
ATOM 2309 O O . VAL B 1 31 ? 13.852 -10.133 9.367 1 95.62 31 VAL B O 1
ATOM 2312 N N . GLY B 1 32 ? 14.586 -8.055 9.664 1 96.94 32 GLY B N 1
ATOM 2313 C CA . GLY B 1 32 ? 15.953 -8.414 9.344 1 96.94 32 GLY B CA 1
ATOM 2314 C C . GLY B 1 32 ? 16.516 -9.484 10.266 1 96.94 32 GLY B C 1
ATOM 2315 O O . GLY B 1 32 ? 17.234 -10.375 9.82 1 96.94 32 GLY B O 1
ATOM 2316 N N . LEU B 1 33 ? 16.125 -9.438 11.5 1 96.88 33 LEU B N 1
ATOM 2317 C CA . LEU B 1 33 ? 16.656 -10.375 12.492 1 96.88 33 LEU B CA 1
ATOM 2318 C C . LEU B 1 33 ? 15.828 -11.656 12.516 1 96.88 33 LEU B C 1
ATOM 2320 O O . LEU B 1 33 ? 16.391 -12.758 12.617 1 96.88 33 LEU B O 1
ATOM 2324 N N . LEU B 1 34 ? 14.586 -11.57 12.344 1 94.06 34 LEU B N 1
ATOM 2325 C CA . LEU B 1 34 ? 13.688 -12.688 12.594 1 94.06 34 LEU B CA 1
ATOM 2326 C C . LEU B 1 34 ? 13.594 -13.586 11.367 1 94.06 34 LEU B C 1
ATOM 2328 O O . LEU B 1 34 ? 13.43 -14.805 11.5 1 94.06 34 LEU B O 1
ATOM 2332 N N . MET B 1 35 ? 13.664 -13.016 10.195 1 92.88 35 MET B N 1
ATOM 2333 C CA . MET B 1 35 ? 13.414 -13.82 9 1 92.88 35 MET B CA 1
ATOM 2334 C C . MET B 1 35 ? 14.508 -14.867 8.812 1 92.88 35 MET B C 1
ATOM 2336 O O . MET B 1 35 ? 14.211 -16.031 8.555 1 92.88 35 MET B O 1
ATOM 2340 N N . PRO B 1 36 ? 15.773 -14.516 8.984 1 92.19 36 PRO B N 1
ATOM 2341 C CA . PRO B 1 36 ? 16.781 -15.57 8.891 1 92.19 36 PRO B CA 1
ATOM 2342 C C . PRO B 1 36 ? 16.578 -16.688 9.914 1 92.19 36 PRO B C 1
ATOM 2344 O O . PRO B 1 36 ? 16.812 -17.859 9.609 1 92.19 36 PRO B O 1
ATOM 2347 N N . VAL B 1 37 ? 16.172 -16.344 11.07 1 90.69 37 VAL B N 1
ATOM 2348 C CA . VAL B 1 37 ? 15.883 -17.344 12.094 1 90.69 37 VAL B CA 1
ATOM 2349 C C . VAL B 1 37 ? 14.75 -18.25 11.617 1 90.69 37 VAL B C 1
ATOM 2351 O O . VAL B 1 37 ? 14.828 -19.484 11.766 1 90.69 37 VAL B O 1
ATOM 2354 N N . LEU B 1 38 ? 13.82 -17.672 11.031 1 86.5 38 LEU B N 1
ATOM 2355 C CA . LEU B 1 38 ? 12.688 -18.438 10.523 1 86.5 38 LEU B CA 1
ATOM 2356 C C . LEU B 1 38 ? 13.117 -19.359 9.391 1 86.5 38 LEU B C 1
ATOM 2358 O O . LEU B 1 38 ? 12.648 -20.5 9.297 1 86.5 38 LEU B O 1
ATOM 2362 N N . PHE B 1 39 ? 13.914 -18.828 8.531 1 85.31 39 PHE B N 1
ATOM 2363 C CA . PHE B 1 39 ? 14.398 -19.641 7.422 1 85.31 39 PHE B CA 1
ATOM 2364 C C . PHE B 1 39 ? 15.133 -20.875 7.93 1 85.31 39 PHE B C 1
ATOM 2366 O O . PHE B 1 39 ? 15.055 -21.953 7.324 1 85.31 39 PHE B O 1
ATOM 2373 N N . ARG B 1 40 ? 15.844 -20.781 9 1 84.12 40 ARG B N 1
ATOM 2374 C CA . ARG B 1 40 ? 16.578 -21.906 9.578 1 84.12 40 ARG B CA 1
ATOM 2375 C C . ARG B 1 40 ? 15.617 -23 10.039 1 84.12 40 ARG B C 1
ATOM 2377 O O . ARG B 1 40 ? 15.914 -24.188 9.914 1 84.12 40 ARG B O 1
ATOM 2384 N N . TYR B 1 41 ? 14.547 -22.578 10.5 1 80.25 41 TYR B N 1
ATOM 2385 C CA . TYR B 1 41 ? 13.594 -23.531 11.047 1 80.25 41 TYR B CA 1
ATOM 2386 C C . TYR B 1 41 ? 12.789 -24.188 9.938 1 80.25 41 TYR B C 1
ATOM 2388 O O . TYR B 1 41 ? 12.344 -25.328 10.078 1 80.25 41 TYR B O 1
ATOM 2396 N N . VAL B 1 42 ? 12.578 -23.469 8.898 1 74.62 42 VAL B N 1
ATOM 2397 C CA . VAL B 1 42 ? 11.695 -23.969 7.852 1 74.62 42 VAL B CA 1
ATOM 2398 C C . VAL B 1 42 ? 12.492 -24.781 6.848 1 74.62 42 VAL B C 1
ATOM 2400 O O . VAL B 1 42 ? 11.992 -25.766 6.293 1 74.62 42 VAL B O 1
ATOM 2403 N N . SER B 1 43 ? 13.664 -24.312 6.574 1 72.94 43 SER B N 1
ATOM 2404 C CA . SER B 1 43 ? 14.422 -24.984 5.523 1 72.94 43 SER B CA 1
ATOM 2405 C C . SER B 1 43 ? 15.695 -25.609 6.082 1 72.94 43 SER B C 1
ATOM 2407 O O . SER B 1 43 ? 16.422 -24.984 6.848 1 72.94 43 SER B O 1
ATOM 2409 N N . GLU B 1 44 ? 15.898 -26.844 5.961 1 66.75 44 GLU B N 1
ATOM 2410 C CA . GLU B 1 44 ? 17.031 -27.547 6.535 1 66.75 44 GLU B CA 1
ATOM 2411 C C . GLU B 1 44 ? 18.312 -27.297 5.727 1 66.75 44 GLU B C 1
ATOM 2413 O O . GLU B 1 44 ? 19.406 -27.281 6.277 1 66.75 44 GLU B O 1
ATOM 2418 N N . ASN B 1 45 ? 18.125 -26.938 4.488 1 70.81 45 ASN B N 1
ATOM 2419 C CA . ASN B 1 45 ? 19.344 -26.891 3.686 1 70.81 45 ASN B CA 1
ATOM 2420 C C . ASN B 1 45 ? 19.516 -25.531 3.016 1 70.81 45 ASN B C 1
ATOM 2422 O O . ASN B 1 45 ? 19.641 -25.438 1.793 1 70.81 45 ASN B O 1
ATOM 2426 N N . ILE B 1 46 ? 19.609 -24.594 3.889 1 77 46 ILE B N 1
ATOM 2427 C CA . ILE B 1 46 ? 19.781 -23.266 3.293 1 77 46 ILE B CA 1
ATOM 2428 C C . ILE B 1 46 ? 21.125 -22.672 3.738 1 77 46 ILE B C 1
ATOM 2430 O O . ILE B 1 46 ? 21.531 -22.844 4.891 1 77 46 ILE B O 1
ATOM 2434 N N . GLY B 1 47 ? 21.953 -22.188 2.869 1 85.38 47 GLY B N 1
ATOM 2435 C CA . GLY B 1 47 ? 23.188 -21.484 3.178 1 85.38 47 GLY B CA 1
ATOM 2436 C C . GLY B 1 47 ? 23 -20 3.412 1 85.38 47 GLY B C 1
ATOM 2437 O O . GLY B 1 47 ? 21.875 -19.5 3.377 1 85.38 47 GLY B O 1
ATOM 2438 N N . LEU B 1 48 ? 24.109 -19.438 3.754 1 89.12 48 LEU B N 1
ATOM 2439 C CA . LEU B 1 48 ? 24.125 -18.016 4.07 1 89.12 48 LEU B CA 1
ATOM 2440 C C . LEU B 1 48 ? 23.516 -17.203 2.928 1 89.12 48 LEU B C 1
ATOM 2442 O O . LEU B 1 48 ? 22.562 -16.453 3.129 1 89.12 48 LEU B O 1
ATOM 2446 N N . TRP B 1 49 ? 24.047 -17.453 1.762 1 89.12 49 TRP B N 1
ATOM 2447 C CA . TRP B 1 49 ? 23.641 -16.609 0.639 1 89.12 49 TRP B CA 1
ATOM 2448 C C . TRP B 1 49 ? 22.25 -16.969 0.149 1 89.12 49 TRP B C 1
ATOM 2450 O O . TRP B 1 49 ? 21.531 -16.125 -0.387 1 89.12 49 TRP B O 1
ATOM 2460 N N . SER B 1 50 ? 21.906 -18.219 0.361 1 86.38 50 SER B N 1
ATOM 2461 C CA . SER B 1 50 ? 20.531 -18.594 0.056 1 86.38 50 SER B CA 1
ATOM 2462 C C . SER B 1 50 ? 19.547 -17.891 0.984 1 86.38 50 SER B C 1
ATOM 2464 O O . SER B 1 50 ? 18.469 -17.484 0.555 1 86.38 50 SER B O 1
ATOM 2466 N N . SER B 1 51 ? 19.969 -17.812 2.193 1 88.69 51 SER B N 1
ATOM 2467 C CA . SER B 1 51 ? 19.141 -17.094 3.156 1 88.69 51 SER B CA 1
ATOM 2468 C C . SER B 1 51 ? 19.031 -15.609 2.781 1 88.69 51 SER B C 1
ATOM 2470 O O . SER B 1 51 ? 17.938 -15.039 2.85 1 88.69 51 SER B O 1
ATOM 2472 N N . MET B 1 52 ? 20.125 -15.055 2.346 1 91.75 52 MET B N 1
ATOM 2473 C CA . MET B 1 52 ? 20.125 -13.648 1.95 1 91.75 52 MET B CA 1
ATOM 2474 C C . MET B 1 52 ? 19.25 -13.43 0.719 1 91.75 52 MET B C 1
ATOM 2476 O O . MET B 1 52 ? 18.547 -12.43 0.628 1 91.75 52 MET B O 1
ATOM 2480 N N . ASN B 1 53 ? 19.328 -14.352 -0.159 1 89.44 53 ASN B N 1
ATOM 2481 C CA . ASN B 1 53 ? 18.484 -14.242 -1.351 1 89.44 53 ASN B CA 1
ATOM 2482 C C . ASN B 1 53 ? 17 -14.359 -1.008 1 89.44 53 ASN B C 1
ATOM 2484 O O . ASN B 1 53 ? 16.172 -13.703 -1.628 1 89.44 53 ASN B O 1
ATOM 2488 N N . ALA B 1 54 ? 16.734 -15.195 -0.086 1 88 54 ALA B N 1
ATOM 2489 C CA . ALA B 1 54 ? 15.352 -15.305 0.377 1 88 54 ALA B CA 1
ATOM 2490 C C . ALA B 1 54 ? 14.891 -14 1.019 1 88 54 ALA B C 1
ATOM 2492 O O . ALA B 1 54 ? 13.734 -13.586 0.845 1 88 54 ALA B O 1
ATOM 2493 N N . LEU B 1 55 ? 15.805 -13.344 1.686 1 92.88 55 LEU B N 1
ATOM 2494 C CA . LEU B 1 55 ? 15.492 -12.086 2.367 1 92.88 55 LEU B CA 1
ATOM 2495 C C . LEU B 1 55 ? 15.195 -10.984 1.36 1 92.88 55 LEU B C 1
ATOM 2497 O O . LEU B 1 55 ? 14.477 -10.031 1.674 1 92.88 55 LEU B O 1
ATOM 2501 N N . LEU B 1 56 ? 15.68 -11.141 0.178 1 93.38 56 LEU B N 1
ATOM 2502 C CA . LEU B 1 56 ? 15.461 -10.148 -0.874 1 93.38 56 LEU B CA 1
ATOM 2503 C C . LEU B 1 56 ? 13.977 -10.055 -1.224 1 93.38 56 LEU B C 1
ATOM 2505 O O . LEU B 1 56 ? 13.531 -9.039 -1.769 1 93.38 56 LEU B O 1
ATOM 2509 N N . GLN B 1 57 ? 13.242 -11.094 -0.919 1 89.5 57 GLN B N 1
ATOM 2510 C CA . GLN B 1 57 ? 11.805 -11.07 -1.186 1 89.5 57 GLN B CA 1
ATOM 2511 C C . GLN B 1 57 ? 11.109 -10 -0.36 1 89.5 57 GLN B C 1
ATOM 2513 O O . GLN B 1 57 ? 9.992 -9.586 -0.679 1 89.5 57 GLN B O 1
ATOM 2518 N N . PHE B 1 58 ? 11.789 -9.484 0.623 1 93.44 58 PHE B N 1
ATOM 2519 C CA . PHE B 1 58 ? 11.18 -8.508 1.521 1 93.44 58 PHE B CA 1
ATOM 2520 C C . PHE B 1 58 ? 11.648 -7.102 1.186 1 93.44 58 PHE B C 1
ATOM 2522 O O . PHE B 1 58 ? 11.492 -6.18 1.99 1 93.44 58 PHE B O 1
ATOM 2529 N N . TRP B 1 59 ? 12.102 -6.938 -0.006 1 93.62 59 TRP B N 1
ATOM 2530 C CA . TRP B 1 59 ? 12.602 -5.633 -0.422 1 93.62 59 TRP B CA 1
ATOM 2531 C C . TRP B 1 59 ? 11.484 -4.594 -0.411 1 93.62 59 TRP B C 1
ATOM 2533 O O . TRP B 1 59 ? 11.75 -3.393 -0.309 1 93.62 59 TRP B O 1
ATOM 2543 N N . PHE B 1 60 ? 10.258 -5.008 -0.523 1 94.12 60 PHE B N 1
ATOM 2544 C CA . PHE B 1 60 ? 9.133 -4.086 -0.607 1 94.12 60 PHE B CA 1
ATOM 2545 C C . PHE B 1 60 ? 8.93 -3.359 0.717 1 94.12 60 PHE B C 1
ATOM 2547 O O . PHE B 1 60 ? 8.336 -2.279 0.753 1 94.12 60 PHE B O 1
ATOM 2554 N N . LEU B 1 61 ? 9.43 -3.908 1.843 1 96.19 61 LEU B N 1
ATOM 2555 C CA . LEU B 1 61 ? 9.195 -3.32 3.156 1 96.19 61 LEU B CA 1
ATOM 2556 C C . LEU B 1 61 ? 9.891 -1.969 3.283 1 96.19 61 LEU B C 1
ATOM 2558 O O . LEU B 1 61 ? 9.234 -0.946 3.488 1 96.19 61 LEU B O 1
ATOM 2562 N N . PRO B 1 62 ? 11.203 -1.992 3.049 1 97.75 62 PRO B N 1
ATOM 2563 C CA . PRO B 1 62 ? 11.828 -0.667 3.096 1 97.75 62 PRO B CA 1
ATOM 2564 C C . PRO B 1 62 ? 11.297 0.272 2.014 1 97.75 62 PRO B C 1
ATOM 2566 O O . PRO B 1 62 ? 11.234 1.486 2.223 1 97.75 62 PRO B O 1
ATOM 2569 N N . THR B 1 63 ? 10.883 -0.219 0.923 1 97.62 63 THR B N 1
ATOM 2570 C CA . THR B 1 63 ? 10.352 0.596 -0.164 1 97.62 63 THR B CA 1
ATOM 2571 C C . THR B 1 63 ? 9.047 1.271 0.252 1 97.62 63 THR B C 1
ATOM 2573 O O . THR B 1 63 ? 8.883 2.48 0.084 1 97.62 63 THR B O 1
ATOM 2576 N N . VAL B 1 64 ? 8.195 0.538 0.848 1 97.5 64 VAL B N 1
ATOM 2577 C CA . VAL B 1 64 ? 6.895 1.058 1.253 1 97.5 64 VAL B CA 1
ATOM 2578 C C . VAL B 1 64 ? 7.078 2.111 2.342 1 97.5 64 VAL B C 1
ATOM 2580 O O . VAL B 1 64 ? 6.438 3.166 2.309 1 97.5 64 VAL B O 1
ATOM 2583 N N . PHE B 1 65 ? 7.949 1.884 3.252 1 97.75 65 PHE B N 1
ATOM 2584 C CA . PHE B 1 65 ? 8.172 2.844 4.328 1 97.75 65 PHE B CA 1
ATOM 2585 C C . PHE B 1 65 ? 8.836 4.109 3.799 1 97.75 65 PHE B C 1
ATOM 2587 O O . PHE B 1 65 ? 8.547 5.211 4.27 1 97.75 65 PHE B O 1
ATOM 2594 N N . THR B 1 66 ? 9.711 3.904 2.854 1 97.94 66 THR B N 1
ATOM 2595 C CA . THR B 1 66 ? 10.312 5.086 2.248 1 97.94 66 THR B CA 1
ATOM 2596 C C . THR B 1 66 ? 9.273 5.887 1.472 1 97.94 66 THR B C 1
ATOM 2598 O O . THR B 1 66 ? 9.297 7.117 1.476 1 97.94 66 THR B O 1
ATOM 2601 N N . ILE B 1 67 ? 8.391 5.164 0.801 1 97.62 67 ILE B N 1
ATOM 2602 C CA . ILE B 1 67 ? 7.281 5.809 0.102 1 97.62 67 ILE B CA 1
ATOM 2603 C C . ILE B 1 67 ? 6.469 6.645 1.085 1 97.62 67 ILE B C 1
ATOM 2605 O O . ILE B 1 67 ? 6.121 7.793 0.794 1 97.62 67 ILE B O 1
ATOM 2609 N N . ALA B 1 68 ? 6.258 6.105 2.225 1 96.44 68 ALA B N 1
ATOM 2610 C CA . ALA B 1 68 ? 5.48 6.793 3.252 1 96.44 68 ALA B CA 1
ATOM 2611 C C . ALA B 1 68 ? 6.172 8.078 3.695 1 96.44 68 ALA B C 1
ATOM 2613 O O . ALA B 1 68 ? 5.535 9.125 3.811 1 96.44 68 ALA B O 1
ATOM 2614 N N . VAL B 1 69 ? 7.434 8 3.879 1 95.81 69 VAL B N 1
ATOM 2615 C CA . VAL B 1 69 ? 8.188 9.164 4.332 1 95.81 69 VAL B CA 1
ATOM 2616 C C . VAL B 1 69 ? 8.289 10.188 3.207 1 95.81 69 VAL B C 1
ATOM 2618 O O . VAL B 1 69 ? 8.188 11.398 3.449 1 95.81 69 VAL B O 1
ATOM 2621 N N . ALA B 1 70 ? 8.477 9.695 2.008 1 96.12 70 ALA B N 1
ATOM 2622 C CA . ALA B 1 70 ? 8.555 10.594 0.856 1 96.12 70 ALA B CA 1
ATOM 2623 C C . ALA B 1 70 ? 7.262 11.383 0.687 1 96.12 70 ALA B C 1
ATOM 2625 O O . ALA B 1 70 ? 7.289 12.586 0.429 1 96.12 70 ALA B O 1
ATOM 2626 N N . ALA B 1 71 ? 6.207 10.719 0.854 1 93.5 71 ALA B N 1
ATOM 2627 C CA . ALA B 1 71 ? 4.906 11.367 0.698 1 93.5 71 ALA B CA 1
ATOM 2628 C C . ALA B 1 71 ? 4.688 12.422 1.774 1 93.5 71 ALA B C 1
ATOM 2630 O O . ALA B 1 71 ? 4.102 13.477 1.51 1 93.5 71 ALA B O 1
ATOM 2631 N N . ASP B 1 72 ? 5.184 12.172 2.922 1 90.5 72 ASP B N 1
ATOM 2632 C CA . ASP B 1 72 ? 4.973 13.07 4.051 1 90.5 72 ASP B CA 1
ATOM 2633 C C . ASP B 1 72 ? 5.852 14.312 3.941 1 90.5 72 ASP B C 1
ATOM 2635 O O . ASP B 1 72 ? 5.508 15.375 4.469 1 90.5 72 ASP B O 1
ATOM 2639 N N . THR B 1 73 ? 6.926 14.219 3.33 1 86.5 73 THR B N 1
ATOM 2640 C CA . THR B 1 73 ? 7.895 15.305 3.316 1 86.5 73 THR B CA 1
ATOM 2641 C C . THR B 1 73 ? 7.336 16.516 2.578 1 86.5 73 THR B C 1
ATOM 2643 O O . THR B 1 73 ? 7.547 17.656 2.996 1 86.5 73 THR B O 1
ATOM 2646 N N . VAL B 1 74 ? 6.566 16.297 1.58 1 84.25 74 VAL B N 1
ATOM 2647 C CA . VAL B 1 74 ? 6.051 17.422 0.806 1 84.25 74 VAL B CA 1
ATOM 2648 C C . VAL B 1 74 ? 4.594 17.688 1.181 1 84.25 74 VAL B C 1
ATOM 2650 O O . VAL B 1 74 ? 4.246 18.797 1.599 1 84.25 74 VAL B O 1
ATOM 2653 N N . ALA B 1 75 ? 3.811 16.688 1.172 1 85.38 75 ALA B N 1
ATOM 2654 C CA . ALA B 1 75 ? 2.385 16.844 1.446 1 85.38 75 ALA B CA 1
ATOM 2655 C C . ALA B 1 75 ? 2.143 17.203 2.91 1 85.38 75 ALA B C 1
ATOM 2657 O O . ALA B 1 75 ? 1.197 17.922 3.232 1 85.38 75 ALA B O 1
ATOM 2658 N N . GLY B 1 76 ? 3.031 16.75 3.752 1 84.44 76 GLY B N 1
ATOM 2659 C CA . GLY B 1 76 ? 2.902 17.062 5.164 1 84.44 76 GLY B CA 1
ATOM 2660 C C . GLY B 1 76 ? 3.049 18.531 5.465 1 84.44 76 GLY B C 1
ATOM 2661 O O . GLY B 1 76 ? 2.334 19.078 6.309 1 84.44 76 GLY B O 1
ATOM 2662 N N . GLU B 1 77 ? 3.871 19.172 4.738 1 81 77 GLU B N 1
ATOM 2663 C CA . GLU B 1 77 ? 4.062 20.609 4.914 1 81 77 GLU B CA 1
ATOM 2664 C C . GLU B 1 77 ? 2.826 21.375 4.473 1 81 77 GLU B C 1
ATOM 2666 O O . GLU B 1 77 ? 2.479 22.406 5.074 1 81 77 GLU B O 1
ATOM 2671 N N . PHE B 1 78 ? 2.232 20.844 3.488 1 77.06 78 PHE B N 1
ATOM 2672 C CA . PHE B 1 78 ? 1.008 21.484 3.02 1 77.06 78 PHE B CA 1
ATOM 2673 C C . PHE B 1 78 ? -0.124 21.297 4.02 1 77.06 78 PHE B C 1
ATOM 2675 O O . PHE B 1 78 ? -0.847 22.234 4.34 1 77.06 78 PHE B O 1
ATOM 2682 N N . SER B 1 79 ? -0.161 20.141 4.48 1 77.44 79 SER B N 1
ATOM 2683 C CA . SER B 1 79 ? -1.241 19.781 5.398 1 77.44 79 SER B CA 1
ATOM 2684 C C . SER B 1 79 ? -1.098 20.516 6.727 1 77.44 79 SER B C 1
ATOM 2686 O O . SER B 1 79 ? -2.088 20.984 7.301 1 77.44 79 SER B O 1
ATOM 2688 N N . ARG B 1 80 ? 0.13 20.75 7.176 1 78.06 80 ARG B N 1
ATOM 2689 C CA . ARG B 1 80 ? 0.388 21.391 8.461 1 78.06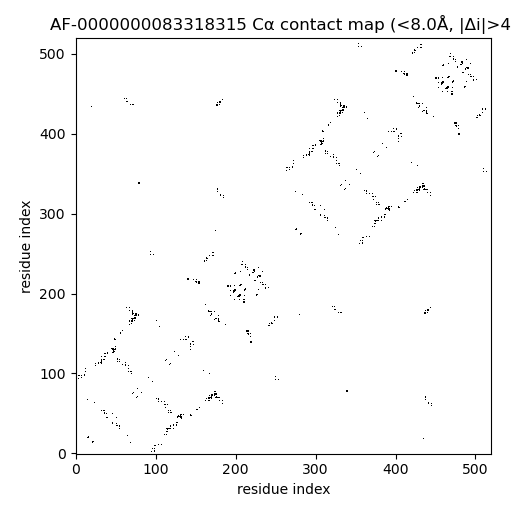 80 ARG B CA 1
ATOM 2690 C C . ARG B 1 80 ? 0.449 22.906 8.305 1 78.06 80 ARG B C 1
ATOM 2692 O O . ARG B 1 80 ? 0.44 23.641 9.297 1 78.06 80 ARG B O 1
ATOM 2699 N N . GLY B 1 81 ? 0.513 23.297 7.105 1 75.56 81 GLY B N 1
ATOM 2700 C CA . GLY B 1 81 ? 0.56 24.719 6.828 1 75.56 81 GLY B CA 1
ATOM 2701 C C . GLY B 1 81 ? 1.94 25.328 7.023 1 75.56 81 GLY B C 1
ATOM 2702 O O . GLY B 1 81 ? 2.084 26.547 7.113 1 75.56 81 GLY B O 1
ATOM 2703 N N . THR B 1 82 ? 2.939 24.5 7.129 1 76.25 82 THR B N 1
ATOM 2704 C CA . THR B 1 82 ? 4.281 25 7.398 1 76.25 82 THR B CA 1
ATOM 2705 C C . THR B 1 82 ? 4.992 25.375 6.102 1 76.25 82 THR B C 1
ATOM 2707 O O . THR B 1 82 ? 6.137 25.828 6.121 1 76.25 82 THR B O 1
ATOM 2710 N N . ILE B 1 83 ? 4.266 25.203 5.043 1 76.19 83 ILE B N 1
ATOM 2711 C CA . ILE B 1 83 ? 4.848 25.5 3.738 1 76.19 83 ILE B CA 1
ATOM 2712 C C . ILE B 1 83 ? 5.176 26.984 3.646 1 76.19 83 ILE B C 1
ATOM 2714 O O . ILE B 1 83 ? 6.16 27.375 3.014 1 76.19 83 ILE B O 1
ATOM 2718 N N . LYS B 1 84 ? 4.395 27.75 4.332 1 76.25 84 LYS B N 1
ATOM 2719 C CA . LYS B 1 84 ? 4.605 29.203 4.289 1 76.25 84 LYS B CA 1
ATOM 2720 C C . LYS B 1 84 ? 5.871 29.594 5.047 1 76.25 84 LYS B C 1
ATOM 2722 O O . LYS B 1 84 ? 6.582 30.516 4.645 1 76.25 84 LYS B O 1
ATOM 2727 N N . LEU B 1 85 ? 6.121 28.797 6.035 1 75.69 85 LEU B N 1
ATOM 2728 C CA . LEU B 1 85 ? 7.309 29.078 6.836 1 75.69 85 LEU B CA 1
ATOM 2729 C C . LEU B 1 85 ? 8.578 28.688 6.086 1 75.69 85 LEU B C 1
ATOM 2731 O O . LEU B 1 85 ? 9.633 29.281 6.285 1 75.69 85 LEU B O 1
ATOM 2735 N N . LEU B 1 86 ? 8.422 27.797 5.234 1 72.5 86 LEU B N 1
ATOM 2736 C CA . LEU B 1 86 ? 9.562 27.328 4.457 1 72.5 86 LEU B CA 1
ATOM 2737 C C . LEU B 1 86 ? 9.938 28.328 3.375 1 72.5 86 LEU B C 1
ATOM 2739 O O . LEU B 1 86 ? 11.117 28.453 3.025 1 72.5 86 LEU B O 1
ATOM 2743 N N . LEU B 1 87 ? 8.945 29.062 2.994 1 71.5 87 LEU B N 1
ATOM 2744 C CA . LEU B 1 87 ? 9.148 29.969 1.87 1 71.5 87 LEU B CA 1
ATOM 2745 C C . LEU B 1 87 ? 9.773 31.281 2.336 1 71.5 87 LEU B C 1
ATOM 2747 O O . LEU B 1 87 ? 10.266 32.062 1.521 1 71.5 87 LEU B O 1
ATOM 2751 N N . ILE B 1 88 ? 9.789 31.422 3.598 1 75.31 88 ILE B N 1
ATOM 2752 C CA . ILE B 1 88 ? 10.375 32.656 4.109 1 75.31 88 ILE B CA 1
ATOM 2753 C C . ILE B 1 88 ? 11.867 32.438 4.387 1 75.31 88 ILE B C 1
ATOM 2755 O O . ILE B 1 88 ? 12.602 33.406 4.633 1 75.31 88 ILE B O 1
ATOM 2759 N N . ARG B 1 89 ? 12.289 31.328 4.156 1 76.06 89 ARG B N 1
ATOM 2760 C CA . ARG B 1 89 ? 13.695 31.031 4.398 1 76.06 89 ARG B CA 1
ATOM 2761 C C . ARG B 1 89 ? 14.57 31.562 3.268 1 76.06 89 ARG B C 1
ATOM 2763 O O . ARG B 1 89 ? 14.125 31.641 2.121 1 76.06 89 ARG B O 1
ATOM 2770 N N . PRO B 1 90 ? 15.773 31.844 3.652 1 80.69 90 PRO B N 1
ATOM 2771 C CA . PRO B 1 90 ? 16.656 32.469 2.666 1 80.69 90 PRO B CA 1
ATOM 2772 C C . PRO B 1 90 ? 17.203 31.469 1.646 1 80.69 90 PRO B C 1
ATOM 2774 O O . PRO B 1 90 ? 18.266 31.688 1.057 1 80.69 90 PRO B O 1
ATOM 2777 N N . TRP B 1 91 ? 16.531 30.438 1.442 1 82.81 91 TRP B N 1
ATOM 2778 C CA . TRP B 1 91 ? 16.969 29.422 0.486 1 82.81 91 TRP B CA 1
ATOM 2779 C C . TRP B 1 91 ? 16.031 29.359 -0.715 1 82.81 91 TRP B C 1
ATOM 2781 O O . TRP B 1 91 ? 14.852 29.703 -0.604 1 82.81 91 TRP B O 1
ATOM 2791 N N . SER B 1 92 ? 16.688 28.969 -1.759 1 85.56 92 SER B N 1
ATOM 2792 C CA . SER B 1 92 ? 15.867 28.812 -2.947 1 85.56 92 SER B CA 1
ATOM 2793 C C . SER B 1 92 ? 14.906 27.625 -2.793 1 85.56 92 SER B C 1
ATOM 2795 O O . SER B 1 92 ? 15.211 26.672 -2.086 1 85.56 92 SER B O 1
ATOM 2797 N N . ARG B 1 93 ? 13.836 27.719 -3.402 1 84.25 93 ARG B N 1
ATOM 2798 C CA . ARG B 1 93 ? 12.812 26.672 -3.361 1 84.25 93 ARG B CA 1
ATOM 2799 C C . ARG B 1 93 ? 13.367 25.359 -3.879 1 84.25 93 ARG B C 1
ATOM 2801 O O . ARG B 1 93 ? 13.047 24.297 -3.346 1 84.25 93 ARG B O 1
ATOM 2808 N N . VAL B 1 94 ? 14.195 25.438 -4.824 1 86.31 94 VAL B N 1
ATOM 2809 C CA . VAL B 1 94 ? 14.773 24.25 -5.438 1 86.31 94 VAL B CA 1
ATOM 2810 C C . VAL B 1 94 ? 15.719 23.562 -4.449 1 86.31 94 VAL B C 1
ATOM 2812 O O . VAL B 1 94 ? 15.742 22.328 -4.352 1 86.31 94 VAL B O 1
ATOM 2815 N N . LYS B 1 95 ? 16.438 24.344 -3.754 1 88.81 95 LYS B N 1
ATOM 2816 C CA . LYS B 1 95 ? 17.391 23.797 -2.781 1 88.81 95 LYS B CA 1
ATOM 2817 C C . LYS B 1 95 ? 16.656 23.125 -1.629 1 88.81 95 LYS B C 1
ATOM 2819 O O . LYS B 1 95 ? 17.094 22.078 -1.134 1 88.81 95 LYS B O 1
ATOM 2824 N N . ILE B 1 96 ? 15.609 23.672 -1.291 1 88.12 96 ILE B N 1
ATOM 2825 C CA . ILE B 1 96 ? 14.82 23.109 -0.201 1 88.12 96 ILE B CA 1
ATOM 2826 C C . ILE B 1 96 ? 14.242 21.766 -0.622 1 88.12 96 ILE B C 1
ATOM 2828 O O . ILE B 1 96 ? 14.359 20.781 0.111 1 88.12 96 ILE B O 1
ATOM 2832 N N . LEU B 1 97 ? 13.711 21.766 -1.796 1 90.06 97 LEU B N 1
ATOM 2833 C CA . LEU B 1 97 ? 13.102 20.547 -2.291 1 90.06 97 LEU B CA 1
ATOM 2834 C C . LEU B 1 97 ? 14.156 19.453 -2.494 1 90.06 97 LEU B C 1
ATOM 2836 O O . LEU B 1 97 ? 13.914 18.281 -2.197 1 90.06 97 LEU B O 1
ATOM 2840 N N . LEU B 1 98 ? 15.281 19.859 -2.986 1 93.12 98 LEU B N 1
ATOM 2841 C CA . LEU B 1 98 ? 16.359 18.906 -3.211 1 93.12 98 LEU B CA 1
ATOM 2842 C C . LEU B 1 98 ? 16.875 18.344 -1.891 1 93.12 98 LEU B C 1
ATOM 2844 O O . LEU B 1 98 ? 17.25 17.172 -1.819 1 93.12 98 LEU B O 1
ATOM 2848 N N . SER B 1 99 ? 16.938 19.172 -0.896 1 93.06 99 SER B N 1
ATOM 2849 C CA . SER B 1 99 ? 17.391 18.688 0.407 1 93.06 99 SER B CA 1
ATOM 2850 C C . SER B 1 99 ? 16.422 17.656 0.975 1 93.06 99 SER B C 1
ATOM 2852 O O . SER B 1 99 ? 16.844 16.672 1.597 1 93.06 99 SER B O 1
ATOM 2854 N N . LYS B 1 100 ? 15.164 17.844 0.73 1 93.5 100 LYS B N 1
ATOM 2855 C CA . LYS B 1 100 ? 14.156 16.891 1.157 1 93.5 100 LYS B CA 1
ATOM 2856 C C . LYS B 1 100 ? 14.32 15.555 0.425 1 93.5 100 LYS B C 1
ATOM 2858 O O . LYS B 1 100 ? 14.227 14.492 1.035 1 93.5 100 LYS B O 1
ATOM 2863 N N . TYR B 1 101 ? 14.547 15.75 -0.834 1 96.31 101 TYR B N 1
ATOM 2864 C CA . TYR B 1 101 ? 14.695 14.555 -1.664 1 96.31 101 TYR B CA 1
ATOM 2865 C C . TYR B 1 101 ? 15.914 13.742 -1.238 1 96.31 101 TYR B C 1
ATOM 2867 O O . TYR B 1 101 ? 15.836 12.523 -1.092 1 96.31 101 TYR B O 1
ATOM 2875 N N . VAL B 1 102 ? 16.953 14.359 -0.973 1 97 102 VAL B N 1
ATOM 2876 C CA . VAL B 1 102 ? 18.188 13.688 -0.561 1 97 102 VAL B CA 1
ATOM 2877 C C . VAL B 1 102 ? 17.984 13.047 0.811 1 97 102 VAL B C 1
ATOM 2879 O O . VAL B 1 102 ? 18.469 11.938 1.059 1 97 102 VAL B O 1
ATOM 2882 N N . ALA B 1 103 ? 17.312 13.758 1.643 1 96.69 103 ALA B N 1
ATOM 2883 C CA . ALA B 1 103 ? 17.047 13.219 2.973 1 96.69 103 ALA B CA 1
ATOM 2884 C C . ALA B 1 103 ? 16.234 11.93 2.887 1 96.69 103 ALA B C 1
ATOM 2886 O O . ALA B 1 103 ? 16.5 10.969 3.615 1 96.69 103 ALA B O 1
ATOM 2887 N N . VAL B 1 104 ? 15.305 11.93 2.002 1 97.06 104 VAL B N 1
ATOM 2888 C CA . VAL B 1 104 ? 14.469 10.75 1.813 1 97.06 104 VAL B CA 1
ATOM 2889 C C . VAL B 1 104 ? 15.305 9.602 1.259 1 97.06 104 VAL B C 1
ATOM 2891 O O . VAL B 1 104 ? 15.148 8.453 1.677 1 97.06 104 VAL B O 1
ATOM 2894 N N . LEU B 1 105 ? 16.219 9.914 0.341 1 98 105 LEU B N 1
ATOM 2895 C CA . LEU B 1 105 ? 17.094 8.898 -0.233 1 98 105 LEU B CA 1
ATOM 2896 C C . LEU B 1 105 ? 18.016 8.32 0.828 1 98 105 LEU B C 1
ATOM 2898 O O . LEU B 1 105 ? 18.297 7.117 0.824 1 98 105 LEU B O 1
ATOM 2902 N N . LEU B 1 106 ? 18.438 9.18 1.671 1 97.94 106 LEU B N 1
ATOM 2903 C CA . LEU B 1 106 ? 19.281 8.703 2.762 1 97.94 106 LEU B CA 1
ATOM 2904 C C . LEU B 1 106 ? 18.5 7.781 3.689 1 97.94 106 LEU B C 1
ATOM 2906 O O . LEU B 1 106 ? 19.031 6.773 4.164 1 97.94 106 LEU B O 1
ATOM 2910 N N . PHE B 1 107 ? 17.297 8.156 3.922 1 97.81 107 PHE B N 1
ATOM 2911 C CA . PHE B 1 107 ? 16.438 7.309 4.742 1 97.81 107 PHE B CA 1
ATOM 2912 C C . PHE B 1 107 ? 16.219 5.957 4.074 1 97.81 107 PHE B C 1
ATOM 2914 O O . PHE B 1 107 ? 16.234 4.918 4.742 1 97.81 107 PHE B O 1
ATOM 2921 N N . MET B 1 108 ? 16 5.965 2.797 1 98.25 108 MET B N 1
ATOM 2922 C CA . MET B 1 108 ? 15.836 4.746 2.01 1 98.25 108 MET B CA 1
ATOM 2923 C C . MET B 1 108 ? 17.047 3.824 2.174 1 98.25 108 MET B C 1
ATOM 2925 O O . MET B 1 108 ? 16.891 2.635 2.459 1 98.25 108 MET B O 1
ATOM 2929 N N . LEU B 1 109 ? 18.219 4.406 2.059 1 98.31 109 LEU B N 1
ATOM 2930 C CA . LEU B 1 109 ? 19.453 3.629 2.17 1 98.31 109 LEU B CA 1
ATOM 2931 C C . LEU B 1 109 ? 19.625 3.074 3.582 1 98.31 109 LEU B C 1
ATOM 2933 O O . LEU B 1 109 ? 20.125 1.964 3.762 1 98.31 109 LEU B O 1
ATOM 2937 N N . THR B 1 110 ? 19.203 3.875 4.52 1 98.12 110 THR B N 1
ATOM 2938 C CA . THR B 1 110 ? 19.281 3.428 5.906 1 98.12 110 THR B CA 1
ATOM 2939 C C . THR B 1 110 ? 18.391 2.207 6.133 1 98.12 110 THR B C 1
ATOM 2941 O O . THR B 1 110 ? 18.797 1.248 6.789 1 98.12 110 THR B O 1
ATOM 2944 N N . LEU B 1 111 ? 17.203 2.225 5.586 1 98.44 111 LEU B N 1
ATOM 2945 C CA . LEU B 1 111 ? 16.266 1.109 5.762 1 98.44 111 LEU B CA 1
ATOM 2946 C C . LEU B 1 111 ? 16.812 -0.15 5.09 1 98.44 111 LEU B C 1
ATOM 2948 O O . LEU B 1 111 ? 16.734 -1.242 5.66 1 98.44 111 LEU B O 1
ATOM 2952 N N . TYR B 1 112 ? 17.328 0.005 3.865 1 98.56 112 TYR B N 1
ATOM 2953 C CA . TYR B 1 112 ? 17.891 -1.139 3.156 1 98.56 112 TYR B CA 1
ATOM 2954 C C . TYR B 1 112 ? 19.109 -1.688 3.885 1 98.56 112 TYR B C 1
ATOM 2956 O O . TYR B 1 112 ? 19.281 -2.904 4.008 1 98.56 112 TYR B O 1
ATOM 2964 N N . ALA B 1 113 ? 19.953 -0.764 4.355 1 98.5 113 ALA B N 1
ATOM 2965 C CA . ALA B 1 113 ? 21.141 -1.178 5.102 1 98.5 113 ALA B CA 1
ATOM 2966 C C . ALA B 1 113 ? 20.766 -1.926 6.375 1 98.5 113 ALA B C 1
ATOM 2968 O O . ALA B 1 113 ? 21.406 -2.916 6.738 1 98.5 113 ALA B O 1
ATOM 2969 N N . LEU B 1 114 ? 19.75 -1.438 6.988 1 98.5 114 LEU B N 1
ATOM 2970 C CA . LEU B 1 114 ? 19.297 -2.059 8.227 1 98.5 114 LEU B CA 1
ATOM 2971 C C . LEU B 1 114 ? 18.734 -3.453 7.969 1 98.5 114 LEU B C 1
ATOM 2973 O O . LEU B 1 114 ? 19.109 -4.41 8.656 1 98.5 114 LEU B O 1
ATOM 2977 N N . LEU B 1 115 ? 17.875 -3.557 7.004 1 98.5 115 LEU B N 1
ATOM 2978 C CA . LEU B 1 115 ? 17.234 -4.832 6.699 1 98.5 115 LEU B CA 1
ATOM 2979 C C . LEU B 1 115 ? 18.281 -5.871 6.289 1 98.5 115 LEU B C 1
ATOM 2981 O O . LEU B 1 115 ? 18.359 -6.949 6.883 1 98.5 115 LEU B O 1
ATOM 2985 N N . PHE B 1 116 ? 19.109 -5.527 5.367 1 98.19 116 PHE B N 1
ATOM 2986 C CA . PHE B 1 116 ? 20.016 -6.512 4.797 1 98.19 116 PHE B CA 1
ATOM 2987 C C . PHE B 1 116 ? 21.297 -6.613 5.625 1 98.19 116 PHE B C 1
ATOM 2989 O O . PHE B 1 116 ? 21.953 -7.648 5.621 1 98.19 116 PHE B O 1
ATOM 2996 N N . GLY B 1 117 ? 21.656 -5.516 6.34 1 98.19 117 GLY B N 1
ATOM 2997 C CA . GLY B 1 117 ? 22.781 -5.602 7.273 1 98.19 117 GLY B CA 1
ATOM 2998 C C . GLY B 1 117 ? 22.5 -6.535 8.438 1 98.19 117 GLY B C 1
ATOM 2999 O O . GLY B 1 117 ? 23.312 -7.414 8.742 1 98.19 117 GLY B O 1
ATOM 3000 N N . LEU B 1 118 ? 21.391 -6.34 9.094 1 98.19 118 LEU B N 1
ATOM 3001 C CA . LEU B 1 118 ? 21 -7.219 10.195 1 98.19 118 LEU B CA 1
ATOM 3002 C C . LEU B 1 118 ? 20.75 -8.641 9.695 1 98.19 118 LEU B C 1
ATOM 3004 O O . LEU B 1 118 ? 21.094 -9.609 10.367 1 98.19 118 LEU B O 1
ATOM 3008 N N . GLY B 1 119 ? 20.109 -8.695 8.5 1 97.56 119 GLY B N 1
ATOM 3009 C CA . GLY B 1 119 ? 19.906 -10.008 7.906 1 97.56 119 GLY B CA 1
ATOM 3010 C C . GLY B 1 119 ? 21.219 -10.758 7.664 1 97.56 119 GLY B C 1
ATOM 3011 O O . GLY B 1 119 ? 21.297 -11.953 7.934 1 97.56 119 GLY B O 1
ATOM 3012 N N . LEU B 1 120 ? 22.172 -10.039 7.168 1 96.44 120 LEU B N 1
ATOM 3013 C CA . LEU B 1 120 ? 23.484 -10.641 6.91 1 96.44 120 LEU B CA 1
ATOM 3014 C C . LEU B 1 120 ? 24.141 -11.086 8.211 1 96.44 120 LEU B C 1
ATOM 3016 O O . LEU B 1 120 ? 24.734 -12.172 8.273 1 96.44 120 LEU B O 1
ATOM 3020 N N . GLY B 1 121 ? 24.125 -10.234 9.172 1 97.06 121 GLY B N 1
ATOM 3021 C CA . GLY B 1 121 ? 24.672 -10.594 10.469 1 97.06 121 GLY B CA 1
ATOM 3022 C C . GLY B 1 121 ? 24.047 -11.844 11.062 1 97.06 121 GLY B C 1
ATOM 3023 O O . GLY B 1 121 ? 24.766 -12.75 11.5 1 97.06 121 GLY B O 1
ATOM 3024 N N . MET B 1 122 ? 22.766 -11.898 11.047 1 96.5 122 MET B N 1
ATOM 3025 C CA . MET B 1 122 ? 22.047 -13.047 11.609 1 96.5 122 MET B CA 1
ATOM 3026 C C . MET B 1 122 ? 22.281 -14.297 10.773 1 96.5 122 MET B C 1
ATOM 3028 O O . MET B 1 122 ? 22.438 -15.391 11.312 1 96.5 122 MET B O 1
ATOM 3032 N N . SER B 1 123 ? 22.219 -14.117 9.461 1 93.81 123 SER B N 1
ATOM 3033 C CA . SER B 1 123 ? 22.453 -15.258 8.586 1 93.81 123 SER B CA 1
ATOM 3034 C C . SER B 1 123 ? 23.859 -15.805 8.75 1 93.81 123 SER B C 1
ATOM 3036 O O . SER B 1 123 ? 24.078 -17.016 8.688 1 93.81 123 SER B O 1
ATOM 3038 N N . ALA B 1 124 ? 24.844 -14.938 8.914 1 93.62 124 ALA B N 1
ATOM 3039 C CA . ALA B 1 124 ? 26.219 -15.359 9.117 1 93.62 124 ALA B CA 1
ATOM 3040 C C . ALA B 1 124 ? 26.375 -16.141 10.43 1 93.62 124 ALA B C 1
ATOM 3042 O O . ALA B 1 124 ? 27.203 -17.047 10.523 1 93.62 124 ALA B O 1
ATOM 3043 N N . LEU B 1 125 ? 25.609 -15.789 11.359 1 93.94 125 LEU B N 1
ATOM 3044 C CA . LEU B 1 125 ? 25.656 -16.453 12.664 1 93.94 125 LEU B CA 1
ATOM 3045 C C . LEU B 1 125 ? 24.984 -17.812 12.609 1 93.94 125 LEU B C 1
ATOM 3047 O O . LEU B 1 125 ? 25.422 -18.766 13.266 1 93.94 125 LEU B O 1
ATOM 3051 N N . LEU B 1 126 ? 24.016 -17.953 11.758 1 91.38 126 LEU B N 1
ATOM 3052 C CA . LEU B 1 126 ? 23.156 -19.125 11.805 1 91.38 126 LEU B CA 1
ATOM 3053 C C . LEU B 1 126 ? 23.562 -20.141 10.742 1 91.38 126 LEU B C 1
ATOM 3055 O O . LEU B 1 126 ? 23.328 -21.344 10.898 1 91.38 126 LEU B O 1
ATOM 3059 N N . PHE B 1 127 ? 24.016 -19.547 9.664 1 87.88 127 PHE B N 1
ATOM 3060 C CA . PHE B 1 127 ? 24.219 -20.453 8.531 1 87.88 127 PHE B CA 1
ATOM 3061 C C . PHE B 1 127 ? 25.688 -20.516 8.148 1 87.88 127 PHE B C 1
ATOM 3063 O O . PHE B 1 127 ? 26.453 -19.578 8.414 1 87.88 127 PHE B O 1
ATOM 3070 N N . GLY B 1 128 ? 26.078 -21.688 7.609 1 82.44 128 GLY B N 1
ATOM 3071 C CA . GLY B 1 128 ? 27.406 -21.828 7.031 1 82.44 128 GLY B CA 1
ATOM 3072 C C . GLY B 1 128 ? 27.5 -21.297 5.613 1 82.44 128 GLY B C 1
ATOM 3073 O O . GLY B 1 128 ? 26.484 -20.859 5.043 1 82.44 128 GLY B O 1
ATOM 3074 N N . THR B 1 129 ? 28.656 -21.078 5.172 1 74.81 129 THR B N 1
ATOM 3075 C CA . THR B 1 129 ? 28.891 -20.531 3.836 1 74.81 129 THR B CA 1
ATOM 3076 C C . THR B 1 129 ? 28.594 -21.594 2.771 1 74.81 129 THR B C 1
ATOM 3078 O O . THR B 1 129 ? 28.625 -21.297 1.574 1 74.81 129 THR B O 1
ATOM 3081 N N . SER B 1 130 ? 28.203 -22.797 3.191 1 64.12 130 SER B N 1
ATOM 3082 C CA . SER B 1 130 ? 27.984 -23.875 2.232 1 64.12 130 SER B CA 1
ATOM 3083 C C . SER B 1 130 ? 26.719 -23.641 1.421 1 64.12 130 SER B C 1
ATOM 3085 O O . SER B 1 130 ? 25.75 -23.047 1.916 1 64.12 130 SER B O 1
ATOM 3087 N N . THR B 1 131 ? 26.891 -23.438 0.06 1 58.59 131 THR B N 1
ATOM 3088 C CA . THR B 1 131 ? 25.797 -23.281 -0.906 1 58.59 131 THR B CA 1
ATOM 3089 C C . THR B 1 131 ? 24.906 -24.516 -0.942 1 58.59 131 THR B C 1
ATOM 3091 O O . THR B 1 131 ? 25.406 -25.641 -0.949 1 58.59 131 THR B O 1
ATOM 3094 N N . GLY B 1 132 ? 23.922 -24.578 -0.288 1 53.16 132 GLY B N 1
ATOM 3095 C CA . GLY B 1 132 ? 23.109 -25.781 -0.447 1 53.16 132 GLY B CA 1
ATOM 3096 C C . GLY B 1 132 ? 22.859 -26.141 -1.897 1 53.16 132 GLY B C 1
ATOM 3097 O O . GLY B 1 132 ? 23.219 -25.375 -2.803 1 53.16 132 GLY B O 1
ATOM 3098 N N . THR B 1 133 ? 22.609 -27.484 -2.271 1 48.41 133 THR B N 1
ATOM 3099 C CA . THR B 1 133 ? 22.422 -28.141 -3.562 1 48.41 133 THR B CA 1
ATOM 3100 C C . THR B 1 133 ? 21.578 -27.266 -4.492 1 48.41 133 THR B C 1
ATOM 3102 O O . THR B 1 133 ? 21.75 -27.312 -5.715 1 48.41 133 THR B O 1
ATOM 3105 N N . THR B 1 134 ? 20.422 -26.938 -4.137 1 50.19 134 THR B N 1
ATOM 3106 C CA . THR B 1 134 ? 19.312 -26.562 -5.02 1 50.19 134 THR B CA 1
ATOM 3107 C C . THR B 1 134 ? 19.453 -25.109 -5.461 1 50.19 134 THR B C 1
ATOM 3109 O O . THR B 1 134 ? 18.469 -24.5 -5.883 1 50.19 134 THR B O 1
ATOM 3112 N N . ASP B 1 135 ? 20.734 -24.641 -5.516 1 56.09 135 ASP B N 1
ATOM 3113 C CA . ASP B 1 135 ? 20.781 -23.188 -5.582 1 56.09 135 ASP B CA 1
ATOM 3114 C C . ASP B 1 135 ? 20.828 -22.703 -7.031 1 56.09 135 ASP B C 1
ATOM 3116 O O . ASP B 1 135 ? 21.906 -22.516 -7.594 1 56.09 135 ASP B O 1
ATOM 3120 N N . VAL B 1 136 ? 19.781 -23.016 -7.793 1 54.31 136 VAL B N 1
ATOM 3121 C CA . VAL B 1 136 ? 19.562 -22.609 -9.172 1 54.31 136 VAL B CA 1
ATOM 3122 C C . VAL B 1 136 ? 20.062 -21.172 -9.375 1 54.31 136 VAL B C 1
ATOM 3124 O O . VAL B 1 136 ? 20.641 -20.859 -10.414 1 54.31 136 VAL B O 1
ATOM 3127 N N . LEU B 1 137 ? 20.078 -20.469 -8.312 1 59.41 137 LEU B N 1
ATOM 3128 C CA . LEU B 1 137 ? 20.484 -19.078 -8.453 1 59.41 137 LEU B CA 1
ATOM 3129 C C . LEU B 1 137 ? 22 -18.969 -8.609 1 59.41 137 LEU B C 1
ATOM 3131 O O . LEU B 1 137 ? 22.5 -18.141 -9.367 1 59.41 137 LEU B O 1
ATOM 3135 N N . GLY B 1 138 ? 22.641 -19.812 -7.996 1 55.12 138 GLY B N 1
ATOM 3136 C CA . GLY B 1 138 ? 24.094 -19.875 -8.102 1 55.12 138 GLY B CA 1
ATOM 3137 C C . GLY B 1 138 ? 24.578 -20.297 -9.477 1 55.12 138 GLY B C 1
ATOM 3138 O O . GLY B 1 138 ? 25.594 -19.797 -9.969 1 55.12 138 GLY B O 1
ATOM 3139 N N . GLU B 1 139 ? 23.797 -21.141 -10 1 55.56 139 GLU B N 1
ATOM 3140 C CA . GLU B 1 139 ? 24.203 -21.609 -11.32 1 55.56 139 GLU B CA 1
ATOM 3141 C C . GLU B 1 139 ? 24.062 -20.5 -12.359 1 55.56 139 GLU B C 1
ATOM 3143 O O . GLU B 1 139 ? 24.844 -20.438 -13.32 1 55.56 139 GLU B O 1
ATOM 3148 N N . LEU B 1 140 ? 23.141 -19.625 -12.047 1 56.16 140 LEU B N 1
ATOM 3149 C CA . LEU B 1 140 ? 22.859 -18.609 -13.055 1 56.16 140 LEU B CA 1
ATOM 3150 C C . LEU B 1 140 ? 23.922 -17.516 -13.031 1 56.16 140 LEU B C 1
ATOM 3152 O O . LEU B 1 140 ? 24.312 -16.984 -14.078 1 56.16 140 LEU B O 1
ATOM 3156 N N . MET B 1 141 ? 24.438 -17.125 -11.898 1 63.28 141 MET B N 1
ATOM 3157 C CA . MET B 1 141 ? 25.344 -15.992 -11.844 1 63.28 141 MET B CA 1
ATOM 3158 C C . MET B 1 141 ? 26.734 -16.438 -11.383 1 63.28 141 MET B C 1
ATOM 3160 O O . MET B 1 141 ? 27.594 -15.594 -11.094 1 63.28 141 MET B O 1
ATOM 3164 N N . GLY B 1 142 ? 27.047 -17.812 -11.492 1 63.56 142 GLY B N 1
ATOM 3165 C CA . GLY B 1 142 ? 28.344 -18.297 -11.047 1 63.56 142 GLY B CA 1
ATOM 3166 C C . GLY B 1 142 ? 28.422 -18.5 -9.539 1 63.56 142 GLY B C 1
ATOM 3167 O O . GLY B 1 142 ? 28.875 -19.547 -9.07 1 63.56 142 GLY B O 1
ATOM 3168 N N . SER B 1 143 ? 28.031 -17.312 -8.852 1 78.94 143 SER B N 1
ATOM 3169 C CA . SER B 1 143 ? 28.016 -17.484 -7.402 1 78.94 143 SER B CA 1
ATOM 3170 C C . SER B 1 143 ? 26.719 -16.953 -6.797 1 78.94 143 SER B C 1
ATOM 3172 O O . SER B 1 143 ? 26.156 -15.969 -7.285 1 78.94 143 SER B O 1
ATOM 3174 N N . ILE B 1 144 ? 26.25 -17.625 -5.859 1 81.31 144 ILE B N 1
ATOM 3175 C CA . ILE B 1 144 ? 25.031 -17.266 -5.152 1 81.31 144 ILE B CA 1
ATOM 3176 C C . ILE B 1 144 ? 25.203 -15.922 -4.457 1 81.31 144 ILE B C 1
ATOM 3178 O O . ILE B 1 144 ? 24.25 -15.141 -4.359 1 81.31 144 ILE B O 1
ATOM 3182 N N . SER B 1 145 ? 26.422 -15.648 -4.102 1 84.44 145 SER B N 1
ATOM 3183 C CA . SER B 1 145 ? 26.719 -14.367 -3.459 1 84.44 145 SER B CA 1
ATOM 3184 C C . SER B 1 145 ? 26.641 -13.219 -4.453 1 84.44 145 SER B C 1
ATOM 3186 O O . SER B 1 145 ? 26.141 -12.141 -4.125 1 84.44 145 SER B O 1
ATOM 3188 N N . ASP B 1 146 ? 27.156 -13.516 -5.652 1 86.38 146 ASP B N 1
ATOM 3189 C CA . ASP B 1 146 ? 27.109 -12.469 -6.676 1 86.38 146 ASP B CA 1
ATOM 3190 C C . ASP B 1 146 ? 25.672 -12.125 -7.051 1 86.38 146 ASP B C 1
ATOM 3192 O O . ASP B 1 146 ? 25.344 -10.961 -7.285 1 86.38 146 ASP B O 1
ATOM 3196 N N . TYR B 1 147 ? 24.875 -13.148 -7.078 1 87.62 147 TYR B N 1
ATOM 3197 C CA . TYR B 1 147 ? 23.469 -12.914 -7.379 1 87.62 147 TYR B CA 1
ATOM 3198 C C . TYR B 1 147 ? 22.859 -11.961 -6.363 1 87.62 147 TYR B C 1
ATOM 3200 O O . TYR B 1 147 ? 22.141 -11.031 -6.734 1 87.62 147 TYR B O 1
ATOM 3208 N N . PHE B 1 148 ? 23.172 -12.125 -5.113 1 91.31 148 PHE B N 1
ATOM 3209 C CA . PHE B 1 148 ? 22.594 -11.305 -4.055 1 91.31 148 PHE B CA 1
ATOM 3210 C C . PHE B 1 148 ? 22.938 -9.836 -4.258 1 91.31 148 PHE B C 1
ATOM 3212 O O . PHE B 1 148 ? 22.047 -8.977 -4.23 1 91.31 148 PHE B O 1
ATOM 3219 N N . TRP B 1 149 ? 24.172 -9.586 -4.516 1 92.81 149 TRP B N 1
ATOM 3220 C CA . TRP B 1 149 ? 24.625 -8.195 -4.582 1 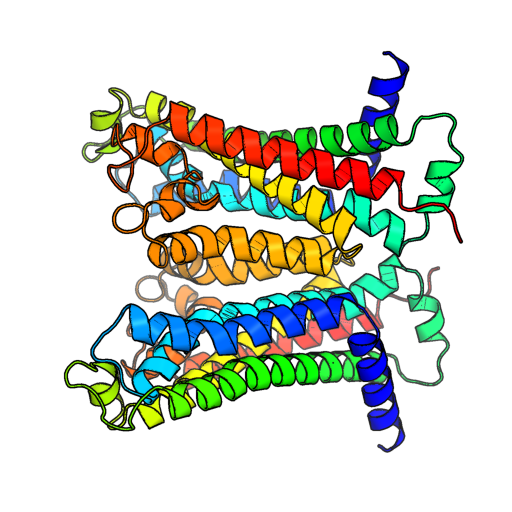92.81 149 TRP B CA 1
ATOM 3221 C C . TRP B 1 149 ? 24.031 -7.492 -5.801 1 92.81 149 TRP B C 1
ATOM 3223 O O . TRP B 1 149 ? 23.625 -6.332 -5.719 1 92.81 149 TRP B O 1
ATOM 3233 N N . TRP B 1 150 ? 23.969 -8.234 -6.887 1 91.81 150 TRP B N 1
ATOM 3234 C CA . TRP B 1 150 ? 23.391 -7.633 -8.086 1 91.81 150 TRP B CA 1
ATOM 3235 C C . TRP B 1 150 ? 21.891 -7.426 -7.91 1 91.81 150 TRP B C 1
ATOM 3237 O O . TRP B 1 150 ? 21.359 -6.363 -8.258 1 91.81 150 TRP B O 1
ATOM 3247 N N . ALA B 1 151 ? 21.25 -8.422 -7.383 1 92.88 151 ALA B N 1
ATOM 3248 C CA . ALA B 1 151 ? 19.812 -8.328 -7.156 1 92.88 151 ALA B CA 1
ATOM 3249 C C . ALA B 1 151 ? 19.484 -7.18 -6.203 1 92.88 151 ALA B C 1
ATOM 3251 O O . ALA B 1 151 ? 18.516 -6.445 -6.418 1 92.88 151 ALA B O 1
ATOM 3252 N N . LEU B 1 152 ? 20.312 -7.023 -5.195 1 95.75 152 LEU B N 1
ATOM 3253 C CA . LEU B 1 152 ? 20.109 -5.941 -4.234 1 95.75 152 LEU B CA 1
ATOM 3254 C C . LEU B 1 152 ? 20.25 -4.582 -4.914 1 95.75 152 LEU B C 1
ATOM 3256 O O . LEU B 1 152 ? 19.438 -3.688 -4.699 1 95.75 152 LEU B O 1
ATOM 3260 N N . LEU B 1 153 ? 21.266 -4.492 -5.672 1 96 153 LEU B N 1
ATOM 3261 C CA . LEU B 1 153 ? 21.484 -3.244 -6.391 1 96 153 LEU B CA 1
ATOM 3262 C C . LEU B 1 153 ? 20.297 -2.9 -7.273 1 96 153 LEU B C 1
ATOM 3264 O O . LEU B 1 153 ? 19.828 -1.755 -7.289 1 96 153 LEU B O 1
ATOM 3268 N N . TYR B 1 154 ? 19.812 -3.885 -7.973 1 95.44 154 TYR B N 1
ATOM 3269 C CA . TYR B 1 154 ? 18.688 -3.664 -8.867 1 95.44 154 TYR B CA 1
ATOM 3270 C C . TYR B 1 154 ? 17.438 -3.299 -8.086 1 95.44 154 TYR B C 1
ATOM 3272 O O . TYR B 1 154 ? 16.641 -2.471 -8.531 1 95.44 154 TYR B O 1
ATOM 3280 N N . ARG B 1 155 ? 17.281 -3.863 -6.906 1 95.12 155 ARG B N 1
ATOM 3281 C CA . ARG B 1 155 ? 16.125 -3.539 -6.066 1 95.12 155 ARG B CA 1
ATOM 3282 C C . ARG B 1 155 ? 16.203 -2.105 -5.555 1 95.12 155 ARG B C 1
ATOM 3284 O O . ARG B 1 155 ? 15.18 -1.432 -5.418 1 95.12 155 ARG B O 1
ATOM 3291 N N . ILE B 1 156 ? 17.391 -1.686 -5.293 1 96.88 156 ILE B N 1
ATOM 3292 C CA . ILE B 1 156 ? 17.578 -0.314 -4.836 1 96.88 156 ILE B CA 1
ATOM 3293 C C . ILE B 1 156 ? 17.203 0.661 -5.949 1 96.88 156 ILE B C 1
ATOM 3295 O O . ILE B 1 156 ? 16.594 1.701 -5.695 1 96.88 156 ILE B O 1
ATOM 3299 N N . VAL B 1 157 ? 17.516 0.295 -7.145 1 96.75 157 VAL B N 1
ATOM 3300 C CA . VAL B 1 157 ? 17.156 1.122 -8.289 1 96.75 157 VAL B CA 1
ATOM 3301 C C . VAL B 1 157 ? 15.633 1.175 -8.422 1 96.75 157 VAL B C 1
ATOM 3303 O O . VAL B 1 157 ? 15.062 2.244 -8.648 1 96.75 157 VAL B O 1
ATOM 3306 N N . ASP B 1 158 ? 15 0.052 -8.25 1 95.75 158 ASP B N 1
ATOM 3307 C CA . ASP B 1 158 ? 13.539 0.01 -8.289 1 95.75 158 ASP B CA 1
ATOM 3308 C C . ASP B 1 158 ? 12.938 0.926 -7.227 1 95.75 158 ASP B C 1
ATOM 3310 O O . ASP B 1 158 ? 11.992 1.673 -7.504 1 95.75 158 ASP B O 1
ATOM 3314 N N . CYS B 1 159 ? 13.516 0.816 -6.062 1 97.31 159 CYS B N 1
ATOM 3315 C CA . CYS B 1 159 ? 13.016 1.623 -4.957 1 97.31 159 CYS B CA 1
ATOM 3316 C C . CYS B 1 159 ? 13.172 3.111 -5.254 1 97.31 159 CYS B C 1
ATOM 3318 O O . CYS B 1 159 ? 12.289 3.908 -4.914 1 97.31 159 CYS B O 1
ATOM 3320 N N . LEU B 1 160 ? 14.273 3.428 -5.883 1 97.94 160 LEU B N 1
ATOM 3321 C CA . LEU B 1 160 ? 14.531 4.82 -6.238 1 97.94 160 LEU B CA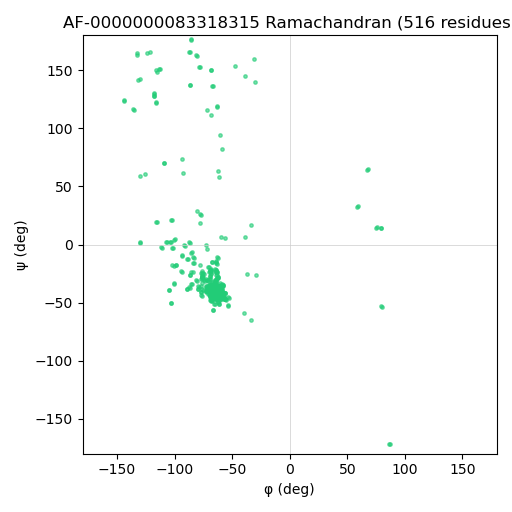 1
ATOM 3322 C C . LEU B 1 160 ? 13.414 5.367 -7.117 1 97.94 160 LEU B C 1
ATOM 3324 O O . LEU B 1 160 ? 12.938 6.488 -6.902 1 97.94 160 LEU B O 1
ATOM 3328 N N . ILE B 1 161 ? 12.961 4.625 -8.039 1 98.06 161 ILE B N 1
ATOM 3329 C CA . ILE B 1 161 ? 11.922 5.059 -8.969 1 98.06 161 ILE B CA 1
ATOM 3330 C C . ILE B 1 161 ? 10.594 5.199 -8.227 1 98.06 161 ILE B C 1
ATOM 3332 O O . ILE B 1 161 ? 9.891 6.199 -8.383 1 98.06 161 ILE B O 1
ATOM 3336 N N . TYR B 1 162 ? 10.242 4.262 -7.387 1 97.69 162 TYR B N 1
ATOM 3337 C CA . TYR B 1 162 ? 8.984 4.312 -6.645 1 97.69 162 TYR B CA 1
ATOM 3338 C C . TYR B 1 162 ? 8.969 5.504 -5.691 1 97.69 162 TYR B C 1
ATOM 3340 O O . TYR B 1 162 ? 7.945 6.18 -5.559 1 97.69 162 TYR B O 1
ATOM 3348 N N . VAL B 1 163 ? 10.078 5.688 -5.039 1 97.44 163 VAL B N 1
ATOM 3349 C CA . VAL B 1 163 ? 10.172 6.781 -4.078 1 97.44 163 VAL B CA 1
ATOM 3350 C C . VAL B 1 163 ? 10.047 8.117 -4.805 1 97.44 163 VAL B C 1
ATOM 3352 O O . VAL B 1 163 ? 9.383 9.039 -4.312 1 97.44 163 VAL B O 1
ATOM 3355 N N . THR B 1 164 ? 10.656 8.195 -5.953 1 97.88 164 THR B N 1
ATOM 3356 C CA . THR B 1 164 ? 10.555 9.414 -6.75 1 97.88 164 THR B CA 1
ATOM 3357 C C . THR B 1 164 ? 9.125 9.617 -7.246 1 97.88 164 THR B C 1
ATOM 3359 O O . THR B 1 164 ? 8.633 10.742 -7.305 1 97.88 164 THR B O 1
ATOM 3362 N N . MET B 1 165 ? 8.516 8.562 -7.547 1 97.75 165 MET B N 1
ATOM 3363 C CA . MET B 1 165 ? 7.113 8.617 -7.938 1 97.75 165 MET B CA 1
ATOM 3364 C C . MET B 1 165 ? 6.246 9.117 -6.789 1 97.75 165 MET B C 1
ATOM 3366 O O . MET B 1 165 ? 5.383 9.977 -6.988 1 97.75 165 MET B O 1
ATOM 3370 N N . ALA B 1 166 ? 6.516 8.562 -5.676 1 97.31 166 ALA B N 1
ATOM 3371 C CA . ALA B 1 166 ? 5.777 8.992 -4.492 1 97.31 166 ALA B CA 1
ATOM 3372 C C . ALA B 1 166 ? 6.008 10.477 -4.211 1 97.31 166 ALA B C 1
ATOM 3374 O O . ALA B 1 166 ? 5.078 11.188 -3.83 1 97.31 166 ALA B O 1
ATOM 3375 N N . PHE B 1 167 ? 7.254 10.844 -4.387 1 95.88 167 PHE B N 1
ATOM 3376 C CA . PHE B 1 167 ? 7.629 12.242 -4.199 1 95.88 167 PHE B CA 1
ATOM 3377 C C . PHE B 1 167 ? 6.867 13.141 -5.168 1 95.88 167 PHE B C 1
ATOM 3379 O O . PHE B 1 167 ? 6.371 14.203 -4.781 1 95.88 167 PHE B O 1
ATOM 3386 N N . MET B 1 168 ? 6.715 12.711 -6.352 1 96.75 168 MET B N 1
ATOM 3387 C CA . MET B 1 168 ? 5.977 13.461 -7.367 1 96.75 168 MET B CA 1
ATOM 3388 C C . MET B 1 168 ? 4.488 13.508 -7.031 1 96.75 168 MET B C 1
ATOM 3390 O O . MET B 1 168 ? 3.879 14.578 -7.062 1 96.75 168 MET B O 1
ATOM 3394 N N . PHE B 1 169 ? 3.895 12.367 -6.68 1 96.06 169 PHE B N 1
ATOM 3395 C CA . PHE B 1 169 ? 2.479 12.32 -6.344 1 96.06 169 PHE B CA 1
ATOM 3396 C C . PHE B 1 169 ? 2.174 13.234 -5.16 1 96.06 169 PHE B C 1
ATOM 3398 O O . PHE B 1 169 ? 1.118 13.867 -5.117 1 96.06 169 PHE B O 1
ATOM 3405 N N . SER B 1 170 ? 3.094 13.219 -4.227 1 93.19 170 SER B N 1
ATOM 3406 C CA . SER B 1 170 ? 2.916 14.062 -3.053 1 93.19 170 SER B CA 1
ATOM 3407 C C . SER B 1 170 ? 2.857 15.539 -3.439 1 93.19 170 SER B C 1
ATOM 3409 O O . SER B 1 170 ? 2.094 16.312 -2.854 1 93.19 170 SER B O 1
ATOM 3411 N N . ALA B 1 171 ? 3.688 15.922 -4.395 1 90.81 171 ALA B N 1
ATOM 3412 C CA . ALA B 1 171 ? 3.715 17.297 -4.863 1 90.81 171 ALA B CA 1
ATOM 3413 C C . ALA B 1 171 ? 2.479 17.625 -5.699 1 90.81 171 ALA B C 1
ATOM 3415 O O . ALA B 1 171 ? 1.915 18.719 -5.59 1 90.81 171 ALA B O 1
ATOM 3416 N N . VAL B 1 172 ? 2.049 16.672 -6.445 1 91.19 172 VAL B N 1
ATOM 3417 C CA . VAL B 1 172 ? 0.96 16.891 -7.391 1 91.19 172 VAL B CA 1
ATOM 3418 C C . VAL B 1 172 ? -0.373 16.938 -6.648 1 91.19 172 VAL B C 1
ATOM 3420 O O . VAL B 1 172 ? -1.19 17.828 -6.875 1 91.19 172 VAL B O 1
ATOM 3423 N N . PHE B 1 173 ? -0.559 16.016 -5.727 1 91 173 PHE B N 1
ATOM 3424 C CA . PHE B 1 173 ? -1.891 15.859 -5.152 1 91 173 PHE B CA 1
ATOM 3425 C C . PHE B 1 173 ? -1.978 16.531 -3.787 1 91 173 PHE B C 1
ATOM 3427 O O . PHE B 1 173 ? -3.07 16.703 -3.244 1 91 173 PHE B O 1
ATOM 3434 N N . ARG B 1 174 ? -0.917 16.828 -3.123 1 88.69 174 ARG B N 1
ATOM 3435 C CA . ARG B 1 174 ? -0.863 17.484 -1.82 1 88.69 174 ARG B CA 1
ATOM 3436 C C . ARG B 1 174 ? -1.612 16.672 -0.769 1 88.69 174 ARG B C 1
ATOM 3438 O O . ARG B 1 174 ? -2.328 17.234 0.063 1 88.69 174 ARG B O 1
ATOM 3445 N N . SER B 1 175 ? -1.537 15.375 -0.99 1 89.62 175 SER B N 1
ATOM 3446 C CA . SER B 1 175 ? -2.172 14.453 -0.056 1 89.62 175 SER B CA 1
ATOM 3447 C C . SER B 1 175 ? -1.26 13.273 0.259 1 89.62 175 SER B C 1
ATOM 3449 O O . SER B 1 175 ? -0.944 12.469 -0.625 1 89.62 175 SER B O 1
ATOM 3451 N N . ASN B 1 176 ? -0.925 13.242 1.535 1 91.12 176 ASN B N 1
ATOM 3452 C CA . ASN B 1 176 ? -0.058 12.156 1.983 1 91.12 176 ASN B CA 1
ATOM 3453 C C . ASN B 1 176 ? -0.694 10.797 1.738 1 91.12 176 ASN B C 1
ATOM 3455 O O . ASN B 1 176 ? -0.084 9.922 1.117 1 91.12 176 ASN B O 1
ATOM 3459 N N . SER B 1 177 ? -1.949 10.703 2.102 1 89.88 177 SER B N 1
ATOM 3460 C CA . SER B 1 177 ? -2.641 9.422 2.037 1 89.88 177 SER B CA 1
ATOM 3461 C C . SER B 1 177 ? -2.814 8.953 0.594 1 89.88 177 SER B C 1
ATOM 3463 O O . SER B 1 177 ? -2.584 7.785 0.28 1 89.88 177 SER B O 1
ATOM 3465 N N . LEU B 1 178 ? -3.178 9.875 -0.272 1 92.56 178 LEU B N 1
ATOM 3466 C CA . LEU B 1 178 ? -3.365 9.539 -1.678 1 92.56 178 LEU B CA 1
ATOM 3467 C C . LEU B 1 178 ? -2.037 9.164 -2.328 1 92.56 178 LEU B C 1
ATOM 3469 O O . LEU B 1 178 ? -1.968 8.203 -3.104 1 92.56 178 LEU B O 1
ATOM 3473 N N . SER B 1 179 ? -1.009 9.961 -1.992 1 95.19 179 SER B N 1
ATOM 3474 C CA . SER B 1 179 ? 0.31 9.703 -2.562 1 95.19 179 SER B CA 1
ATOM 3475 C C . SER B 1 179 ? 0.828 8.328 -2.17 1 95.19 179 SER B C 1
ATOM 3477 O O . SER B 1 179 ? 1.275 7.559 -3.025 1 95.19 179 SER B O 1
ATOM 3479 N N . VAL B 1 180 ? 0.667 7.992 -0.929 1 95.44 180 VAL B N 1
ATOM 3480 C CA . VAL B 1 180 ? 1.14 6.707 -0.424 1 95.44 180 VAL B CA 1
ATOM 3481 C C . VAL B 1 180 ? 0.312 5.578 -1.033 1 95.44 180 VAL B C 1
ATOM 3483 O O . VAL B 1 180 ? 0.865 4.629 -1.592 1 95.44 180 VAL B O 1
ATOM 3486 N N . ALA B 1 181 ? -0.976 5.719 -1.021 1 94.5 181 ALA B N 1
ATOM 3487 C CA . ALA B 1 181 ? -1.881 4.68 -1.508 1 94.5 181 ALA B CA 1
ATOM 3488 C C . ALA B 1 181 ? -1.659 4.414 -2.994 1 94.5 181 ALA B C 1
ATOM 3490 O O . ALA B 1 181 ? -1.488 3.264 -3.404 1 94.5 181 ALA B O 1
ATOM 3491 N N . LEU B 1 182 ? -1.564 5.426 -3.762 1 94.94 182 LEU B N 1
ATOM 3492 C CA . LEU B 1 182 ? -1.415 5.277 -5.203 1 94.94 182 LEU B CA 1
ATOM 3493 C C . LEU B 1 182 ? -0.081 4.621 -5.547 1 94.94 182 LEU B C 1
ATOM 3495 O O . LEU B 1 182 ? -0.019 3.748 -6.414 1 94.94 182 LEU B O 1
ATOM 3499 N N . THR B 1 183 ? 0.954 5.098 -4.852 1 96.62 183 THR B N 1
ATOM 3500 C CA . THR B 1 183 ? 2.273 4.559 -5.164 1 96.62 183 THR B CA 1
ATOM 3501 C C . THR B 1 183 ? 2.365 3.088 -4.77 1 96.62 183 THR B C 1
ATOM 3503 O O . THR B 1 183 ? 2.926 2.277 -5.512 1 96.62 183 THR B O 1
ATOM 3506 N N . ILE B 1 184 ? 1.784 2.77 -3.662 1 95.06 184 ILE B N 1
ATOM 3507 C CA . ILE B 1 184 ? 1.863 1.387 -3.207 1 95.06 184 ILE B CA 1
ATOM 3508 C C . ILE B 1 184 ? 0.994 0.5 -4.098 1 95.06 184 ILE B C 1
ATOM 3510 O O . ILE B 1 184 ? 1.363 -0.637 -4.402 1 95.06 184 ILE B O 1
ATOM 3514 N N . ILE B 1 185 ? -0.154 1.032 -4.555 1 92.56 185 ILE B N 1
ATOM 3515 C CA . ILE B 1 185 ? -0.964 0.297 -5.52 1 92.56 185 ILE B CA 1
ATOM 3516 C C . ILE B 1 185 ? -0.128 -0.023 -6.758 1 92.56 185 ILE B C 1
ATOM 3518 O O . ILE B 1 185 ? -0.102 -1.166 -7.219 1 92.56 185 ILE B O 1
ATOM 3522 N N . LEU B 1 186 ? 0.564 0.902 -7.211 1 93.25 186 LEU B N 1
ATOM 3523 C CA . LEU B 1 186 ? 1.344 0.724 -8.43 1 93.25 186 LEU B CA 1
ATOM 3524 C C . LEU B 1 186 ? 2.531 -0.201 -8.188 1 93.25 186 LEU B C 1
ATOM 3526 O O . LEU B 1 186 ? 2.941 -0.944 -9.078 1 93.25 186 LEU B O 1
ATOM 3530 N N . LEU B 1 187 ? 3.023 -0.156 -6.965 1 93.81 187 LEU B N 1
ATOM 3531 C CA . LEU B 1 187 ? 4.105 -1.052 -6.57 1 93.81 187 LEU B CA 1
ATOM 3532 C C . LEU B 1 187 ? 3.664 -2.51 -6.664 1 93.81 187 LEU B C 1
ATOM 3534 O O . LEU B 1 187 ? 4.41 -3.355 -7.164 1 93.81 187 LEU B O 1
ATOM 3538 N N . PHE B 1 188 ? 2.484 -2.775 -6.312 1 87.94 188 PHE B N 1
ATOM 3539 C CA . PHE B 1 188 ? 2.043 -4.164 -6.238 1 87.94 188 PHE B CA 1
ATOM 3540 C C . PHE B 1 188 ? 1.273 -4.555 -7.496 1 87.94 188 PHE B C 1
ATOM 3542 O O . PHE B 1 188 ? 1.139 -5.742 -7.805 1 87.94 188 PHE B O 1
ATOM 3549 N N . MET B 1 189 ? 0.801 -3.574 -8.273 1 86.06 189 MET B N 1
ATOM 3550 C CA .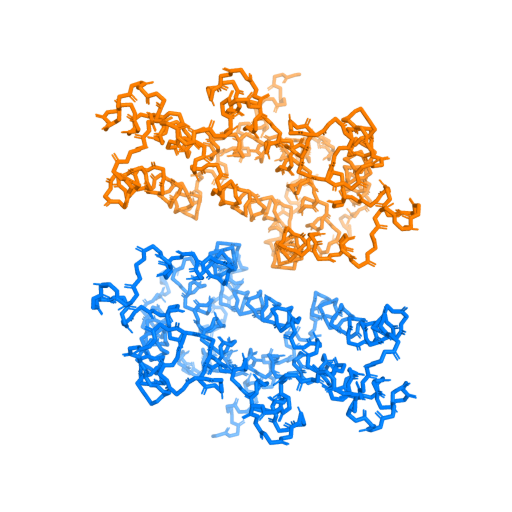 MET B 1 189 ? -0.002 -3.857 -9.461 1 86.06 189 MET B CA 1
ATOM 3551 C C . MET B 1 189 ? 0.837 -3.73 -10.734 1 86.06 189 MET B C 1
ATOM 3553 O O . MET B 1 189 ? 0.336 -3.945 -11.836 1 86.06 189 MET B O 1
ATOM 3557 N N . GLY B 1 190 ? 2.061 -3.352 -10.609 1 85.25 190 GLY B N 1
ATOM 3558 C CA . GLY B 1 190 ? 2.9 -3.16 -11.781 1 85.25 190 GLY B CA 1
ATOM 3559 C C . GLY B 1 190 ? 2.988 -4.391 -12.656 1 85.25 190 GLY B C 1
ATOM 3560 O O . GLY B 1 190 ? 2.9 -4.293 -13.883 1 85.25 190 GLY B O 1
ATOM 3561 N N . GLY B 1 191 ? 3.113 -5.539 -11.984 1 85.25 191 GLY B N 1
ATOM 3562 C CA . GLY B 1 191 ? 3.166 -6.785 -12.734 1 85.25 191 GLY B CA 1
ATOM 3563 C C . GLY B 1 191 ? 1.885 -7.082 -13.492 1 85.25 191 GLY B C 1
ATOM 3564 O O . GLY B 1 191 ? 1.924 -7.535 -14.633 1 85.25 191 GLY B O 1
ATOM 3565 N N . LEU B 1 192 ? 0.791 -6.742 -12.852 1 81.62 192 LEU B N 1
ATOM 3566 C CA . LEU B 1 192 ? -0.5 -6.98 -13.492 1 81.62 192 LEU B CA 1
ATOM 3567 C C . LEU B 1 192 ? -0.694 -6.055 -14.688 1 81.62 192 LEU B C 1
ATOM 3569 O O . LEU B 1 192 ? -1.173 -6.484 -15.734 1 81.62 192 LEU B O 1
ATOM 3573 N N . ILE B 1 193 ? -0.351 -4.875 -14.555 1 85.06 193 ILE B N 1
ATOM 3574 C 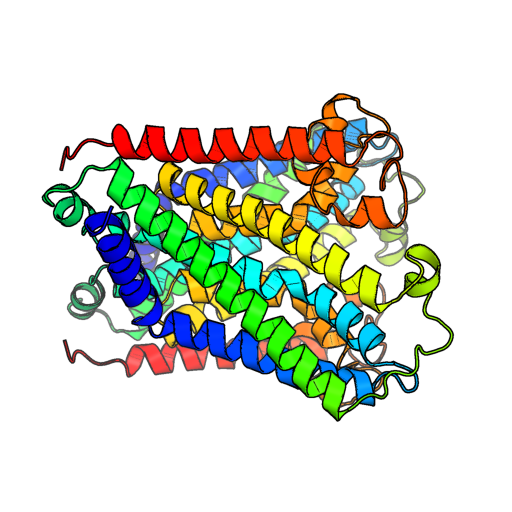CA . ILE B 1 193 ? -0.47 -3.898 -15.633 1 85.06 193 ILE B CA 1
ATOM 3575 C C . ILE B 1 193 ? 0.388 -4.332 -16.812 1 85.06 193 ILE B C 1
ATOM 3577 O O . ILE B 1 193 ? -0.043 -4.242 -17.969 1 85.06 193 ILE B O 1
ATOM 3581 N N . THR B 1 194 ? 1.525 -4.832 -16.516 1 88.38 194 THR B N 1
ATOM 3582 C CA . THR B 1 194 ? 2.436 -5.266 -17.562 1 88.38 194 THR B CA 1
ATOM 3583 C C . THR B 1 194 ? 1.888 -6.496 -18.281 1 88.38 194 THR B C 1
ATOM 3585 O O . THR B 1 194 ? 2.066 -6.648 -19.5 1 88.38 194 THR B O 1
ATOM 3588 N N . LEU B 1 195 ? 1.246 -7.375 -17.516 1 83.25 195 LEU B N 1
ATOM 3589 C CA . LEU B 1 195 ? 0.642 -8.555 -18.109 1 83.25 195 LEU B CA 1
ATOM 3590 C C . LEU B 1 195 ? -0.486 -8.172 -19.062 1 83.25 195 LEU B C 1
ATOM 3592 O O . LEU B 1 195 ? -0.692 -8.828 -20.078 1 83.25 195 LEU B O 1
ATOM 3596 N N . LEU B 1 196 ? -1.182 -7.117 -18.688 1 79.12 196 LEU B N 1
ATOM 3597 C CA . LEU B 1 196 ? -2.287 -6.648 -19.516 1 79.12 196 LEU B CA 1
ATOM 3598 C C . LEU B 1 196 ? -1.769 -5.992 -20.781 1 79.12 196 LEU B C 1
ATOM 3600 O O . LEU B 1 196 ? -2.377 -6.129 -21.859 1 79.12 196 LEU B O 1
ATOM 3604 N N . ILE B 1 197 ? -0.687 -5.293 -20.625 1 84.94 197 ILE B N 1
ATOM 3605 C CA . ILE B 1 197 ? -0.005 -4.703 -21.781 1 84.94 197 ILE B CA 1
ATOM 3606 C C . ILE B 1 197 ? 1.312 -5.434 -22.031 1 84.94 197 ILE B C 1
ATOM 3608 O O . ILE B 1 197 ? 2.391 -4.879 -21.812 1 84.94 197 ILE B O 1
ATOM 3612 N N . ASP B 1 198 ? 1.168 -6.57 -22.453 1 86.69 198 ASP B N 1
ATOM 3613 C CA . ASP B 1 198 ? 2.289 -7.496 -22.594 1 86.69 198 ASP B CA 1
ATOM 3614 C C . ASP B 1 198 ? 3.303 -6.98 -23.609 1 86.69 198 ASP B C 1
ATOM 3616 O O . ASP B 1 198 ? 3.006 -6.902 -24.812 1 86.69 198 ASP B O 1
ATOM 3620 N N . PRO B 1 199 ? 4.512 -6.754 -23.141 1 89.44 199 PRO B N 1
ATOM 3621 C CA . PRO B 1 199 ? 5.531 -6.219 -24.047 1 89.44 199 PRO B CA 1
ATOM 3622 C C . PRO B 1 199 ? 5.844 -7.164 -25.203 1 89.44 199 PRO B C 1
ATOM 3624 O O . PRO B 1 199 ? 6.305 -6.719 -26.266 1 89.44 199 PRO B O 1
ATOM 3627 N N . ALA B 1 200 ? 5.688 -8.422 -25.016 1 89.62 200 ALA B N 1
ATOM 3628 C CA . ALA B 1 200 ? 5.941 -9.391 -26.078 1 89.62 200 ALA B CA 1
ATOM 3629 C C . ALA B 1 200 ? 4.891 -9.289 -27.188 1 89.62 200 ALA B C 1
ATOM 3631 O O . ALA B 1 200 ? 5.156 -9.625 -28.344 1 89.62 200 ALA B O 1
ATOM 3632 N N . LYS B 1 201 ? 3.797 -8.773 -26.859 1 87.12 201 LYS B N 1
ATOM 3633 C CA . LYS B 1 201 ? 2.688 -8.703 -27.797 1 87.12 201 LYS B CA 1
ATOM 3634 C C . LYS B 1 201 ? 2.502 -7.285 -28.328 1 87.12 201 LYS B C 1
ATOM 3636 O O . LYS B 1 201 ? 2.219 -7.09 -29.516 1 87.12 201 LYS B O 1
ATOM 3641 N N . TYR B 1 202 ? 2.674 -6.34 -27.422 1 87.25 202 TYR B N 1
ATOM 3642 C CA . TYR B 1 202 ? 2.451 -4.941 -27.781 1 87.25 202 TYR B CA 1
ATOM 3643 C C . TYR B 1 202 ? 3.736 -4.133 -27.641 1 87.25 202 TYR B C 1
ATOM 3645 O O . TYR B 1 202 ? 4.309 -4.043 -26.547 1 87.25 202 TYR B O 1
ATOM 3653 N N . GLU B 1 203 ? 4.062 -3.471 -28.641 1 89.06 203 GLU B N 1
ATOM 3654 C CA . GLU B 1 203 ? 5.305 -2.701 -28.641 1 89.06 203 GLU B CA 1
ATOM 3655 C C . GLU B 1 203 ? 5.281 -1.617 -27.578 1 89.06 203 GLU B C 1
ATOM 3657 O O . GLU B 1 203 ? 6.305 -1.338 -26.938 1 89.06 203 GLU B O 1
ATOM 3662 N N . ILE B 1 204 ? 4.188 -1.041 -27.359 1 89.62 204 ILE B N 1
ATOM 3663 C CA . ILE B 1 204 ? 4.066 0.045 -26.406 1 89.62 204 ILE B CA 1
ATOM 3664 C C . ILE B 1 204 ? 4.367 -0.475 -25 1 89.62 204 ILE B C 1
ATOM 3666 O O . ILE B 1 204 ? 4.805 0.284 -24.125 1 89.62 204 ILE B O 1
ATOM 3670 N N . GLY B 1 205 ? 4.141 -1.721 -24.844 1 91.31 205 GLY B N 1
ATOM 3671 C CA . GLY B 1 205 ? 4.398 -2.342 -23.562 1 91.31 205 GLY B CA 1
ATOM 3672 C C . GLY B 1 205 ? 5.859 -2.299 -23.156 1 91.31 205 GLY B C 1
ATOM 3673 O O . GLY B 1 205 ? 6.18 -2.316 -21.953 1 91.31 205 GLY B O 1
ATOM 3674 N N . ARG B 1 206 ? 6.703 -2.174 -24.172 1 91.25 206 ARG B N 1
ATOM 3675 C CA . ARG B 1 206 ? 8.141 -2.162 -23.906 1 91.25 206 ARG B CA 1
ATOM 3676 C C . ARG B 1 206 ? 8.555 -0.872 -23.203 1 91.25 206 ARG B C 1
ATOM 3678 O O . ARG B 1 206 ? 9.57 -0.841 -22.5 1 91.25 206 ARG B O 1
ATOM 3685 N N . TYR B 1 207 ? 7.723 0.119 -23.312 1 94.12 207 TYR B N 1
ATOM 3686 C CA . TYR B 1 207 ? 8.078 1.417 -22.75 1 94.12 207 TYR B CA 1
ATOM 3687 C C . TYR B 1 207 ? 7.336 1.671 -21.453 1 94.12 207 TYR B C 1
ATOM 3689 O O . TYR B 1 207 ? 7.508 2.721 -20.828 1 94.12 207 TYR B O 1
ATOM 3697 N N . LEU B 1 208 ? 6.586 0.736 -21.047 1 93.62 208 LEU B N 1
ATOM 3698 C CA . LEU B 1 208 ? 5.875 0.857 -19.781 1 93.62 208 LEU B CA 1
ATOM 3699 C C . LEU B 1 208 ? 6.848 0.854 -18.609 1 93.62 208 LEU B C 1
ATOM 3701 O O . LEU B 1 208 ? 7.805 0.075 -18.594 1 93.62 208 LEU B O 1
ATOM 3705 N N . LEU B 1 209 ? 6.598 1.728 -17.703 1 95.19 209 LEU B N 1
ATOM 3706 C CA . LEU B 1 209 ? 7.465 1.858 -16.531 1 95.19 209 LEU B CA 1
ATOM 3707 C C . LEU B 1 209 ? 7.645 0.514 -15.836 1 95.19 209 LEU B C 1
ATOM 3709 O O . LEU B 1 209 ? 8.773 0.093 -15.57 1 95.19 209 LEU B O 1
ATOM 3713 N N . PHE B 1 210 ? 6.594 -0.197 -15.641 1 93.5 210 PHE B N 1
ATOM 3714 C CA . PHE B 1 210 ? 6.59 -1.398 -14.812 1 93.5 210 PHE B CA 1
ATOM 3715 C C . PHE B 1 210 ? 7.227 -2.566 -15.555 1 93.5 210 PHE B C 1
ATOM 3717 O O . PHE B 1 210 ? 7.656 -3.541 -14.938 1 93.5 210 PHE B O 1
ATOM 3724 N N . ALA B 1 211 ? 7.203 -2.49 -16.875 1 91.62 211 ALA B N 1
ATOM 3725 C CA . ALA B 1 211 ? 7.879 -3.518 -17.656 1 91.62 211 ALA B CA 1
ATOM 3726 C C . ALA B 1 211 ? 9.398 -3.416 -17.516 1 91.62 211 ALA B C 1
ATOM 3728 O O . ALA B 1 211 ? 10.117 -4.391 -17.75 1 91.62 211 ALA B O 1
ATOM 3729 N N . ASN B 1 212 ? 9.797 -2.242 -17.141 1 93.38 212 ASN B N 1
ATOM 3730 C CA . ASN B 1 212 ? 11.234 -1.995 -17.078 1 93.38 212 ASN B CA 1
ATOM 3731 C C . ASN B 1 212 ? 11.734 -1.926 -15.641 1 93.38 212 ASN B C 1
ATOM 3733 O O . ASN B 1 212 ? 12.906 -1.64 -15.391 1 93.38 212 ASN B O 1
ATOM 3737 N N . LEU B 1 213 ? 10.688 -2.158 -14.836 1 91.38 213 LEU B N 1
ATOM 3738 C CA . LEU B 1 213 ? 11.062 -2.297 -13.43 1 91.38 213 LEU B CA 1
ATOM 3739 C C . LEU B 1 213 ? 11.445 -3.738 -13.109 1 91.38 213 LEU B C 1
ATOM 3741 O O . LEU B 1 213 ? 11.25 -4.637 -13.938 1 91.38 213 LEU B O 1
ATOM 3745 N N . ASN B 1 214 ? 12.062 -4.027 -12.008 1 86.5 214 ASN B N 1
ATOM 3746 C CA . ASN B 1 214 ? 12.609 -5.324 -11.633 1 86.5 214 ASN B CA 1
ATOM 3747 C C . ASN B 1 214 ? 13.789 -5.711 -12.523 1 86.5 214 ASN B C 1
ATOM 3749 O O . ASN B 1 214 ? 13.727 -6.699 -13.258 1 86.5 214 ASN B O 1
ATOM 3753 N N . LEU B 1 215 ? 14.789 -5.059 -12.5 1 91 215 LEU B N 1
ATOM 3754 C CA . LEU B 1 215 ? 15.977 -5.23 -13.328 1 91 215 LEU B CA 1
ATOM 3755 C C . LEU B 1 215 ? 16.625 -6.59 -13.078 1 91 215 LEU B C 1
ATOM 3757 O O . LEU B 1 215 ? 17.453 -7.043 -13.867 1 91 215 LEU B O 1
ATOM 3761 N N . SER B 1 216 ? 16.172 -7.25 -12.039 1 87.25 216 SER B N 1
ATOM 3762 C CA . SER B 1 216 ? 16.719 -8.57 -11.75 1 87.25 216 SER B CA 1
ATOM 3763 C C . SER B 1 216 ? 16.328 -9.586 -12.82 1 87.25 216 SER B C 1
ATOM 3765 O O . SER B 1 216 ? 16.922 -10.656 -12.922 1 87.25 216 SER B O 1
ATOM 3767 N N . GLN B 1 217 ? 15.352 -9.18 -13.586 1 86.06 217 GLN B N 1
ATOM 3768 C CA . GLN B 1 217 ? 14.891 -10.07 -14.648 1 86.06 217 GLN B CA 1
ATOM 3769 C C . GLN B 1 217 ? 15.992 -10.312 -15.672 1 86.06 217 GLN B C 1
ATOM 3771 O O . GLN B 1 217 ? 15.961 -11.312 -16.406 1 86.06 217 GLN B O 1
ATOM 3776 N N . TYR B 1 218 ? 17.016 -9.5 -15.68 1 88.75 218 TYR B N 1
ATOM 3777 C CA . TYR B 1 218 ? 18.062 -9.609 -16.688 1 88.75 218 TYR B CA 1
ATOM 3778 C C . TYR B 1 218 ? 19.219 -10.484 -16.188 1 88.75 218 TYR B C 1
ATOM 3780 O O . TYR B 1 218 ? 20.125 -10.812 -16.953 1 88.75 218 TYR B O 1
ATOM 3788 N N . ILE B 1 219 ? 19.172 -10.828 -14.93 1 85.31 219 ILE B N 1
ATOM 3789 C CA . ILE B 1 219 ? 20.203 -11.703 -14.391 1 85.31 219 ILE B CA 1
ATOM 3790 C C . ILE B 1 219 ? 20.062 -13.102 -14.984 1 85.31 219 ILE B C 1
ATOM 3792 O O . ILE B 1 219 ? 21.062 -13.742 -15.328 1 85.31 219 ILE B O 1
ATOM 3796 N N . SER B 1 220 ? 18.812 -13.523 -15.141 1 79.69 220 SER B N 1
ATOM 3797 C CA . SER B 1 220 ? 18.547 -14.883 -15.586 1 79.69 220 SER B CA 1
ATOM 3798 C C . SER B 1 220 ? 18.375 -14.945 -17.109 1 79.69 220 SER B C 1
ATOM 3800 O O . SER B 1 220 ? 18.562 -16 -17.719 1 79.69 220 SER B O 1
ATOM 3802 N N . ALA B 1 221 ? 18.016 -13.812 -17.625 1 84.25 221 ALA B N 1
ATOM 3803 C CA . ALA B 1 221 ? 17.734 -13.781 -19.062 1 84.25 221 ALA B CA 1
ATOM 3804 C C . ALA B 1 221 ? 18.188 -12.461 -19.672 1 84.25 221 ALA B C 1
ATOM 3806 O O . ALA B 1 221 ? 17.719 -11.391 -19.297 1 84.25 221 ALA B O 1
ATOM 3807 N N . GLU B 1 222 ? 18.984 -12.633 -20.641 1 85.5 222 GLU B N 1
ATOM 3808 C CA . GLU B 1 222 ? 19.578 -11.461 -21.266 1 85.5 222 GLU B CA 1
ATOM 3809 C C . GLU B 1 222 ? 18.5 -10.539 -21.844 1 85.5 222 GLU B C 1
ATOM 3811 O O . GLU B 1 222 ? 18.656 -9.32 -21.828 1 85.5 222 GLU B O 1
ATOM 3816 N N . THR B 1 223 ? 17.406 -11.18 -22.312 1 88.88 223 THR B N 1
ATOM 3817 C CA . THR B 1 223 ? 16.391 -10.359 -22.953 1 88.88 223 THR B CA 1
ATOM 3818 C C . THR B 1 223 ? 15.234 -10.094 -22 1 88.88 223 THR B C 1
ATOM 3820 O O . THR B 1 223 ? 14.203 -9.555 -22.391 1 88.88 223 THR B O 1
ATOM 3823 N N . GLY B 1 224 ? 15.383 -10.547 -20.859 1 87.69 224 GLY B N 1
ATOM 3824 C CA . GLY B 1 224 ? 14.422 -10.25 -19.797 1 87.69 224 GLY B CA 1
ATOM 3825 C C . GLY B 1 224 ? 13.258 -11.219 -19.766 1 87.69 224 GLY B C 1
ATOM 3826 O O . GLY B 1 224 ? 13.273 -12.242 -20.453 1 87.69 224 GLY B O 1
ATOM 3827 N N . ALA B 1 225 ? 12.32 -10.859 -18.953 1 83.12 225 ALA B N 1
ATOM 3828 C CA . ALA B 1 225 ? 11.18 -11.727 -18.672 1 83.12 225 ALA B CA 1
ATOM 3829 C C . ALA B 1 225 ? 10.281 -11.859 -19.906 1 83.12 225 ALA B C 1
ATOM 3831 O O . ALA B 1 225 ? 9.625 -12.883 -20.094 1 83.12 225 ALA B O 1
ATOM 3832 N N . TYR B 1 226 ? 10.344 -10.859 -20.797 1 85.75 226 TYR B N 1
ATOM 3833 C CA . TYR B 1 226 ? 9.43 -10.867 -21.922 1 85.75 226 TYR B CA 1
ATOM 3834 C C . TYR B 1 226 ? 10.18 -11.102 -23.234 1 85.75 226 TYR B C 1
ATOM 3836 O O . TYR B 1 226 ? 9.578 -11.133 -24.312 1 85.75 226 TYR B O 1
ATOM 3844 N N . GLY B 1 227 ? 11.492 -11.219 -23.188 1 88.5 227 GLY B N 1
ATOM 3845 C CA . GLY B 1 227 ? 12.32 -11.602 -24.312 1 88.5 227 GLY B CA 1
ATOM 3846 C C . GLY B 1 227 ? 12.5 -10.484 -25.328 1 88.5 227 GLY B C 1
ATOM 3847 O O . GLY B 1 227 ? 12.953 -10.719 -26.453 1 88.5 227 GLY B O 1
ATOM 3848 N N . VAL B 1 228 ? 12.148 -9.234 -24.938 1 86.56 228 VAL B N 1
ATOM 3849 C CA . VAL B 1 228 ? 12.102 -8.219 -25.984 1 86.56 228 VAL B CA 1
ATOM 3850 C C . VAL B 1 228 ? 12.883 -6.984 -25.547 1 86.56 228 VAL B C 1
ATOM 3852 O O . VAL B 1 228 ? 12.891 -5.961 -26.25 1 86.56 228 VAL B O 1
ATOM 3855 N N . SER B 1 229 ? 13.461 -7.07 -24.359 1 89 229 SER B N 1
ATOM 3856 C CA . SER B 1 229 ? 14.164 -5.891 -23.859 1 89 229 SER B CA 1
ATOM 3857 C C . SER B 1 229 ? 15.539 -6.258 -23.328 1 89 229 SER B C 1
ATOM 3859 O O . SER B 1 229 ? 15.883 -7.438 -23.219 1 89 229 SER B O 1
ATOM 3861 N N . SER B 1 230 ? 16.391 -5.207 -23.172 1 93.81 230 SER B N 1
ATOM 3862 C CA . SER B 1 230 ? 17.719 -5.379 -22.594 1 93.81 230 SER B CA 1
ATOM 3863 C C . SER B 1 230 ? 17.891 -4.512 -21.359 1 93.81 230 SER B C 1
ATOM 3865 O O . SER B 1 230 ? 17.062 -3.652 -21.062 1 93.81 230 SER B O 1
ATOM 3867 N N . LEU B 1 231 ? 18.938 -4.859 -20.641 1 94.5 231 LEU B N 1
ATOM 3868 C CA . LEU B 1 231 ? 19.234 -4.109 -19.438 1 94.5 231 LEU B CA 1
ATOM 3869 C C . LEU B 1 231 ? 19.453 -2.631 -19.75 1 94.5 231 LEU B C 1
ATOM 3871 O O . LEU B 1 231 ? 18.922 -1.76 -19.062 1 94.5 231 LEU B O 1
ATOM 3875 N N . GLY B 1 232 ? 20.219 -2.367 -20.812 1 95.19 232 GLY B N 1
ATOM 3876 C CA . GLY B 1 232 ? 20.469 -0.992 -21.219 1 95.19 232 GLY B CA 1
ATOM 3877 C C . GLY B 1 232 ? 19.203 -0.249 -21.594 1 95.19 232 GLY B C 1
ATOM 3878 O O . GLY B 1 232 ? 19.031 0.917 -21.234 1 95.19 232 GLY B O 1
ATOM 3879 N N . PHE B 1 233 ? 18.391 -0.902 -22.281 1 95.44 233 PHE B N 1
ATOM 3880 C CA . PHE B 1 233 ? 17.125 -0.314 -22.688 1 95.44 233 PHE B CA 1
ATOM 3881 C C . PHE B 1 233 ? 16.266 0.027 -21.484 1 95.44 233 PHE B C 1
ATOM 3883 O O . PHE B 1 233 ? 15.75 1.142 -21.375 1 95.44 233 PHE B O 1
ATOM 3890 N N . SER B 1 234 ? 16.125 -0.929 -20.594 1 96 234 SER B N 1
ATOM 3891 C CA . SER B 1 234 ? 15.312 -0.715 -19.406 1 96 234 SER B CA 1
ATOM 3892 C C . SER B 1 234 ? 15.867 0.421 -18.547 1 96 234 SER B C 1
ATOM 3894 O O . SER B 1 234 ? 15.102 1.226 -18 1 96 234 SER B O 1
ATOM 3896 N N . LEU B 1 235 ? 17.141 0.516 -18.438 1 96.75 235 LEU B N 1
ATOM 3897 C CA . LEU B 1 235 ? 17.766 1.592 -17.672 1 96.75 235 LEU B CA 1
ATOM 3898 C C . LEU B 1 235 ? 17.484 2.947 -18.312 1 96.75 235 LEU B C 1
ATOM 3900 O O . LEU B 1 235 ? 17.266 3.936 -17.609 1 96.75 235 LEU B O 1
ATOM 3904 N N . ALA B 1 236 ? 17.5 2.949 -19.594 1 97.19 236 ALA B N 1
ATOM 3905 C CA . ALA B 1 236 ? 17.219 4.191 -20.312 1 97.19 236 ALA B CA 1
ATOM 3906 C C . ALA B 1 236 ? 15.773 4.633 -20.078 1 97.19 236 ALA B C 1
ATOM 3908 O O . ALA B 1 236 ? 15.508 5.812 -19.828 1 97.19 236 ALA B O 1
ATOM 3909 N N . VAL B 1 237 ? 14.906 3.697 -20.203 1 97.06 237 VAL B N 1
ATOM 3910 C CA . VAL B 1 237 ? 13.5 4.008 -20 1 97.06 237 VAL B CA 1
ATOM 3911 C C . VAL B 1 237 ? 13.281 4.496 -18.562 1 97.06 237 VAL B C 1
ATOM 3913 O O . VAL B 1 237 ? 12.586 5.484 -18.328 1 97.06 237 VAL B O 1
ATOM 3916 N N . LEU B 1 238 ? 13.883 3.85 -17.578 1 97.88 238 LEU B N 1
ATOM 3917 C CA . LEU B 1 238 ? 13.742 4.234 -16.172 1 97.88 238 LEU B CA 1
ATOM 3918 C C . LEU B 1 238 ? 14.336 5.621 -15.93 1 97.88 238 LEU B C 1
ATOM 3920 O O . LEU B 1 238 ? 13.797 6.398 -15.141 1 97.88 238 LEU B O 1
ATOM 3924 N N . ALA B 1 239 ? 15.414 5.871 -16.641 1 97.94 239 ALA B N 1
ATOM 3925 C CA . ALA B 1 239 ? 16.031 7.191 -16.516 1 97.94 239 ALA B CA 1
ATOM 3926 C C . ALA B 1 239 ? 15.086 8.281 -17 1 97.94 239 ALA B C 1
ATOM 3928 O O . ALA B 1 239 ? 14.992 9.352 -16.375 1 97.94 239 ALA B O 1
ATOM 3929 N N . VAL B 1 240 ? 14.422 8.023 -18.062 1 98.19 240 VAL B N 1
ATOM 3930 C CA . VAL B 1 240 ? 13.477 8.992 -18.609 1 98.19 240 VAL B CA 1
ATOM 3931 C C . VAL B 1 240 ? 12.344 9.227 -17.609 1 98.19 240 VAL B C 1
ATOM 3933 O O . VAL B 1 240 ? 12 10.367 -17.297 1 98.19 240 VAL B O 1
ATOM 3936 N N . TYR B 1 241 ? 11.812 8.156 -17.094 1 98.19 241 TYR B N 1
ATOM 3937 C CA . TYR B 1 241 ? 10.75 8.289 -16.094 1 98.19 241 TYR B CA 1
ATOM 3938 C C . TYR B 1 241 ? 11.25 9.039 -14.867 1 98.19 241 TYR B C 1
ATOM 3940 O O . TYR B 1 241 ? 10.547 9.891 -14.328 1 98.19 241 TYR B O 1
ATOM 3948 N N . TYR B 1 242 ? 12.438 8.688 -14.453 1 98.19 242 TYR B N 1
ATOM 3949 C CA . TYR B 1 242 ? 13.047 9.312 -13.289 1 98.19 242 TYR B CA 1
ATOM 3950 C C . TYR B 1 242 ? 13.141 10.828 -13.469 1 98.19 242 TYR B C 1
ATOM 3952 O O . TYR B 1 242 ? 12.734 11.586 -12.586 1 98.19 242 TYR B O 1
ATOM 3960 N N . VAL B 1 243 ? 13.586 11.25 -14.57 1 97.88 243 VAL B N 1
ATOM 3961 C CA . VAL B 1 243 ? 13.773 12.672 -14.867 1 97.88 243 VAL B CA 1
ATOM 3962 C C . VAL B 1 243 ? 12.414 13.352 -14.977 1 97.88 243 VAL B C 1
ATOM 3964 O O . VAL B 1 243 ? 12.227 14.469 -14.492 1 97.88 243 VAL B O 1
ATOM 3967 N N . VAL B 1 244 ? 11.492 12.719 -15.578 1 97.94 244 VAL B N 1
ATOM 3968 C CA . VAL B 1 244 ? 10.164 13.281 -15.734 1 97.94 244 VAL B CA 1
ATOM 3969 C C . VAL B 1 244 ? 9.516 13.469 -14.367 1 97.94 244 VAL B C 1
ATOM 3971 O O . VAL B 1 244 ? 8.922 14.523 -14.086 1 97.94 244 VAL B O 1
ATOM 3974 N N . PHE B 1 245 ? 9.633 12.461 -13.5 1 97.88 245 PHE B N 1
ATOM 3975 C CA . PHE B 1 245 ? 9.062 12.555 -12.156 1 97.88 245 PHE B CA 1
ATOM 3976 C C . PHE B 1 245 ? 9.68 13.711 -11.391 1 97.88 245 PHE B C 1
ATOM 3978 O O . PHE B 1 245 ? 8.969 14.492 -10.75 1 97.88 245 PHE B O 1
ATOM 3985 N N . LEU B 1 246 ? 10.977 13.836 -11.492 1 96.69 246 LEU B N 1
ATOM 3986 C CA . LEU B 1 246 ? 11.656 14.914 -10.781 1 96.69 246 LEU B CA 1
ATOM 3987 C C . LEU B 1 246 ? 11.297 16.266 -11.359 1 96.69 246 LEU B C 1
ATOM 3989 O O . LEU B 1 246 ? 11.039 17.219 -10.617 1 96.69 246 LEU B O 1
ATOM 3993 N N . ALA B 1 247 ? 11.266 16.328 -12.688 1 96.12 247 ALA B N 1
ATOM 3994 C CA . ALA B 1 247 ? 10.961 17.594 -13.359 1 96.12 247 ALA B CA 1
ATOM 3995 C C . ALA B 1 247 ? 9.555 18.078 -13.008 1 96.12 247 ALA B C 1
ATOM 3997 O O . ALA B 1 247 ? 9.344 19.266 -12.727 1 96.12 247 ALA B O 1
ATOM 3998 N N . LEU B 1 248 ? 8.672 17.156 -12.984 1 95.69 248 LEU B N 1
ATOM 3999 C CA . LEU B 1 248 ? 7.301 17.516 -12.641 1 95.69 248 LEU B CA 1
ATOM 4000 C C . LEU B 1 248 ? 7.203 17.969 -11.188 1 95.69 248 LEU B C 1
ATOM 4002 O O . LEU B 1 248 ? 6.492 18.938 -10.883 1 95.69 248 LEU B O 1
ATOM 4006 N N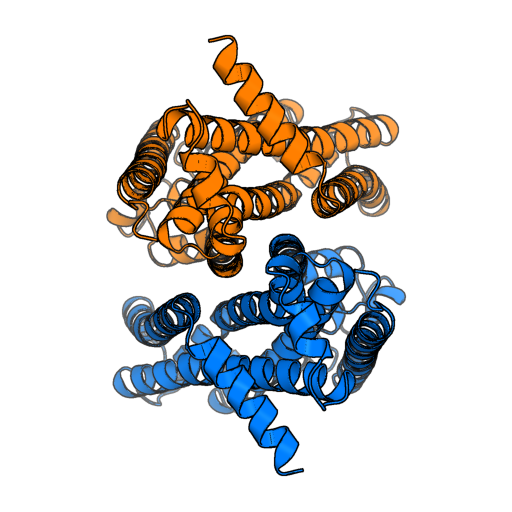 . THR B 1 249 ? 7.891 17.281 -10.328 1 93.44 249 THR B N 1
ATOM 4007 C CA . THR B 1 249 ? 7.891 17.656 -8.914 1 93.44 249 THR B CA 1
ATOM 4008 C C . THR B 1 249 ? 8.445 19.062 -8.727 1 93.44 249 THR B C 1
ATOM 4010 O O . THR B 1 249 ? 7.828 19.891 -8.047 1 93.44 249 THR B O 1
ATOM 4013 N N . PHE B 1 250 ? 9.523 19.359 -9.398 1 90.69 250 PHE B N 1
ATOM 4014 C CA . PHE B 1 250 ? 10.164 20.656 -9.258 1 90.69 250 PHE B CA 1
ATOM 4015 C C . PHE B 1 250 ? 9.32 21.75 -9.914 1 90.69 250 PHE B C 1
ATOM 4017 O O . PHE B 1 250 ? 9.195 22.844 -9.375 1 90.69 250 PHE B O 1
ATOM 4024 N N . TRP B 1 251 ? 8.75 21.406 -11.008 1 92 251 TRP B N 1
ATOM 4025 C CA . TRP B 1 251 ? 7.91 22.359 -11.719 1 92 251 TRP B CA 1
ATOM 4026 C C . TRP B 1 251 ? 6.695 22.75 -10.883 1 92 251 TRP B C 1
ATOM 4028 O O . TRP B 1 251 ? 6.379 23.922 -10.742 1 92 251 TRP B O 1
ATOM 4038 N N . ILE B 1 252 ? 6.102 21.859 -10.281 1 88.75 252 ILE B N 1
ATOM 4039 C CA . ILE B 1 252 ? 4.895 22.094 -9.492 1 88.75 252 ILE B CA 1
ATOM 4040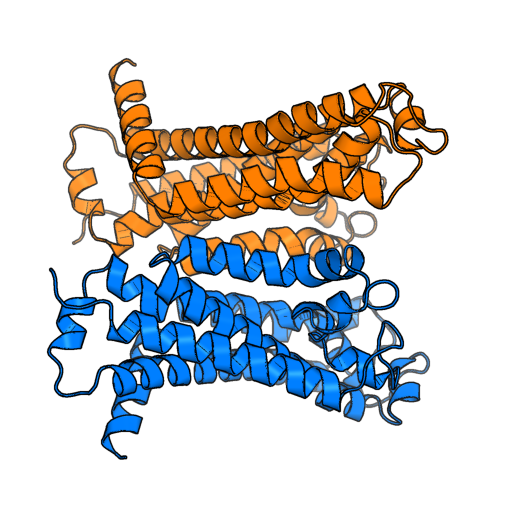 C C . ILE B 1 252 ? 5.246 22.828 -8.211 1 88.75 252 ILE B C 1
ATOM 4042 O O . ILE B 1 252 ? 4.543 23.766 -7.812 1 88.75 252 ILE B O 1
ATOM 4046 N N . PHE B 1 253 ? 6.32 22.469 -7.633 1 83.44 253 PHE B N 1
ATOM 4047 C CA . PHE B 1 253 ? 6.746 23.109 -6.391 1 83.44 253 PHE B CA 1
ATOM 4048 C C . PHE B 1 253 ? 7.133 24.562 -6.625 1 83.44 253 PHE B C 1
ATOM 4050 O O . PHE B 1 253 ? 6.91 25.422 -5.762 1 83.44 253 PHE B O 1
ATOM 4057 N N . ARG B 1 254 ? 7.633 24.812 -7.738 1 82 254 ARG B N 1
ATOM 4058 C CA . ARG B 1 254 ? 8.047 26.172 -8.062 1 82 254 ARG B CA 1
ATOM 4059 C C . ARG B 1 254 ? 6.844 27.047 -8.391 1 82 254 ARG B C 1
ATOM 4061 O O . ARG B 1 254 ? 6.828 28.234 -8.07 1 82 254 ARG B O 1
ATOM 4068 N N . LYS B 1 255 ? 5.949 26.516 -9.031 1 79.75 255 LYS B N 1
ATOM 4069 C CA . LYS B 1 255 ? 4.793 27.281 -9.469 1 79.75 255 LYS B CA 1
ATOM 4070 C C . LYS B 1 255 ? 3.826 27.516 -8.312 1 79.75 255 LYS B C 1
ATOM 4072 O O . LYS B 1 255 ? 3.066 28.5 -8.312 1 79.75 255 LYS B O 1
ATOM 4077 N N . ARG B 1 256 ? 3.588 26.625 -7.512 1 68.31 256 ARG B N 1
ATOM 4078 C CA . ARG B 1 256 ? 2.578 26.719 -6.465 1 68.31 256 ARG B CA 1
ATOM 4079 C C . ARG B 1 256 ? 2.898 27.844 -5.492 1 68.31 256 ARG B C 1
ATOM 4081 O O . ARG B 1 256 ? 3.939 27.828 -4.832 1 68.31 256 ARG B O 1
ATOM 4088 N N . ASP B 1 257 ? 2.9 29.172 -6.035 1 52.19 257 ASP B N 1
ATOM 4089 C CA . ASP B 1 257 ? 2.869 30.453 -5.359 1 52.19 257 ASP B CA 1
ATOM 4090 C C . ASP B 1 257 ? 2.127 30.375 -4.027 1 52.19 257 ASP B C 1
ATOM 4092 O O . ASP B 1 257 ? 1.282 29.484 -3.842 1 52.19 257 ASP B O 1
ATOM 4096 N N . VAL B 1 258 ? 2.607 31.062 -2.939 1 47.12 258 VAL B N 1
ATOM 4097 C CA . VAL B 1 258 ? 2.076 31.656 -1.717 1 47.12 258 VAL B CA 1
ATOM 4098 C C . VAL B 1 258 ? 0.676 32.188 -1.975 1 47.12 258 VAL B C 1
ATOM 4100 O O . VAL B 1 258 ? 0.522 33.281 -2.564 1 47.12 258 VAL B O 1
ATOM 4103 N N . ALA B 1 259 ? -0.005 32 -2.75 1 45.53 259 ALA B N 1
ATOM 4104 C CA . ALA B 1 259 ? -1.243 32.75 -2.643 1 45.53 259 ALA B CA 1
ATOM 4105 C C . ALA B 1 259 ? -1.936 32.5 -1.309 1 45.53 259 ALA B C 1
ATOM 4107 O O . ALA B 1 259 ? -3.08 32.906 -1.104 1 45.53 259 ALA B O 1
ATOM 4108 N N . ALA B 1 260 ? -1.437 31.75 -0.247 1 38 260 ALA B N 1
ATOM 4109 C CA . ALA B 1 260 ? -2.205 32.125 0.938 1 38 260 ALA B CA 1
ATOM 4110 C C . ALA B 1 260 ? -1.989 33.594 1.295 1 38 260 ALA B C 1
ATOM 4112 O O . ALA B 1 260 ? -0.902 34.125 1.084 1 38 260 ALA B O 1
#

Solvent-accessible surface area (backbone atoms only — not comparable to full-atom values): 26299 Å² total; per-residue (Å²): 113,74,62,50,56,51,46,23,49,51,42,41,48,56,52,67,66,36,67,63,47,54,50,54,50,48,53,38,42,46,47,13,47,45,48,45,57,48,47,57,73,73,38,90,70,57,11,26,46,55,46,52,47,56,53,54,75,52,55,60,55,44,39,44,52,34,21,23,52,30,3,36,65,51,6,40,28,58,64,58,58,47,48,63,63,58,66,69,40,97,59,55,70,65,58,53,53,49,22,48,52,50,29,41,51,51,50,37,50,50,39,48,47,42,26,54,48,39,26,47,55,44,22,58,72,74,28,54,82,55,72,41,89,82,46,67,59,20,70,60,56,75,33,43,59,54,39,40,55,52,42,51,52,31,48,51,53,44,38,50,48,50,32,42,44,9,36,21,36,3,56,71,64,55,27,35,44,58,14,32,41,54,42,51,48,48,67,71,39,25,65,58,53,29,63,75,39,30,44,70,79,33,72,72,22,62,70,34,69,49,58,39,43,63,56,51,40,40,67,79,25,70,32,31,88,60,60,75,47,41,65,68,55,26,52,49,54,49,48,51,52,47,51,50,33,51,49,51,29,52,52,49,60,66,60,65,66,77,75,120,112,74,64,52,55,51,46,22,50,50,40,40,48,57,52,66,66,36,68,62,45,54,50,52,50,47,52,38,42,46,49,14,46,46,48,44,56,48,47,58,74,72,37,88,68,57,12,26,45,55,45,51,48,57,53,55,74,52,54,59,54,46,38,45,53,34,20,24,51,31,3,37,65,51,8,41,29,58,65,59,56,47,49,63,62,56,67,71,40,98,58,56,69,66,57,54,52,49,22,47,51,50,28,42,51,51,51,36,51,49,40,47,46,40,26,53,48,41,25,46,54,43,22,59,73,74,28,53,85,55,73,38,89,84,44,65,57,18,70,59,55,76,33,42,59,54,39,39,56,53,42,48,53,32,49,50,52,43,38,50,49,51,30,42,44,9,36,21,38,3,57,72,63,55,28,35,42,58,14,33,40,53,42,50,48,47,66,73,39,25,65,56,54,30,64,75,40,31,42,71,78,33,72,70,20,62,72,34,68,50,59,40,41,61,56,50,40,40,68,81,25,70,30,30,88,59,62,75,47,40,64,67,55,26,50,49,54,49,48,52,52,48,50,50,32,51,49,50,30,52,51,48,61,66,60,63,66,77,74,122

Radius of gyration: 23.93 Å; Cα contacts (8 Å, |Δi|>4): 668; chains: 2; bounding box: 60×61×56 Å